Protein AF-A0A0V1G205-F1 (afdb_monomer_lite)

Sequence (485 aa):
MLKINSGFAKNVSPDQISVEVLRGKGELYNIELNEDVLTDVLEFPSWVRIQKAVCSRIIVKIPWTRLKTHPVLLFIDEVRVELVLSAEIHHAKFTNGPTVSTYSMDSSYGFAHRVVEGITIRCNAVEVFFTSQKFGGSLMLSQISVESRTPFWKEAKDLRETRITDSHCKQILLFKQISWKTLRLEASTLGDSIATGYNINAPLRLITSQGRCRFITKKSTIDGSVFRGRLALILDNLLWVASLSQVQSAISFFHFVMDLIRQSSATMETEINKDSPTTRRASSTNQQQHQQYEQQMPSETNAAFQQFNVIETSFHCYIAHIDLHICDESKEEEEKGGDSSEDLLIENGAMQVTLKKLVCDFYPYHPAGGSRKHWIYYQETMFSERTNDLLKKYKEIIKTELSPSSNCDNIFSNLMSLVCVFRLQDIFIFCVTDPSSSKHKTEKFLSTDRAVMKLPSDTPTLHVELTDFYTKERTHYPGTKTFIE

Organism: Trichinella pseudospiralis (NCBI:txid6337)

pLDDT: mean 76.9, std 19.05, range [29.33, 97.88]

Secondary structure (DSSP, 8-state):
-HHHHHHHBSS--GGGS-HHHHTTEEEEEEEEB-HHHHHHHHT--TTEEEEEE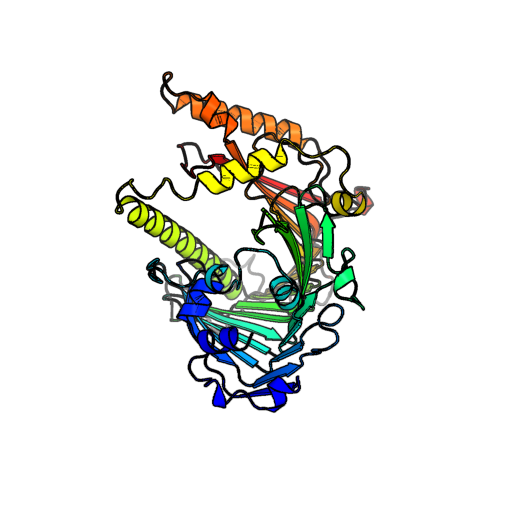EEEEEEEE--GGGTTTSPPEEEEEEEEEEEEE-SS------SS---GGGS-SSSS--HHHHHHHT-EEEEEEEEEEEE-SSEEEEEEEEEEEEEEB-TTSPBPSSGGGGEEEETTTTEEEEEEEEEEEEEEEEEEESS---SSSS-TTPPEEEEEEEEEEEEEEEEETTT--EEEEEEEEEEEEEEEEEEHHHHHHHHHHHHHHHHHHHHHHHHHHHHHTTS-GGGTTSSHHHHHHHHHHHTT--S---HHHHHH---S-EEEEEEEEEEEEEE--------S------SS--TT-EEEEEEEEEEEEEEEEEETT---TTSTT----THHHHHHHHHHHHHHHHHHHS-TTS-HHHHHHTEEEEEEEEEEEEEEEEEE--TTSS----EEEEE--TTTTT--TT--SEEEEEEEEEETT----TT---EE-

InterPro domains:
  IPR026728 Bridge-like lipid transfer protein family member 3A/B [PF24917] (2-384)
  IPR026728 Bridge-like lipid transfer protein family member 3A/B [PTHR22774] (2-484)

Structure (mmCIF, N/CA/C/O backbone):
data_AF-A0A0V1G205-F1
#
_entry.id   AF-A0A0V1G205-F1
#
loop_
_atom_site.group_PDB
_atom_site.id
_atom_site.type_symbol
_atom_site.label_atom_id
_atom_site.label_alt_id
_atom_site.label_comp_id
_atom_site.label_asym_id
_atom_site.label_entity_id
_atom_site.label_seq_id
_atom_site.pdbx_PDB_ins_code
_atom_site.Cartn_x
_atom_site.Cartn_y
_atom_site.Cartn_z
_atom_site.occupancy
_atom_site.B_iso_or_equiv
_atom_site.auth_seq_id
_atom_site.auth_comp_id
_atom_site.auth_asym_id
_atom_site.auth_atom_id
_atom_site.pdbx_PDB_model_num
ATOM 1 N N . MET A 1 1 ? -18.386 9.154 17.567 1.00 35.09 1 MET A N 1
ATOM 2 C CA . MET A 1 1 ? -18.751 8.818 16.172 1.00 35.09 1 MET A CA 1
ATOM 3 C C . MET A 1 1 ? -19.491 9.960 15.484 1.00 35.09 1 MET A C 1
ATOM 5 O O . MET A 1 1 ? -18.975 10.446 14.497 1.00 35.09 1 MET A O 1
ATOM 9 N N . LEU A 1 2 ? -20.604 10.478 16.024 1.00 29.33 2 LEU A N 1
ATOM 10 C CA . LEU A 1 2 ? -21.312 11.633 15.429 1.00 29.33 2 LEU A CA 1
ATOM 11 C C . LEU A 1 2 ? -20.452 12.917 15.357 1.00 29.33 2 LEU A C 1
ATOM 13 O O . LEU A 1 2 ? -20.442 13.577 14.329 1.00 29.33 2 LEU A O 1
ATOM 17 N N . LYS A 1 3 ? -19.626 13.194 16.380 1.00 36.16 3 LYS A N 1
ATOM 18 C CA . LYS A 1 3 ? -18.604 14.267 16.348 1.00 36.16 3 LYS A CA 1
ATOM 19 C C . LYS A 1 3 ? -17.429 14.015 15.388 1.00 36.16 3 LYS A C 1
ATOM 21 O O . LYS A 1 3 ? -16.702 14.948 15.086 1.00 36.16 3 LYS A O 1
ATOM 26 N N . ILE A 1 4 ? -17.217 12.769 14.948 1.00 45.69 4 ILE A N 1
ATOM 27 C CA . ILE A 1 4 ? -16.139 12.442 14.000 1.00 45.69 4 ILE A CA 1
ATOM 28 C C . ILE A 1 4 ? -16.578 12.841 12.586 1.00 45.69 4 ILE A C 1
ATOM 30 O O . ILE A 1 4 ? -15.753 13.305 11.826 1.00 45.69 4 ILE A O 1
ATOM 34 N N . ASN A 1 5 ? -17.867 12.780 12.237 1.00 49.84 5 ASN A N 1
ATOM 35 C CA . ASN A 1 5 ? -18.307 13.117 10.876 1.00 49.84 5 ASN A CA 1
ATOM 36 C C . ASN A 1 5 ? -18.335 14.625 10.572 1.00 49.84 5 ASN A C 1
ATOM 38 O O . ASN A 1 5 ? -18.079 15.003 9.436 1.00 49.84 5 ASN A O 1
ATOM 42 N N . SER A 1 6 ? -18.596 15.491 11.558 1.00 49.03 6 SER A N 1
ATOM 43 C CA . SER A 1 6 ? -18.731 16.939 11.316 1.00 49.03 6 SER A CA 1
ATOM 44 C C . SER A 1 6 ? -17.405 17.663 11.052 1.00 49.03 6 SER A C 1
ATOM 46 O O . SER A 1 6 ? -17.421 18.812 10.637 1.00 49.03 6 SER A O 1
ATOM 48 N N . GLY A 1 7 ? -16.258 17.030 11.333 1.00 61.34 7 GLY A N 1
ATOM 49 C CA . GLY A 1 7 ? -14.940 17.607 11.037 1.00 61.34 7 GLY A CA 1
ATOM 50 C C . GLY A 1 7 ? -14.428 17.280 9.631 1.00 61.34 7 GLY A C 1
ATOM 51 O O . GLY A 1 7 ? -13.746 18.096 9.022 1.00 61.34 7 GLY A O 1
ATOM 52 N N . PHE A 1 8 ? -14.771 16.097 9.109 1.00 71.31 8 PHE A N 1
ATOM 53 C CA . PHE A 1 8 ? -14.216 15.567 7.856 1.00 71.31 8 PHE A CA 1
ATOM 54 C C . PHE A 1 8 ? -15.025 15.947 6.615 1.00 71.31 8 PHE A C 1
ATOM 56 O O . PHE A 1 8 ? -14.543 15.746 5.504 1.00 71.31 8 PHE A O 1
ATOM 63 N N . ALA A 1 9 ? -16.232 16.484 6.787 1.00 78.12 9 ALA A N 1
ATOM 64 C CA . ALA A 1 9 ? -17.088 16.929 5.700 1.00 78.12 9 ALA A CA 1
ATOM 65 C C 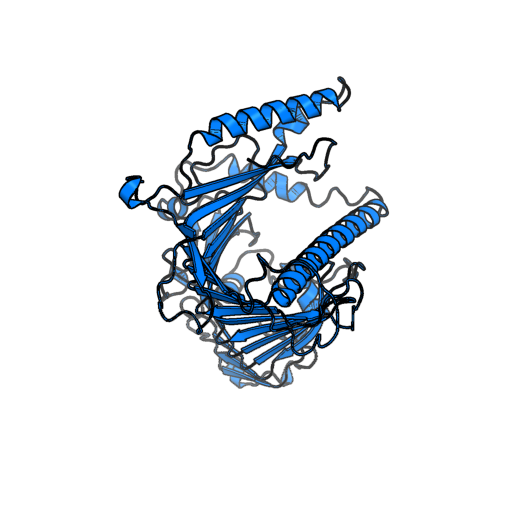. ALA A 1 9 ? -17.461 18.402 5.885 1.00 78.12 9 ALA A C 1
ATOM 67 O O . ALA A 1 9 ? -17.920 18.796 6.955 1.00 78.12 9 ALA A O 1
ATOM 68 N N . LYS A 1 10 ? -17.283 19.209 4.836 1.00 81.69 10 LYS A N 1
ATOM 69 C CA . LYS A 1 10 ? -17.591 20.648 4.838 1.00 81.69 10 LYS A CA 1
ATOM 70 C C . LYS A 1 10 ? -19.089 20.923 4.824 1.00 81.69 10 LYS A C 1
ATOM 72 O O . LYS A 1 10 ? -19.547 21.908 5.392 1.00 81.69 10 LYS A O 1
ATOM 77 N N . ASN A 1 11 ? -19.838 20.060 4.144 1.00 78.75 11 ASN A N 1
ATOM 78 C CA . ASN A 1 11 ? -21.237 20.281 3.796 1.00 78.75 11 ASN A CA 1
ATOM 79 C C . ASN A 1 11 ? -22.200 19.296 4.477 1.00 78.75 11 ASN A C 1
ATOM 81 O O . ASN A 1 11 ? -23.337 19.167 4.031 1.00 78.75 11 ASN A O 1
ATOM 85 N N . VAL A 1 12 ? -21.761 18.619 5.545 1.00 73.81 12 VAL A N 1
ATOM 86 C CA . VAL A 1 12 ? -22.611 17.727 6.346 1.00 73.81 12 VAL A CA 1
ATOM 87 C C . VAL A 1 12 ? -22.947 18.407 7.665 1.00 73.81 12 VAL A C 1
ATOM 89 O O . VAL A 1 12 ? -22.100 18.522 8.553 1.00 73.81 12 VAL A O 1
ATOM 92 N N . SER A 1 13 ? -24.198 18.837 7.818 1.00 69.25 13 SER A N 1
ATOM 93 C CA . SER A 1 13 ? -24.688 19.322 9.108 1.00 69.25 13 SER A CA 1
ATOM 94 C C . SER A 1 13 ? -25.089 18.151 10.020 1.00 69.25 13 SER A C 1
ATOM 96 O O . SER A 1 13 ? -25.493 17.091 9.530 1.00 69.25 13 SER A O 1
ATOM 98 N N . PRO A 1 14 ? -25.027 18.308 11.358 1.00 66.94 14 PRO A N 1
ATOM 99 C CA . PRO A 1 14 ? -25.535 17.299 12.290 1.00 66.94 14 PRO A CA 1
ATOM 100 C C . PRO A 1 14 ? -27.004 16.920 12.042 1.00 66.94 14 PRO A C 1
ATOM 102 O O . PRO A 1 14 ? -27.380 15.781 12.298 1.00 66.94 14 PRO A O 1
ATOM 105 N N . ASP A 1 15 ? -27.803 17.841 11.496 1.00 64.31 15 ASP A N 1
ATOM 106 C CA . ASP A 1 15 ? -29.230 17.647 11.210 1.00 64.31 15 ASP A CA 1
ATOM 107 C C . ASP A 1 15 ? -29.486 16.817 9.939 1.00 64.31 15 ASP A C 1
ATOM 109 O O . ASP A 1 15 ? -30.526 16.172 9.814 1.00 64.31 15 ASP A O 1
ATOM 113 N N . GLN A 1 16 ? -28.530 16.791 9.000 1.00 62.62 16 GLN A N 1
ATOM 114 C CA . GLN A 1 16 ? -28.575 15.934 7.806 1.00 62.62 16 GLN A CA 1
ATOM 115 C C . GLN A 1 16 ? -28.239 14.471 8.115 1.00 62.62 16 GLN A C 1
ATOM 117 O O . GLN A 1 16 ? -28.465 13.588 7.284 1.00 62.62 16 GLN A O 1
ATOM 122 N N . ILE A 1 17 ? -27.714 14.189 9.311 1.00 66.56 17 ILE A N 1
ATOM 123 C CA . ILE A 1 17 ? -27.521 12.824 9.789 1.00 66.56 17 ILE A CA 1
ATOM 124 C C . ILE A 1 17 ? -28.909 12.257 10.087 1.00 66.56 17 ILE A C 1
ATOM 126 O O . ILE A 1 17 ? -29.484 12.497 11.147 1.00 66.56 17 ILE A O 1
ATOM 130 N N . SER A 1 18 ? -29.457 11.518 9.122 1.00 64.69 18 SER A N 1
ATOM 131 C CA . SER A 1 18 ? -30.819 10.999 9.206 1.00 64.69 18 SER A CA 1
ATOM 132 C C . SER A 1 18 ? -31.055 10.233 10.515 1.00 64.69 18 SER A C 1
ATOM 134 O O . SER A 1 18 ? -30.176 9.537 11.031 1.00 64.69 18 SER A O 1
ATOM 136 N N . VAL A 1 19 ? -32.285 10.295 11.042 1.00 64.25 19 VAL A N 1
ATOM 137 C CA . VAL A 1 19 ? -32.735 9.472 12.187 1.00 64.25 19 VAL A CA 1
ATOM 138 C C . VAL A 1 19 ? -32.456 7.981 11.945 1.00 64.25 19 VAL A C 1
ATOM 140 O O . VAL A 1 19 ? -32.278 7.196 12.878 1.00 64.25 19 VAL A O 1
ATOM 143 N N . GLU A 1 20 ? -32.367 7.575 10.682 1.00 66.31 20 GLU A N 1
ATOM 144 C CA . GLU A 1 20 ? -31.999 6.226 10.289 1.00 66.31 20 GLU A CA 1
ATOM 145 C C . GLU A 1 20 ? -30.576 5.856 10.750 1.00 66.31 20 GLU A C 1
ATOM 147 O O . GLU A 1 20 ? -30.368 4.727 11.202 1.00 66.31 20 GLU A O 1
ATOM 152 N N . VAL A 1 21 ? -29.605 6.784 10.740 1.00 70.94 21 VAL A N 1
ATOM 153 C CA . VAL A 1 21 ? -28.232 6.538 11.231 1.00 70.94 21 VAL A CA 1
ATOM 154 C C . VAL A 1 21 ? -28.267 6.142 12.708 1.00 70.94 21 VAL A C 1
ATOM 156 O O . VAL A 1 21 ? -27.581 5.201 13.115 1.00 70.94 21 VAL A O 1
ATOM 159 N N . LEU A 1 22 ? -29.123 6.794 13.506 1.00 72.75 22 LEU A N 1
ATOM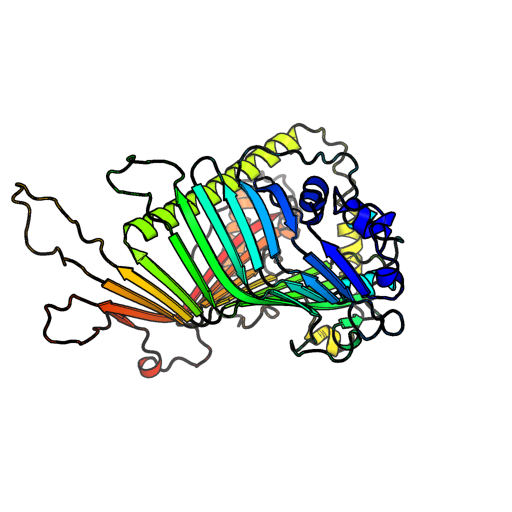 160 C CA . LEU A 1 22 ? -29.356 6.432 14.911 1.00 72.75 22 LEU A CA 1
ATOM 161 C C . LEU A 1 22 ? -29.986 5.038 15.038 1.00 72.75 22 LEU A C 1
ATOM 163 O O . LEU A 1 22 ? -29.637 4.283 15.942 1.00 72.75 22 LEU A O 1
ATOM 167 N N . ARG A 1 23 ? -30.833 4.639 14.082 1.00 80.12 23 ARG A N 1
ATOM 168 C CA . ARG A 1 23 ? -31.351 3.262 13.948 1.00 80.12 23 ARG A CA 1
ATOM 169 C C . ARG A 1 23 ? -30.326 2.277 13.364 1.00 80.12 23 ARG A C 1
ATOM 171 O O . ARG A 1 23 ? -30.617 1.088 13.249 1.00 80.12 23 ARG A O 1
ATOM 178 N N . GLY A 1 24 ? -29.123 2.745 13.031 1.00 82.31 24 GLY A N 1
ATOM 179 C CA . GLY A 1 24 ? -28.010 1.943 12.529 1.00 82.31 24 GLY A CA 1
ATOM 180 C C . GLY A 1 24 ? -27.938 1.812 11.007 1.00 82.31 24 GLY A C 1
ATOM 181 O O . GLY A 1 24 ? -27.198 0.955 10.525 1.00 82.31 24 GLY A O 1
ATOM 182 N N . LYS A 1 25 ? -28.673 2.621 10.238 1.00 87.38 25 LYS A N 1
ATOM 183 C CA . LYS A 1 25 ? -28.591 2.677 8.769 1.00 87.38 25 LYS A CA 1
ATOM 184 C C . LYS A 1 25 ? -28.623 4.122 8.295 1.00 87.38 25 LYS A C 1
ATOM 186 O O . LYS A 1 25 ? -29.627 4.770 8.472 1.00 87.38 25 LYS A O 1
ATOM 191 N N . GLY A 1 26 ? -27.566 4.628 7.689 1.00 86.50 26 GLY A N 1
ATOM 192 C CA . GLY A 1 26 ? -27.524 6.003 7.199 1.00 86.50 26 GLY A CA 1
ATOM 193 C C . GLY A 1 26 ? -27.143 6.079 5.743 1.00 86.50 26 GLY A C 1
ATOM 194 O O . GLY A 1 26 ? -26.372 5.242 5.283 1.00 86.50 26 GLY A O 1
ATOM 195 N N . GLU A 1 27 ? -27.621 7.107 5.055 1.00 88.94 27 GLU A N 1
ATOM 196 C CA . GLU A 1 27 ? -27.174 7.442 3.709 1.00 88.94 27 GLU A CA 1
ATOM 197 C C . GLU A 1 27 ? -26.894 8.937 3.611 1.00 88.94 27 GLU A C 1
ATOM 199 O O . GLU A 1 27 ? -27.645 9.755 4.139 1.00 88.94 27 GLU A O 1
ATOM 204 N N . LEU A 1 28 ? -25.791 9.275 2.954 1.00 87.88 28 LEU A N 1
ATOM 205 C CA . LEU A 1 28 ? -25.343 10.636 2.694 1.00 87.88 28 LEU A CA 1
ATOM 206 C C . LEU A 1 28 ? -24.936 10.733 1.222 1.00 87.88 28 LEU A C 1
ATOM 208 O O . LEU A 1 28 ? -24.428 9.762 0.659 1.00 87.88 28 LEU A O 1
ATOM 212 N N . TYR A 1 29 ? -25.144 11.899 0.616 1.00 89.94 29 TYR A N 1
ATOM 213 C CA . TYR A 1 29 ? -24.926 12.140 -0.810 1.00 89.94 29 TYR A CA 1
ATOM 214 C C . TYR A 1 29 ? -24.098 13.406 -1.017 1.00 89.94 29 TYR A C 1
ATOM 216 O O . TYR A 1 29 ? -24.234 14.354 -0.246 1.00 89.94 29 TYR A O 1
ATOM 224 N N . ASN A 1 30 ? -23.288 13.419 -2.078 1.00 89.62 30 ASN A N 1
ATOM 225 C CA . ASN A 1 30 ? -22.495 14.557 -2.549 1.00 89.62 30 ASN A CA 1
ATOM 226 C C . ASN A 1 30 ? -21.713 15.242 -1.422 1.00 89.62 30 ASN A C 1
ATOM 228 O O . ASN A 1 30 ? -21.825 16.446 -1.195 1.00 89.62 30 ASN A O 1
ATOM 232 N N . ILE A 1 31 ? -20.948 14.447 -0.681 1.00 89.75 31 ILE A N 1
ATOM 233 C CA . ILE A 1 31 ? -20.177 14.914 0.464 1.00 89.75 31 ILE A CA 1
ATOM 234 C C . ILE A 1 31 ? -18.897 15.567 -0.043 1.00 89.75 31 ILE A C 1
ATOM 236 O O . ILE A 1 31 ? -18.095 14.931 -0.728 1.00 89.75 31 ILE A O 1
ATOM 240 N N . GLU A 1 32 ? -18.683 16.817 0.342 1.00 91.25 32 GLU A N 1
ATOM 241 C CA . GLU A 1 32 ? -17.415 17.513 0.156 1.00 91.25 32 GLU A CA 1
ATOM 242 C C . GLU A 1 32 ? -16.555 17.304 1.395 1.00 91.25 32 GLU A C 1
ATOM 244 O O . GLU A 1 32 ? -16.958 17.644 2.512 1.00 91.25 32 GLU A O 1
ATOM 249 N N . LEU A 1 33 ? -15.378 16.715 1.208 1.00 89.31 33 LEU A N 1
ATOM 250 C CA . LEU A 1 33 ? -14.469 16.417 2.301 1.00 89.31 33 LEU A CA 1
ATOM 251 C C . LEU A 1 33 ? -13.612 17.642 2.636 1.00 89.31 33 LEU A C 1
ATOM 253 O O . LEU A 1 33 ? -13.314 18.474 1.784 1.00 89.31 33 LEU A O 1
ATOM 257 N N . ASN A 1 34 ? -13.226 17.757 3.901 1.00 87.19 34 ASN A N 1
ATOM 258 C CA . ASN A 1 34 ? -12.356 18.826 4.369 1.00 87.19 34 ASN A CA 1
ATOM 259 C C . ASN A 1 34 ? -10.892 18.484 4.049 1.00 87.19 34 ASN A C 1
ATOM 261 O O . ASN A 1 34 ? -10.330 17.565 4.643 1.00 87.19 34 ASN A O 1
ATOM 265 N N . GLU A 1 35 ? -10.285 19.199 3.103 1.00 86.56 35 GLU A N 1
ATOM 266 C CA . GLU A 1 35 ? -8.945 18.901 2.594 1.00 86.56 35 GLU A CA 1
ATOM 267 C C . GLU A 1 35 ? -7.858 19.184 3.629 1.00 86.56 35 GLU A C 1
ATOM 269 O O . GLU A 1 35 ? -6.880 18.442 3.667 1.00 86.56 35 GLU A O 1
ATOM 274 N N . ASP A 1 36 ? -8.041 20.185 4.495 1.00 79.50 36 ASP A N 1
ATOM 275 C CA . ASP A 1 36 ? -7.090 20.495 5.570 1.00 79.50 36 ASP A CA 1
ATOM 276 C C . ASP A 1 36 ? -7.043 19.332 6.570 1.00 79.50 36 ASP A C 1
ATOM 278 O O . ASP A 1 36 ? -5.987 18.764 6.838 1.00 79.50 36 ASP A O 1
ATOM 282 N N . VAL A 1 37 ? -8.220 18.886 7.027 1.00 81.19 37 VAL A N 1
ATOM 283 C CA . VAL A 1 37 ? -8.339 17.745 7.949 1.00 81.19 37 VAL A CA 1
ATOM 284 C C . VAL A 1 37 ? -7.821 16.460 7.307 1.00 81.19 37 VAL A C 1
ATOM 286 O O . VAL A 1 37 ? -7.151 15.668 7.965 1.00 81.19 37 VAL A O 1
ATOM 289 N N . LEU A 1 38 ? -8.115 16.224 6.026 1.00 80.50 38 LEU A N 1
ATOM 290 C CA . LEU A 1 38 ? -7.603 15.051 5.318 1.00 80.50 38 LEU A CA 1
ATOM 291 C C . LEU A 1 38 ? -6.083 15.093 5.150 1.00 80.50 38 LEU A C 1
ATOM 293 O O . LEU A 1 38 ? -5.447 14.055 5.298 1.00 80.50 38 LEU A O 1
ATOM 297 N N . THR A 1 39 ? -5.508 16.258 4.852 1.00 77.75 39 THR A N 1
ATOM 298 C CA . THR A 1 39 ? -4.055 16.424 4.705 1.00 77.75 39 THR A CA 1
ATOM 299 C C . THR A 1 39 ? -3.349 16.134 6.029 1.00 77.75 39 THR A C 1
ATOM 301 O O . THR A 1 39 ? -2.382 15.372 6.042 1.00 77.75 39 THR A O 1
ATOM 304 N N . ASP A 1 40 ? -3.895 16.635 7.139 1.00 71.81 40 ASP A N 1
ATOM 305 C CA . ASP A 1 40 ? -3.371 16.388 8.485 1.00 71.81 40 ASP A CA 1
ATOM 306 C C . ASP A 1 40 ? -3.493 14.912 8.898 1.00 71.81 40 ASP A C 1
ATOM 308 O O . ASP A 1 40 ? -2.564 14.335 9.458 1.00 71.81 40 ASP A O 1
ATOM 312 N N . VAL A 1 41 ? -4.638 14.276 8.624 1.00 75.12 41 VAL A N 1
ATOM 313 C CA . VAL A 1 41 ? -4.913 12.891 9.051 1.00 75.12 41 VAL A CA 1
ATOM 314 C C . VAL A 1 41 ? -4.178 11.857 8.201 1.00 75.12 41 VAL A C 1
ATOM 316 O O . VAL A 1 41 ? -3.798 10.806 8.716 1.00 75.12 41 VAL A O 1
ATOM 319 N N . LEU A 1 42 ? -4.018 12.115 6.902 1.00 77.75 42 LEU A N 1
ATOM 320 C CA . LEU A 1 42 ? -3.317 11.210 5.990 1.00 77.75 42 LEU A CA 1
ATOM 321 C C . LEU A 1 42 ? -1.796 11.364 6.072 1.00 77.75 42 LEU A C 1
ATOM 323 O O . LEU A 1 42 ? -1.098 10.509 5.531 1.00 77.75 42 LEU A O 1
ATOM 327 N N . GLU A 1 43 ? -1.306 12.413 6.747 1.00 75.31 43 GLU A N 1
ATOM 328 C CA . GLU A 1 43 ? 0.120 12.730 6.885 1.00 75.31 43 GLU A CA 1
ATOM 329 C C . GLU A 1 43 ? 0.829 12.679 5.521 1.00 75.31 43 GLU A C 1
ATOM 331 O O . GLU A 1 43 ? 1.879 12.049 5.355 1.00 75.31 43 GLU A O 1
ATOM 336 N N . PHE A 1 44 ? 0.211 13.294 4.503 1.00 77.31 44 PHE A N 1
ATOM 337 C CA . PHE A 1 44 ? 0.778 13.300 3.159 1.00 77.31 44 PHE A CA 1
ATOM 338 C C . PHE A 1 44 ? 2.178 13.934 3.166 1.00 77.31 44 PHE A C 1
ATOM 340 O O . PHE A 1 44 ? 2.432 14.870 3.930 1.00 77.31 44 PHE A O 1
ATOM 347 N N . PRO A 1 45 ? 3.101 13.454 2.311 1.00 80.06 45 PRO A N 1
ATOM 348 C CA . PRO A 1 45 ? 4.387 14.113 2.146 1.00 80.06 45 PRO A CA 1
ATOM 349 C C . PRO A 1 45 ? 4.202 15.594 1.803 1.00 80.06 45 PRO A C 1
ATOM 351 O O . PRO A 1 45 ? 3.267 15.944 1.088 1.00 80.06 45 PRO A O 1
ATOM 354 N N . SER A 1 46 ? 5.128 16.450 2.240 1.00 80.62 46 SER A N 1
ATOM 355 C CA . SER A 1 46 ? 5.060 17.909 2.031 1.00 80.62 46 SER A CA 1
ATOM 356 C C . SER A 1 46 ? 4.934 18.329 0.564 1.00 80.62 46 SER A C 1
ATOM 358 O O . SER A 1 46 ? 4.458 19.426 0.283 1.00 80.62 46 SER A O 1
ATOM 360 N N . TRP A 1 47 ? 5.326 17.451 -0.361 1.00 84.88 47 TRP A N 1
ATOM 361 C CA . TRP A 1 47 ? 5.232 17.655 -1.801 1.00 84.88 47 TRP A CA 1
ATOM 362 C C . TRP A 1 47 ? 3.891 17.245 -2.434 1.00 84.88 47 TRP A C 1
ATOM 364 O O . TRP A 1 47 ? 3.730 17.367 -3.649 1.00 84.88 47 TRP A O 1
ATOM 374 N N . VAL A 1 48 ? 2.928 16.756 -1.644 1.00 87.62 48 VAL A N 1
ATOM 375 C CA . VAL A 1 48 ? 1.576 16.379 -2.084 1.00 87.62 48 VAL A CA 1
ATOM 376 C C . VAL A 1 48 ? 0.549 17.203 -1.324 1.00 87.62 48 VAL A C 1
ATOM 378 O O . VAL A 1 48 ? 0.528 17.204 -0.096 1.00 87.62 48 VAL A O 1
ATOM 381 N N . ARG A 1 49 ? -0.372 17.841 -2.046 1.00 87.50 49 ARG A N 1
ATOM 382 C CA . ARG A 1 49 ? -1.487 18.570 -1.438 1.00 87.50 49 ARG A CA 1
ATOM 383 C C . ARG A 1 49 ? -2.816 18.154 -2.043 1.00 87.50 49 ARG A C 1
ATOM 385 O O . ARG A 1 49 ? -2.955 18.095 -3.263 1.00 87.50 49 ARG A O 1
ATOM 392 N N . ILE A 1 50 ? -3.814 17.947 -1.188 1.00 90.44 50 ILE A N 1
ATOM 393 C CA . ILE A 1 50 ? -5.199 17.764 -1.619 1.00 90.44 50 ILE A CA 1
ATOM 394 C C . ILE A 1 50 ? -5.767 19.132 -2.011 1.00 90.44 50 ILE A C 1
ATOM 396 O O . ILE A 1 50 ? -5.767 20.075 -1.221 1.00 90.44 50 ILE A O 1
ATOM 400 N N . GLN A 1 51 ? -6.225 19.262 -3.251 1.00 90.31 51 GLN A N 1
ATOM 401 C CA . GLN A 1 51 ? -6.920 20.451 -3.740 1.00 90.31 51 GLN A CA 1
ATOM 402 C C . GLN A 1 51 ? -8.425 20.346 -3.550 1.00 90.31 51 GLN A C 1
ATOM 404 O O . GLN A 1 51 ? -9.067 21.338 -3.215 1.00 90.31 51 GLN A O 1
ATOM 409 N N . LYS A 1 52 ? -8.970 19.153 -3.769 1.00 93.25 52 LYS A N 1
ATOM 410 C CA . LYS A 1 52 ? -10.394 18.882 -3.642 1.00 93.25 52 LYS A CA 1
ATOM 411 C C . LYS A 1 52 ? -10.598 17.403 -3.374 1.00 93.25 52 LYS A C 1
ATOM 413 O O . LYS A 1 52 ? -9.909 16.569 -3.958 1.00 93.25 52 LYS A O 1
ATOM 418 N N . ALA A 1 53 ? -11.557 17.068 -2.524 1.00 94.06 53 ALA A N 1
ATOM 419 C CA . ALA A 1 53 ? -11.960 15.686 -2.317 1.00 94.06 53 ALA A CA 1
ATOM 420 C C . ALA A 1 53 ? -13.478 15.601 -2.150 1.00 94.06 53 ALA A C 1
ATOM 422 O O . ALA A 1 53 ? -14.065 16.286 -1.313 1.00 94.06 53 ALA A O 1
ATOM 423 N N . VAL A 1 54 ? -14.122 14.766 -2.961 1.00 94.44 54 VAL A N 1
ATOM 424 C CA . VAL A 1 54 ? -15.578 14.595 -2.966 1.00 94.44 54 VAL A CA 1
ATOM 425 C C . VAL A 1 54 ? -15.952 13.124 -2.955 1.00 94.44 54 VAL A C 1
ATOM 427 O O . VAL A 1 54 ? -15.232 12.269 -3.471 1.00 94.44 54 VAL A O 1
ATOM 430 N N . CYS A 1 55 ? -17.103 12.835 -2.366 1.00 93.00 55 CYS A N 1
ATOM 431 C CA . CYS A 1 55 ? -17.669 11.503 -2.294 1.00 93.00 55 CYS A CA 1
ATOM 432 C C . CYS A 1 55 ? -19.132 11.533 -2.747 1.00 93.00 55 CYS A C 1
ATOM 434 O O . CYS A 1 55 ? -19.932 12.310 -2.223 1.00 93.00 55 CYS A O 1
ATOM 436 N N . SER A 1 56 ? -19.491 10.696 -3.721 1.00 93.38 56 SER A N 1
ATOM 437 C CA . SER A 1 56 ? -20.817 10.734 -4.355 1.00 93.38 56 SER A CA 1
ATOM 438 C C . SER A 1 56 ? -21.929 10.236 -3.432 1.00 93.38 56 SER A C 1
ATOM 440 O O . SER A 1 56 ? -22.943 10.908 -3.252 1.00 93.38 56 SER A O 1
ATOM 442 N N . ARG A 1 57 ? -21.740 9.075 -2.805 1.00 92.50 57 ARG A N 1
ATOM 443 C CA . ARG A 1 57 ? -22.689 8.490 -1.856 1.00 92.50 57 ARG A CA 1
ATOM 444 C C . ARG A 1 57 ? -21.960 7.651 -0.823 1.00 92.50 57 ARG A C 1
ATOM 446 O O . ARG A 1 57 ? -21.111 6.835 -1.178 1.00 92.50 57 ARG A O 1
ATOM 453 N N . ILE A 1 58 ? -22.348 7.808 0.441 1.00 92.19 58 ILE A N 1
ATOM 454 C CA . ILE A 1 58 ? -21.906 6.963 1.553 1.00 92.19 58 ILE A CA 1
ATOM 455 C C . ILE A 1 58 ? -23.120 6.324 2.215 1.00 92.19 58 ILE A C 1
ATOM 457 O O . ILE A 1 58 ? -24.012 7.017 2.698 1.00 92.19 58 ILE A O 1
ATOM 461 N N . ILE A 1 59 ? -23.116 4.998 2.306 1.00 92.50 59 ILE A N 1
ATOM 462 C CA . ILE A 1 59 ? -24.082 4.211 3.069 1.00 92.50 59 ILE A CA 1
ATOM 463 C C . ILE A 1 59 ? -23.376 3.648 4.299 1.00 92.50 59 ILE A C 1
ATOM 465 O O . ILE A 1 59 ? -22.378 2.935 4.198 1.00 92.50 59 ILE A O 1
ATOM 469 N N . VAL A 1 60 ? -23.930 3.917 5.472 1.00 92.50 60 VAL A N 1
ATOM 470 C CA . VAL A 1 60 ? -23.403 3.481 6.764 1.00 92.50 60 VAL A CA 1
ATOM 471 C C . VAL A 1 60 ? -24.339 2.440 7.363 1.00 92.50 60 VAL A C 1
ATOM 473 O O . VAL A 1 60 ? -25.535 2.682 7.494 1.00 92.50 60 VAL A O 1
ATOM 476 N N . LYS A 1 61 ? -23.815 1.284 7.781 1.00 94.56 61 LYS A N 1
ATOM 477 C CA . LYS A 1 61 ? -24.570 0.277 8.544 1.00 94.56 61 LYS A CA 1
ATOM 478 C C . LYS A 1 61 ? -23.857 -0.026 9.857 1.00 94.56 61 LYS A C 1
ATOM 480 O O . LYS A 1 61 ? -22.734 -0.528 9.859 1.00 94.56 61 LYS A O 1
ATOM 485 N N . ILE A 1 62 ? -24.522 0.256 10.973 1.00 94.44 62 ILE A N 1
ATOM 486 C CA . ILE A 1 62 ? -23.972 0.144 12.327 1.00 94.44 62 ILE A CA 1
ATOM 487 C C . ILE A 1 62 ? -24.719 -0.960 13.087 1.00 94.44 62 ILE A C 1
ATOM 489 O O . ILE A 1 62 ? -25.887 -0.785 13.441 1.00 94.44 62 ILE A O 1
ATOM 493 N N . PRO A 1 63 ? -24.073 -2.100 13.392 1.00 93.88 63 PRO A N 1
ATOM 494 C CA . PRO A 1 63 ? -24.683 -3.153 14.193 1.00 93.88 63 PRO A CA 1
ATOM 495 C C . PRO A 1 63 ? -24.552 -2.835 15.691 1.00 93.88 63 PRO A C 1
ATOM 497 O O . PRO A 1 63 ? -23.788 -3.492 16.394 1.00 93.88 63 PRO A O 1
ATOM 500 N N . TRP A 1 64 ? -25.294 -1.839 16.190 1.00 90.06 64 TRP A N 1
ATOM 501 C CA . TRP A 1 64 ? -25.181 -1.308 17.563 1.00 90.06 64 TRP A CA 1
ATOM 502 C C . TRP A 1 64 ? -25.086 -2.380 18.661 1.00 90.06 64 TRP A C 1
ATOM 504 O O . TRP A 1 64 ? -24.235 -2.296 19.543 1.00 90.06 64 TRP A O 1
ATOM 514 N N . THR A 1 65 ? -25.905 -3.431 18.578 1.00 92.19 65 THR A N 1
ATOM 515 C CA . THR A 1 65 ? -25.953 -4.517 19.573 1.00 92.19 65 THR A CA 1
ATOM 516 C C . THR A 1 65 ? -24.796 -5.515 19.469 1.00 92.19 65 THR A C 1
ATOM 518 O O . THR A 1 65 ? -24.585 -6.312 20.380 1.00 92.19 65 THR A O 1
ATOM 521 N N . ARG A 1 66 ? -24.032 -5.496 18.369 1.00 94.44 66 ARG A N 1
ATOM 522 C CA . ARG A 1 66 ? -22.988 -6.484 18.047 1.00 94.44 66 ARG A CA 1
ATOM 523 C C . ARG A 1 66 ? -21.641 -5.861 17.671 1.00 94.44 66 ARG A C 1
ATOM 525 O O . ARG A 1 66 ? -20.801 -6.547 17.106 1.00 94.44 66 ARG A O 1
ATOM 532 N N . LEU A 1 67 ? -21.372 -4.613 18.052 1.00 93.38 67 LEU A N 1
ATOM 533 C CA . LEU A 1 67 ? -20.122 -3.895 17.732 1.00 93.38 67 LEU A CA 1
ATOM 534 C C . LEU A 1 67 ? -18.825 -4.578 18.210 1.00 93.38 67 LEU A C 1
ATOM 536 O O . LEU A 1 67 ? -17.745 -4.281 17.712 1.00 93.38 67 LEU A O 1
ATOM 540 N N . LYS A 1 68 ? -18.902 -5.490 19.189 1.00 91.75 68 LYS A N 1
ATOM 541 C CA . LYS A 1 68 ? -17.739 -6.279 19.635 1.00 91.75 68 LYS A CA 1
ATOM 542 C C . LYS A 1 68 ? -17.338 -7.369 18.640 1.00 91.75 68 LYS A C 1
ATOM 544 O O . LYS A 1 68 ? -16.175 -7.767 18.652 1.00 91.75 68 LYS A O 1
ATOM 549 N N . THR A 1 69 ? -18.298 -7.862 17.859 1.00 94.81 69 THR A N 1
ATOM 550 C CA . THR A 1 69 ? -18.157 -9.055 17.015 1.00 94.81 69 THR A CA 1
ATOM 551 C C . THR A 1 69 ? -18.375 -8.759 15.533 1.00 94.81 69 THR A C 1
ATOM 553 O O . THR A 1 69 ? -17.785 -9.439 14.705 1.00 94.81 69 THR A O 1
ATOM 556 N N . HIS A 1 70 ? -19.156 -7.733 15.185 1.00 96.31 70 HIS A N 1
ATOM 557 C CA . HIS A 1 70 ? -19.473 -7.345 13.809 1.00 96.31 70 HIS A CA 1
ATOM 558 C C . HIS A 1 70 ? -18.964 -5.929 13.496 1.00 96.31 70 HIS A C 1
ATOM 560 O O . HIS A 1 70 ? -19.109 -5.035 14.339 1.00 96.31 70 HIS A O 1
ATOM 566 N N . PRO A 1 71 ? -18.415 -5.702 12.289 1.00 96.06 71 PRO A N 1
ATOM 567 C CA . PRO A 1 71 ? -17.914 -4.399 11.870 1.00 96.06 71 PRO A CA 1
ATOM 568 C C . PRO A 1 71 ? -19.039 -3.408 11.586 1.00 96.06 71 PRO A C 1
ATOM 570 O O . PRO A 1 71 ? -20.132 -3.773 11.149 1.00 96.06 71 PRO A O 1
ATOM 573 N N . VAL A 1 72 ? -18.730 -2.125 11.765 1.00 95.19 72 VAL A N 1
ATOM 574 C CA . VAL A 1 72 ? -19.468 -1.057 11.086 1.00 95.19 72 VAL A CA 1
ATOM 575 C C . VAL A 1 72 ? -19.097 -1.112 9.609 1.00 95.19 72 VAL A C 1
ATOM 577 O O . VAL A 1 72 ? -17.913 -1.162 9.274 1.00 95.19 72 VAL A O 1
ATOM 580 N N . LEU A 1 73 ? -20.105 -1.132 8.741 1.00 96.50 73 LEU A N 1
ATOM 581 C CA . LEU A 1 73 ? -19.925 -1.227 7.296 1.00 96.50 73 LEU A CA 1
ATOM 582 C C . LEU A 1 73 ? -20.143 0.144 6.660 1.00 96.50 73 LEU A C 1
ATOM 584 O O . LEU A 1 73 ? -21.202 0.746 6.848 1.00 96.50 73 LEU A O 1
ATOM 588 N N . LEU A 1 74 ? -19.163 0.598 5.888 1.00 95.69 74 LEU A N 1
ATOM 589 C CA . LEU A 1 74 ? -19.250 1.776 5.034 1.00 95.69 74 LEU A CA 1
ATOM 590 C C . LEU A 1 74 ? -19.224 1.320 3.577 1.00 95.69 74 LEU A C 1
ATOM 592 O O . LEU A 1 74 ? -18.284 0.643 3.166 1.00 95.69 74 LEU A O 1
ATOM 596 N N . PHE A 1 75 ? -20.246 1.682 2.810 1.00 96.94 75 PHE A N 1
ATOM 597 C CA . PHE A 1 75 ? -20.267 1.511 1.361 1.00 96.94 75 PHE A CA 1
ATOM 598 C C . PHE A 1 75 ? -20.174 2.882 0.719 1.00 96.94 75 PHE A C 1
ATOM 600 O O . PHE A 1 75 ? -20.930 3.778 1.082 1.00 96.94 75 PHE A O 1
ATOM 607 N N . ILE A 1 76 ? -19.235 3.036 -0.198 1.00 96.50 76 ILE A N 1
ATOM 608 C CA . ILE A 1 76 ? -18.950 4.277 -0.894 1.00 96.50 76 ILE A CA 1
ATOM 609 C C . ILE A 1 76 ? -19.062 3.999 -2.389 1.00 96.50 76 ILE A C 1
ATOM 611 O O . ILE A 1 76 ? -18.485 3.028 -2.879 1.00 96.50 76 ILE A O 1
ATOM 615 N N . ASP A 1 77 ? -19.816 4.817 -3.112 1.00 96.00 77 ASP A N 1
ATOM 616 C CA . ASP A 1 77 ? -19.961 4.616 -4.553 1.00 96.00 77 ASP A CA 1
ATOM 617 C C . ASP A 1 77 ? -18.717 5.126 -5.292 1.00 96.00 77 ASP A C 1
ATOM 619 O O . ASP A 1 77 ? -17.999 4.344 -5.909 1.00 96.00 77 ASP A O 1
ATOM 623 N N . GLU A 1 78 ? -18.393 6.407 -5.166 1.00 96.62 78 GLU A N 1
ATOM 624 C CA . GLU A 1 78 ? -17.238 7.005 -5.835 1.00 96.62 78 GLU A CA 1
ATOM 625 C C . GLU A 1 78 ? -16.561 8.021 -4.918 1.00 96.62 78 GLU A C 1
ATOM 627 O O . GLU A 1 78 ? -17.235 8.855 -4.307 1.00 96.62 78 GLU A O 1
ATOM 632 N N . VAL A 1 79 ? -15.231 7.961 -4.840 1.00 95.88 79 VAL A N 1
ATOM 633 C CA . VAL A 1 79 ? -14.402 9.005 -4.227 1.00 95.88 79 VAL A CA 1
ATOM 634 C C . VAL A 1 79 ? -13.533 9.617 -5.306 1.00 95.88 79 VAL A C 1
ATOM 636 O O . VAL A 1 79 ? -12.741 8.909 -5.925 1.00 95.88 79 VAL A O 1
ATOM 639 N N . ARG A 1 80 ? -13.636 10.931 -5.485 1.00 96.44 80 ARG A N 1
ATOM 640 C CA . ARG A 1 80 ? -12.772 11.681 -6.391 1.00 96.44 80 ARG A CA 1
ATOM 641 C C . ARG A 1 80 ? -11.880 12.623 -5.602 1.00 96.44 80 ARG A C 1
ATOM 643 O O . ARG A 1 80 ? -12.371 13.398 -4.782 1.00 96.44 80 ARG A O 1
ATOM 650 N N . VAL A 1 81 ? -10.581 12.553 -5.858 1.00 95.25 81 VAL A N 1
ATOM 651 C CA . VAL A 1 81 ? -9.559 13.369 -5.202 1.00 95.25 81 VAL A CA 1
ATOM 652 C C . VAL A 1 81 ? -8.738 14.081 -6.268 1.00 95.25 81 VAL A C 1
ATOM 654 O O . VAL A 1 81 ? -8.248 13.452 -7.198 1.00 95.25 81 VAL A O 1
ATOM 657 N N . GLU A 1 82 ? -8.571 15.387 -6.125 1.00 94.12 82 GLU A N 1
ATOM 658 C CA . GLU A 1 82 ? -7.675 16.203 -6.940 1.00 94.12 82 GLU A CA 1
ATOM 659 C C . GLU A 1 82 ? -6.450 16.560 -6.095 1.00 94.12 82 GLU A C 1
ATOM 661 O O . GLU A 1 82 ? -6.574 17.127 -5.006 1.00 94.12 82 GLU A O 1
ATOM 666 N N . LEU A 1 83 ? -5.269 16.202 -6.587 1.00 91.75 83 LEU A N 1
ATOM 667 C CA . LEU A 1 83 ? -3.975 16.414 -5.956 1.00 91.75 83 LEU A CA 1
ATOM 668 C C . LEU A 1 83 ? -3.126 17.392 -6.772 1.00 91.75 83 LEU A C 1
ATOM 670 O O . LEU A 1 83 ? -3.134 17.390 -8.006 1.00 91.75 83 LEU A O 1
ATOM 674 N N . VAL A 1 84 ? -2.319 18.171 -6.061 1.00 90.62 84 VAL A N 1
ATOM 675 C CA . VAL A 1 84 ? -1.264 19.008 -6.636 1.00 90.62 84 VAL A CA 1
ATOM 676 C C . VAL A 1 84 ? 0.080 18.553 -6.080 1.00 90.62 84 VAL A C 1
ATOM 678 O O . VAL A 1 84 ? 0.228 18.387 -4.868 1.00 90.62 84 VAL A O 1
ATOM 681 N N . LEU A 1 85 ? 1.045 18.340 -6.975 1.00 89.56 85 LEU A N 1
ATOM 682 C CA . LEU A 1 85 ? 2.415 17.941 -6.663 1.00 89.56 85 LEU A CA 1
ATOM 683 C C . LEU A 1 85 ? 3.348 19.150 -6.839 1.00 89.56 85 LEU A C 1
ATOM 685 O O . LEU A 1 85 ? 3.470 19.671 -7.951 1.00 89.56 85 LEU A O 1
ATOM 689 N N . SER A 1 86 ? 4.005 19.595 -5.765 1.00 85.25 86 SER A N 1
ATOM 690 C CA . SER A 1 86 ? 4.878 20.784 -5.763 1.00 85.25 86 SER A CA 1
ATOM 691 C C . SER A 1 86 ? 6.045 20.630 -4.787 1.00 85.25 86 SER A C 1
ATOM 693 O O . SER A 1 86 ? 5.930 19.923 -3.797 1.00 85.25 86 SER A O 1
ATOM 695 N N . ALA A 1 87 ? 7.183 21.267 -5.075 1.00 77.81 87 ALA A N 1
ATOM 696 C CA . ALA A 1 87 ? 8.323 21.311 -4.155 1.00 77.81 87 ALA A CA 1
ATOM 697 C C . ALA A 1 87 ? 8.136 22.368 -3.053 1.00 77.81 87 ALA A C 1
ATOM 699 O O . ALA A 1 87 ? 8.834 22.337 -2.041 1.00 77.81 87 ALA A O 1
ATOM 700 N N . GLU A 1 88 ? 7.213 23.312 -3.256 1.00 72.44 88 GLU A N 1
ATOM 701 C CA . GLU A 1 88 ? 6.898 24.344 -2.275 1.00 72.44 88 GLU A CA 1
ATOM 702 C C . GLU A 1 88 ? 6.306 23.707 -1.016 1.00 72.44 88 GLU A C 1
ATOM 704 O O . GLU A 1 88 ? 5.362 22.919 -1.087 1.00 72.44 88 GLU A O 1
ATOM 709 N N . ILE A 1 89 ? 6.847 24.068 0.151 1.00 61.34 89 ILE A N 1
ATOM 710 C CA . ILE A 1 89 ? 6.289 23.619 1.424 1.00 61.34 89 ILE A CA 1
ATOM 711 C C . ILE A 1 89 ? 4.925 24.270 1.592 1.00 61.34 89 ILE A C 1
ATOM 713 O O . ILE A 1 89 ? 4.798 25.455 1.908 1.00 61.34 89 ILE A O 1
ATOM 717 N N . HIS A 1 90 ? 3.883 23.467 1.440 1.00 59.34 90 HIS A N 1
ATOM 718 C CA . HIS A 1 90 ? 2.572 23.849 1.911 1.00 59.34 90 HIS A CA 1
ATOM 719 C C . HIS A 1 90 ? 2.556 23.655 3.424 1.00 59.34 90 HIS A C 1
ATOM 721 O O . HIS A 1 90 ? 2.435 22.539 3.925 1.00 59.34 90 HIS A O 1
ATOM 727 N N . HIS A 1 91 ? 2.703 24.751 4.170 1.00 48.56 91 HIS A N 1
ATOM 728 C CA . HIS A 1 91 ? 2.348 24.756 5.580 1.00 48.56 91 HIS A CA 1
ATOM 729 C C . HIS A 1 91 ? 0.844 24.458 5.692 1.00 48.56 91 HIS A C 1
ATOM 731 O O . HIS A 1 91 ? 0.027 25.377 5.752 1.00 48.56 91 HIS A O 1
ATOM 737 N N . ALA A 1 92 ? 0.467 23.183 5.816 1.00 43.19 92 ALA A N 1
ATOM 738 C CA . ALA A 1 92 ? -0.508 22.869 6.845 1.00 43.19 92 ALA A CA 1
ATOM 739 C C . ALA A 1 92 ? 0.163 23.366 8.120 1.00 43.19 92 ALA A C 1
ATOM 741 O O . ALA A 1 92 ? 1.222 22.878 8.521 1.00 43.19 92 ALA A O 1
ATOM 742 N N . LYS A 1 93 ? -0.309 24.502 8.627 1.00 42.53 93 LYS A N 1
ATOM 743 C CA . LYS A 1 93 ? 0.273 25.112 9.807 1.00 42.53 93 LYS A CA 1
ATOM 744 C C . LYS A 1 93 ? 0.367 24.007 10.861 1.00 42.53 93 LYS A C 1
ATOM 746 O O . LYS A 1 93 ? -0.661 23.518 11.316 1.00 42.53 93 LYS A O 1
ATOM 751 N N . PHE A 1 94 ? 1.572 23.683 11.323 1.00 40.62 94 PHE A N 1
ATOM 752 C CA . PHE A 1 94 ? 1.785 22.985 12.595 1.00 40.62 94 PHE A CA 1
ATOM 753 C C . PHE A 1 94 ? 1.349 23.890 13.776 1.00 40.62 94 PHE A C 1
ATOM 755 O O . PHE A 1 94 ? 1.999 23.968 14.812 1.00 40.62 94 PHE A O 1
ATOM 762 N N . THR A 1 95 ? 0.250 24.635 13.624 1.00 35.09 95 THR A N 1
ATOM 763 C CA . THR A 1 95 ? -0.386 25.445 14.651 1.00 35.09 95 THR A CA 1
ATOM 764 C C . THR A 1 95 ? -1.575 24.657 15.162 1.00 35.09 95 THR A C 1
ATOM 766 O O . THR A 1 95 ? -2.661 24.768 14.606 1.00 35.09 95 THR A O 1
ATOM 769 N N . ASN A 1 96 ? -1.368 23.871 16.218 1.00 35.69 96 ASN A N 1
ATOM 770 C CA . ASN A 1 96 ? -2.427 23.409 17.123 1.00 35.69 96 ASN A CA 1
ATOM 771 C C . ASN A 1 96 ? -3.694 22.846 16.440 1.00 35.69 96 ASN A C 1
ATOM 773 O O . ASN A 1 96 ? -4.797 22.988 16.970 1.00 35.69 96 ASN A O 1
ATOM 777 N N . GLY A 1 97 ? -3.546 22.237 15.261 1.00 36.09 97 GLY A N 1
ATOM 778 C CA . GLY A 1 97 ? -4.604 21.489 14.600 1.00 36.09 97 GLY A CA 1
ATOM 779 C C . GLY A 1 97 ? -4.809 20.168 15.335 1.00 36.09 97 GLY A C 1
ATOM 780 O O . GLY A 1 97 ? -3.856 19.649 15.931 1.00 36.09 97 GLY A O 1
ATOM 781 N N . PRO A 1 98 ? -6.035 19.623 15.356 1.00 35.44 98 PRO A N 1
ATOM 782 C CA . PRO A 1 98 ? -6.288 18.342 15.978 1.00 35.44 98 PRO A CA 1
ATOM 783 C C . PRO A 1 98 ? -5.491 17.261 15.238 1.00 35.44 98 PRO A C 1
ATOM 785 O O . PRO A 1 98 ? -5.917 16.746 14.211 1.00 35.44 98 PRO A O 1
ATOM 788 N N . THR A 1 99 ? -4.332 16.894 15.783 1.00 37.47 99 THR A N 1
ATOM 789 C CA . THR A 1 99 ? -3.617 15.662 15.430 1.00 37.47 99 THR A CA 1
ATOM 790 C C . THR A 1 99 ? -4.584 14.480 15.554 1.00 37.47 99 THR A C 1
ATOM 792 O O . THR A 1 99 ? -5.591 14.572 16.255 1.00 37.47 99 THR A O 1
ATOM 795 N N . VAL A 1 100 ? -4.320 13.339 14.912 1.00 42.81 100 VAL A N 1
ATOM 796 C CA . VAL A 1 100 ? -5.186 12.140 15.016 1.00 42.81 100 VAL A CA 1
ATOM 797 C C . VAL A 1 100 ? -5.502 11.769 16.487 1.00 42.81 100 VAL A C 1
ATOM 799 O O . VAL A 1 100 ? -6.587 11.267 16.787 1.00 42.81 100 VAL A O 1
ATOM 802 N N . SER A 1 101 ? -4.614 12.122 17.426 1.00 41.81 101 SER A N 1
ATOM 803 C CA . SER A 1 101 ? -4.777 12.019 18.889 1.00 41.81 101 SER A CA 1
ATOM 804 C C . SER A 1 101 ? -5.749 13.024 19.536 1.00 41.81 101 SER A C 1
ATOM 806 O O . SER A 1 101 ? -6.081 12.901 20.708 1.00 41.81 101 SER A O 1
ATOM 808 N N . THR A 1 102 ? -6.250 14.020 18.816 1.00 40.00 102 THR A N 1
ATOM 809 C CA . THR A 1 102 ? -7.273 14.957 19.312 1.00 40.00 102 THR A CA 1
ATOM 810 C C . THR A 1 102 ? -8.685 14.423 19.051 1.00 40.00 102 THR A C 1
ATOM 812 O O . THR A 1 102 ? -9.633 14.782 19.748 1.00 40.00 102 THR A O 1
ATOM 815 N N . TYR A 1 103 ? -8.836 13.497 18.095 1.00 47.28 103 TYR A N 1
ATOM 816 C CA . TYR A 1 103 ? -10.083 12.758 17.881 1.00 47.28 103 TYR A CA 1
ATOM 817 C C . TYR A 1 103 ? -10.189 11.488 18.743 1.00 47.28 103 TYR A C 1
ATOM 819 O O . TYR A 1 103 ? -11.275 10.895 18.806 1.00 47.28 103 TYR A O 1
ATOM 827 N N . SER A 1 104 ? -9.114 11.073 19.433 1.00 45.41 104 SER A N 1
ATOM 828 C CA . SER A 1 104 ? -9.203 10.040 20.470 1.00 45.41 104 SER A CA 1
ATOM 829 C C . SER A 1 104 ? -9.943 10.608 21.677 1.00 45.41 104 SER A C 1
ATOM 831 O O . SER A 1 104 ? -9.396 11.327 22.508 1.00 45.41 104 SER A O 1
ATOM 833 N N . M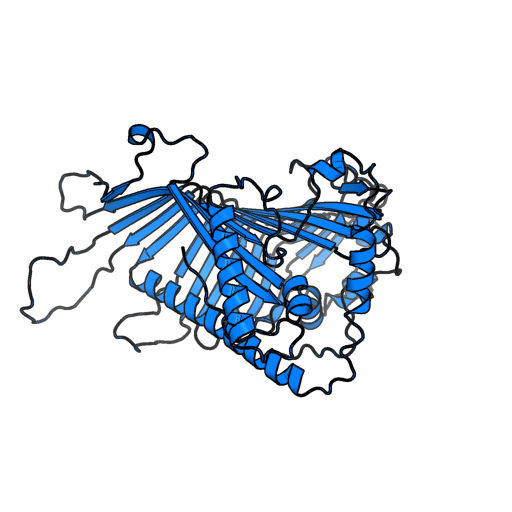ET A 1 105 ? -11.236 10.298 21.735 1.00 50.12 105 MET A N 1
ATOM 834 C CA . MET A 1 105 ? -12.039 10.411 22.947 1.00 50.12 105 MET A CA 1
ATOM 835 C C . MET A 1 105 ? -11.383 9.504 23.999 1.00 50.12 105 MET A C 1
ATOM 837 O O . MET A 1 105 ? -11.336 8.290 23.799 1.00 50.12 105 MET A O 1
ATOM 841 N N . ASP A 1 106 ? -10.878 10.113 25.071 1.00 49.09 106 ASP A N 1
ATOM 842 C CA . ASP A 1 106 ? -10.086 9.530 26.161 1.00 49.09 106 ASP A CA 1
ATOM 843 C C . ASP A 1 106 ? -8.645 9.129 25.806 1.00 49.09 106 ASP A C 1
ATOM 845 O O . ASP A 1 106 ? -8.375 8.418 24.842 1.00 49.09 106 ASP A O 1
ATOM 849 N N . SER A 1 107 ? -7.710 9.511 26.683 1.00 55.81 107 SER A N 1
ATOM 850 C CA . SER A 1 107 ? -6.282 9.150 26.656 1.00 55.81 107 SER A CA 1
ATOM 851 C C . SER A 1 107 ? -6.003 7.650 26.839 1.00 55.81 107 SER A C 1
ATOM 853 O O . SER A 1 107 ? -4.848 7.249 26.976 1.00 55.81 107 SER A O 1
ATOM 855 N N . SER A 1 108 ? -7.045 6.811 26.864 1.00 68.44 108 SER A N 1
ATOM 856 C CA . SER A 1 108 ? -6.935 5.370 27.067 1.00 68.44 108 SER A CA 1
ATOM 857 C C . SER A 1 108 ? -7.492 4.588 25.880 1.00 68.44 108 SER A C 1
ATOM 859 O O . SER A 1 108 ? -8.566 4.877 25.341 1.00 68.44 108 SER A O 1
ATOM 861 N N . TYR A 1 109 ? -6.768 3.543 25.479 1.00 79.38 109 TYR A N 1
ATOM 862 C CA . TYR A 1 109 ? -7.161 2.655 24.389 1.00 79.38 109 TYR A CA 1
ATOM 863 C C . TYR A 1 109 ? -8.404 1.823 24.762 1.00 79.38 109 TYR A C 1
ATOM 865 O O . TYR A 1 109 ? -8.357 0.711 25.296 1.00 79.38 109 TYR A O 1
ATOM 873 N N . GLY A 1 110 ? -9.571 2.406 24.498 1.00 83.56 110 GLY A N 1
ATOM 874 C CA . GLY A 1 110 ? -10.865 1.874 24.909 1.00 83.56 110 GLY A CA 1
ATOM 875 C C . GLY A 1 110 ? -11.649 1.096 23.848 1.00 83.56 110 GLY A C 1
ATOM 876 O O . GLY A 1 110 ? -11.166 0.668 22.799 1.00 83.56 110 GLY A O 1
ATOM 877 N N . PHE A 1 111 ? -12.937 0.915 24.138 1.00 87.12 111 PHE A N 1
ATOM 878 C CA . PHE A 1 111 ? -13.892 0.258 23.244 1.00 87.12 111 PHE A CA 1
ATOM 879 C C . PHE A 1 111 ? -14.086 1.013 21.921 1.00 87.12 111 PHE A C 1
ATOM 881 O O . PHE A 1 111 ? -14.138 0.375 20.873 1.00 87.12 111 PHE A O 1
ATOM 888 N N . ALA A 1 112 ? -14.139 2.349 21.955 1.00 85.44 112 ALA A N 1
ATOM 889 C CA . ALA A 1 112 ? -14.325 3.173 20.760 1.00 85.44 112 ALA A CA 1
ATOM 890 C C . ALA A 1 112 ? -13.207 2.961 19.726 1.00 85.44 112 ALA A C 1
ATOM 892 O O . ALA A 1 112 ? -13.502 2.757 18.550 1.00 85.44 112 ALA A O 1
ATOM 893 N N . HIS A 1 113 ? -11.948 2.906 20.175 1.00 83.88 113 HIS A N 1
ATOM 894 C CA . HIS A 1 113 ? -10.792 2.604 19.328 1.00 83.88 113 HIS A CA 1
ATOM 895 C C . HIS A 1 113 ? -10.962 1.264 18.607 1.00 83.88 113 HIS A C 1
ATOM 897 O O . HIS A 1 113 ? -10.862 1.202 17.386 1.00 83.88 113 HIS A O 1
ATOM 903 N N . ARG A 1 114 ? -11.350 0.213 19.341 1.00 88.25 114 ARG A N 1
ATOM 904 C CA . ARG A 1 114 ? -11.599 -1.116 18.759 1.00 88.25 114 ARG A CA 1
ATOM 905 C C . ARG A 1 114 ? -12.739 -1.124 17.740 1.00 88.25 114 ARG A C 1
ATOM 907 O O . ARG A 1 114 ? -12.683 -1.892 16.785 1.00 88.25 114 ARG A O 1
ATOM 914 N N . VAL A 1 115 ? -13.767 -0.295 17.931 1.00 90.69 115 VAL A N 1
ATOM 915 C CA . VAL A 1 115 ? -14.858 -0.151 16.955 1.00 90.69 115 VAL A CA 1
ATOM 916 C C . VAL A 1 115 ? -14.357 0.529 15.682 1.00 90.69 115 VAL A C 1
ATOM 918 O O . VAL A 1 115 ? -14.627 0.019 14.600 1.00 90.69 115 VAL A O 1
ATOM 921 N N . VAL A 1 116 ? -13.598 1.625 15.796 1.00 88.00 116 VAL A N 1
ATOM 922 C CA . VAL A 1 116 ? -13.016 2.345 14.645 1.00 88.00 116 VAL A CA 1
ATOM 923 C C . VAL A 1 116 ? -12.036 1.456 13.877 1.00 88.00 116 VAL A C 1
ATOM 925 O O . VAL A 1 116 ? -12.089 1.349 12.653 1.00 88.00 116 VAL A O 1
ATOM 928 N N . GLU A 1 117 ? -11.182 0.735 14.594 1.00 88.56 117 GLU A N 1
ATOM 929 C CA . GLU A 1 117 ? -10.258 -0.231 14.008 1.00 88.56 117 GLU A CA 1
ATOM 930 C C . GLU A 1 117 ? -10.992 -1.416 13.371 1.00 88.56 117 GLU A C 1
ATOM 932 O O . GLU A 1 117 ? -10.494 -1.989 12.409 1.00 88.56 117 GLU A O 1
ATOM 937 N N . GLY A 1 118 ? -12.195 -1.750 13.839 1.00 92.81 118 GLY A N 1
ATOM 938 C CA . GLY A 1 118 ? -13.059 -2.771 13.251 1.00 92.81 118 GLY A CA 1
ATOM 939 C C . GLY A 1 118 ? -13.869 -2.316 12.033 1.00 92.81 118 GLY A C 1
ATOM 940 O O . GLY A 1 118 ? -14.549 -3.152 11.445 1.00 92.81 118 GLY A O 1
ATOM 941 N N . ILE A 1 119 ? -13.838 -1.034 11.645 1.00 95.12 119 ILE A N 1
ATOM 942 C CA . ILE A 1 119 ? -14.610 -0.536 10.495 1.00 95.12 119 ILE A CA 1
ATOM 943 C C . ILE A 1 119 ? -14.171 -1.250 9.215 1.00 95.12 119 ILE A C 1
ATOM 945 O O . ILE A 1 119 ? -12.977 -1.380 8.931 1.00 95.12 119 ILE A O 1
ATOM 949 N N . THR A 1 120 ? -15.168 -1.668 8.437 1.00 97.12 120 THR A N 1
ATOM 950 C CA . THR A 1 120 ? -15.010 -2.194 7.084 1.00 97.12 120 THR A CA 1
ATOM 951 C C . THR A 1 120 ? -15.506 -1.169 6.077 1.00 97.12 120 THR A C 1
ATOM 953 O O . THR A 1 120 ? -16.617 -0.656 6.211 1.00 97.12 120 THR A O 1
ATOM 956 N N . ILE A 1 121 ? -14.696 -0.897 5.058 1.00 96.88 121 ILE A N 1
ATOM 957 C CA . ILE A 1 121 ? -15.013 0.044 3.981 1.00 96.88 121 ILE A CA 1
ATOM 958 C C . ILE A 1 121 ? -15.067 -0.729 2.672 1.00 96.88 121 ILE A C 1
ATOM 960 O O . ILE A 1 121 ? -14.198 -1.554 2.403 1.00 96.88 121 ILE A O 1
ATOM 964 N N . ARG A 1 122 ? -16.075 -0.463 1.849 1.00 97.75 122 ARG A N 1
ATOM 965 C CA . ARG A 1 122 ? -16.168 -0.936 0.469 1.00 97.75 122 ARG A CA 1
ATOM 966 C C . ARG A 1 122 ? -16.427 0.263 -0.422 1.00 97.75 122 ARG A C 1
ATOM 968 O O . ARG A 1 122 ? -17.379 0.989 -0.172 1.00 97.75 122 ARG A O 1
ATOM 975 N N . CYS A 1 123 ? -15.578 0.474 -1.414 1.00 97.69 123 CYS A N 1
ATOM 976 C CA . CYS A 1 123 ? -15.665 1.588 -2.342 1.00 97.69 123 CYS A CA 1
ATOM 977 C C . CYS A 1 123 ? -15.723 1.060 -3.778 1.00 97.69 123 CYS A C 1
ATOM 979 O O . CYS A 1 123 ? -14.859 0.267 -4.162 1.00 97.69 123 CYS A O 1
ATOM 981 N N . ASN A 1 124 ? -16.718 1.460 -4.574 1.00 97.31 124 ASN A N 1
ATOM 982 C CA . ASN A 1 124 ? -16.820 0.961 -5.948 1.00 97.31 124 ASN A CA 1
ATOM 983 C C . ASN A 1 124 ? -15.734 1.562 -6.846 1.00 97.31 124 ASN A C 1
ATOM 985 O O . ASN A 1 124 ? -15.133 0.810 -7.618 1.00 97.31 124 ASN A O 1
ATOM 989 N N . ALA A 1 125 ? -15.453 2.860 -6.715 1.00 97.00 125 ALA A N 1
ATOM 990 C CA . ALA A 1 125 ? -14.422 3.551 -7.483 1.00 97.00 125 ALA A CA 1
ATOM 991 C C . ALA A 1 125 ? -13.699 4.621 -6.651 1.00 97.00 125 ALA A C 1
ATOM 993 O O . ALA A 1 125 ? -14.323 5.393 -5.925 1.00 97.00 125 ALA A O 1
ATOM 994 N N . VAL A 1 126 ? -12.374 4.679 -6.776 1.00 96.69 126 VAL A N 1
ATOM 995 C CA . VAL A 1 126 ? -11.567 5.808 -6.301 1.00 96.69 126 VAL A CA 1
ATOM 996 C C . VAL A 1 126 ? -10.779 6.357 -7.475 1.00 96.69 126 VAL A C 1
ATOM 998 O O . VAL A 1 126 ? -10.005 5.628 -8.098 1.00 96.69 126 VAL A O 1
ATOM 1001 N N . GLU A 1 127 ? -10.980 7.639 -7.746 1.00 96.25 127 GLU A N 1
ATOM 1002 C CA . GLU A 1 127 ? -10.343 8.383 -8.822 1.00 96.25 127 GLU A CA 1
ATOM 1003 C C . GLU A 1 127 ? -9.471 9.471 -8.211 1.00 96.25 127 GLU A C 1
ATOM 1005 O O . GLU A 1 127 ? -9.962 10.375 -7.535 1.00 96.25 127 GLU A O 1
ATOM 1010 N N . VAL A 1 128 ? -8.167 9.384 -8.425 1.00 95.25 128 VAL A N 1
ATOM 1011 C CA . VAL A 1 128 ? -7.220 10.390 -7.958 1.00 95.25 128 VAL A CA 1
ATOM 1012 C C . VAL A 1 128 ? -6.600 11.051 -9.172 1.00 95.25 128 VAL A C 1
ATOM 1014 O O . VAL A 1 128 ? -5.858 10.408 -9.905 1.00 95.25 128 VAL A O 1
ATOM 1017 N N . PHE A 1 129 ? -6.874 12.329 -9.375 1.00 94.12 129 PHE A N 1
ATOM 1018 C CA . PHE A 1 129 ? -6.218 13.152 -10.383 1.00 94.12 129 PHE A CA 1
ATOM 1019 C C . PHE A 1 129 ? -5.053 13.871 -9.730 1.00 94.12 129 PHE A C 1
ATOM 1021 O O . PHE A 1 129 ? -5.207 14.410 -8.639 1.00 94.12 129 PHE A O 1
ATOM 1028 N N . PHE A 1 130 ? -3.892 13.891 -10.372 1.00 91.44 130 PHE A N 1
ATOM 1029 C CA . PHE A 1 130 ? -2.750 14.655 -9.883 1.00 91.44 130 PHE A CA 1
ATOM 1030 C C . PHE A 1 130 ? -2.198 15.549 -10.983 1.00 91.44 130 PHE A C 1
ATOM 1032 O O . PHE A 1 130 ? -2.153 15.170 -12.153 1.00 91.44 130 PHE A O 1
ATOM 1039 N N . THR A 1 131 ? -1.766 16.745 -10.597 1.00 89.56 131 THR A N 1
ATOM 1040 C CA . THR A 1 131 ? -1.158 17.721 -11.505 1.00 89.56 131 THR A CA 1
ATOM 1041 C C . THR A 1 131 ? 0.109 18.303 -10.890 1.00 89.56 131 THR A C 1
ATOM 1043 O O . THR A 1 131 ? 0.222 18.437 -9.672 1.00 89.56 131 THR A O 1
ATOM 1046 N N . SER A 1 132 ? 1.086 18.623 -11.729 1.00 86.81 132 SER A N 1
ATOM 1047 C CA . SER A 1 132 ? 2.341 19.272 -11.352 1.00 86.81 132 SER A CA 1
ATOM 1048 C C . SER A 1 132 ? 2.751 20.277 -12.428 1.00 86.81 132 SER A C 1
ATOM 1050 O O . SER A 1 132 ? 2.071 20.427 -13.440 1.00 86.81 132 SER A O 1
ATOM 1052 N N . GLN A 1 133 ? 3.887 20.954 -12.248 1.00 80.94 133 GLN A N 1
ATOM 1053 C CA . GLN A 1 133 ? 4.419 21.864 -13.269 1.00 80.94 133 GLN A CA 1
ATOM 1054 C C . GLN A 1 133 ? 4.766 21.153 -14.593 1.00 80.94 133 GLN A C 1
ATOM 1056 O O . GLN A 1 133 ? 4.728 21.779 -15.648 1.00 80.94 133 GLN A O 1
ATOM 1061 N N . LYS A 1 134 ? 5.138 19.865 -14.545 1.00 80.31 134 LYS A N 1
ATOM 1062 C CA . LYS A 1 134 ? 5.647 19.116 -15.711 1.00 80.31 134 LYS A CA 1
ATOM 1063 C C . LYS A 1 134 ? 4.765 17.940 -16.123 1.00 80.31 134 LYS A C 1
ATOM 1065 O O . LYS A 1 134 ? 4.712 17.611 -17.304 1.00 80.31 134 LYS A O 1
ATOM 1070 N N . PHE A 1 135 ? 4.087 17.309 -15.169 1.00 82.75 135 PHE A N 1
ATOM 1071 C CA . PHE A 1 135 ? 3.361 16.058 -15.372 1.00 82.75 135 PHE A CA 1
ATOM 1072 C C . PHE A 1 135 ? 1.970 16.111 -14.754 1.00 82.75 135 PHE A C 1
ATOM 1074 O O . PHE A 1 135 ? 1.762 16.695 -13.692 1.00 82.75 135 PHE A O 1
ATOM 1081 N N . GLY A 1 136 ? 1.028 15.446 -15.405 1.00 86.81 136 GLY A N 1
ATOM 1082 C CA . GLY A 1 136 ? -0.326 15.245 -14.920 1.00 86.81 136 GLY A CA 1
ATOM 1083 C C . GLY A 1 136 ? -0.744 13.805 -15.141 1.00 86.81 136 GLY A C 1
ATOM 1084 O O . GLY A 1 136 ? -0.147 13.087 -15.944 1.00 86.81 136 GLY A O 1
ATOM 1085 N N . GLY A 1 137 ? -1.753 13.359 -14.411 1.00 89.00 137 GLY A N 1
ATOM 1086 C CA . GLY A 1 137 ? -2.186 11.981 -14.527 1.00 89.00 137 GLY A CA 1
ATOM 1087 C C . GLY A 1 137 ? -3.360 11.623 -13.642 1.00 89.00 137 GLY A C 1
ATOM 1088 O O . GLY A 1 137 ? -3.952 12.467 -12.963 1.00 89.00 137 GLY A O 1
ATOM 1089 N N . SER A 1 138 ? -3.694 10.338 -13.669 1.00 92.31 138 SER A N 1
ATOM 1090 C CA . SER A 1 138 ? -4.756 9.774 -12.852 1.00 92.31 138 SER A CA 1
ATOM 1091 C C . SER A 1 138 ? -4.385 8.399 -12.306 1.00 92.31 138 SER A C 1
ATOM 1093 O O . SER A 1 138 ? -3.726 7.594 -12.963 1.00 92.31 138 SER A O 1
ATOM 1095 N N . LEU A 1 139 ? -4.820 8.123 -11.082 1.00 93.44 139 LEU A N 1
ATOM 1096 C CA . LEU A 1 139 ? -4.793 6.816 -10.448 1.00 93.44 139 LEU A CA 1
ATOM 1097 C C . LEU A 1 139 ? -6.237 6.389 -10.191 1.00 93.44 139 LEU A C 1
ATOM 1099 O O . LEU A 1 139 ? -6.966 7.028 -9.437 1.00 93.44 139 LEU A O 1
ATOM 1103 N N . MET A 1 140 ? -6.629 5.282 -10.807 1.00 94.69 140 MET A N 1
ATOM 1104 C CA . MET A 1 140 ? -7.987 4.757 -10.782 1.00 94.69 140 MET A CA 1
ATOM 1105 C C . MET A 1 140 ? -7.977 3.384 -10.127 1.00 94.69 140 MET A C 1
ATOM 1107 O O . MET A 1 140 ? -7.327 2.463 -10.625 1.00 94.69 140 MET A O 1
ATOM 1111 N N . LEU A 1 141 ? -8.718 3.222 -9.036 1.00 95.50 141 LEU A N 1
ATOM 1112 C CA . LEU A 1 141 ? -8.911 1.937 -8.370 1.00 95.50 141 LEU A CA 1
ATOM 1113 C C . LEU A 1 141 ? -10.390 1.550 -8.392 1.00 95.50 141 LEU A C 1
ATOM 1115 O O . LEU A 1 141 ? -11.249 2.370 -8.078 1.00 95.50 141 LEU A O 1
ATOM 1119 N N . SER A 1 142 ? -10.690 0.288 -8.706 1.00 95.81 142 SER A N 1
ATOM 1120 C CA . SER A 1 142 ? -12.062 -0.236 -8.669 1.00 95.81 142 SER A CA 1
ATOM 1121 C C . SER A 1 142 ? -12.243 -1.340 -7.632 1.00 95.81 142 SER A C 1
ATOM 1123 O O . SER A 1 142 ? -11.334 -2.140 -7.379 1.00 95.81 142 SER A O 1
ATOM 1125 N N . GLN A 1 143 ? -13.457 -1.405 -7.080 1.00 96.00 143 GLN A N 1
ATOM 1126 C CA . GLN A 1 143 ? -13.906 -2.434 -6.139 1.00 96.00 143 GLN A CA 1
ATOM 1127 C C . GLN A 1 143 ? -12.938 -2.583 -4.962 1.00 96.00 143 GLN A C 1
ATOM 1129 O O . GLN A 1 143 ? -12.413 -3.664 -4.690 1.00 96.00 143 GLN A O 1
ATOM 1134 N N . ILE A 1 144 ? -12.665 -1.464 -4.297 1.00 97.19 144 ILE A N 1
ATOM 1135 C CA . ILE A 1 144 ? -11.768 -1.417 -3.153 1.00 97.19 144 ILE A CA 1
ATOM 1136 C C . ILE A 1 144 ? -12.512 -1.926 -1.927 1.00 97.19 144 ILE A C 1
ATOM 1138 O O . ILE A 1 144 ? -13.636 -1.515 -1.646 1.00 97.19 144 ILE A O 1
ATOM 1142 N N . SER A 1 145 ? -11.869 -2.776 -1.143 1.00 97.31 145 SER A N 1
ATOM 1143 C CA . SER A 1 145 ? -12.336 -3.152 0.182 1.00 97.31 145 SER A CA 1
ATOM 1144 C C . SER A 1 145 ? -11.224 -2.986 1.204 1.00 97.31 145 SER A C 1
ATOM 1146 O O . SER A 1 145 ? -10.068 -3.295 0.935 1.00 97.31 145 SER A O 1
ATOM 1148 N N . VAL A 1 146 ? -11.582 -2.493 2.384 1.00 97.69 146 VAL A N 1
ATOM 1149 C CA . VAL A 1 146 ? -10.721 -2.389 3.560 1.00 97.69 146 VAL A CA 1
ATOM 1150 C C . VAL A 1 146 ? -11.396 -3.178 4.666 1.00 97.69 146 VAL A C 1
ATOM 1152 O O . VAL A 1 146 ? -12.457 -2.788 5.148 1.00 97.69 146 VAL A O 1
ATOM 1155 N N . GLU A 1 147 ? -10.804 -4.300 5.054 1.00 97.06 147 GLU A N 1
ATOM 1156 C CA . GLU A 1 147 ? -11.423 -5.268 5.960 1.00 97.06 147 GLU A CA 1
ATOM 1157 C C . GLU A 1 147 ? -10.427 -5.741 7.020 1.00 97.06 147 GLU A C 1
ATOM 1159 O O . GLU A 1 147 ? -9.238 -5.936 6.748 1.00 97.06 147 GLU A O 1
ATOM 1164 N N . SER A 1 148 ? -10.921 -5.974 8.236 1.00 97.62 148 SER A N 1
ATOM 1165 C CA . SER A 1 148 ? -10.158 -6.670 9.273 1.00 97.62 148 SER A CA 1
ATOM 1166 C C . SER A 1 148 ? -10.116 -8.167 8.962 1.00 97.62 148 SER A C 1
ATOM 1168 O O . SER A 1 148 ? -11.133 -8.768 8.612 1.00 97.62 148 SER A O 1
ATOM 1170 N N . ARG A 1 149 ? -8.939 -8.785 9.070 1.00 97.75 149 ARG A N 1
ATOM 1171 C CA . ARG A 1 149 ? -8.714 -10.198 8.720 1.00 97.75 149 ARG A CA 1
ATOM 1172 C C . ARG A 1 149 ? -8.138 -10.963 9.902 1.00 97.75 149 ARG A C 1
ATOM 1174 O O . ARG A 1 149 ? -7.630 -10.366 10.842 1.00 97.75 149 ARG A O 1
ATOM 1181 N N . THR A 1 150 ? -8.224 -12.288 9.876 1.00 96.94 150 THR A N 1
ATOM 1182 C CA . THR A 1 150 ? -7.527 -13.115 10.875 1.00 96.94 150 THR A CA 1
ATOM 1183 C C . THR A 1 150 ? -6.003 -13.051 10.664 1.00 96.94 150 THR A C 1
ATOM 1185 O O . THR A 1 150 ? -5.563 -12.648 9.583 1.00 96.94 150 THR A O 1
ATOM 1188 N N . PRO A 1 151 ? -5.172 -13.501 11.626 1.00 95.38 151 PRO A N 1
ATOM 1189 C CA . PRO A 1 151 ? -3.711 -13.554 11.464 1.00 95.38 151 PRO A CA 1
ATOM 1190 C C . PRO A 1 151 ? -3.232 -14.344 10.235 1.00 95.38 151 PRO A C 1
ATOM 1192 O O . PRO A 1 151 ? -2.164 -14.087 9.689 1.00 95.38 151 PRO A O 1
ATOM 1195 N N . PHE A 1 152 ? -4.057 -15.279 9.757 1.00 95.12 152 PHE A N 1
ATOM 1196 C CA . PHE A 1 152 ? -3.821 -16.065 8.542 1.00 95.12 152 PHE A CA 1
ATOM 1197 C C . PHE A 1 152 ? -4.479 -15.467 7.290 1.00 95.12 152 PHE A C 1
ATOM 1199 O O . PHE A 1 152 ? -4.611 -16.149 6.274 1.00 95.12 152 PHE A O 1
ATOM 1206 N N . TRP A 1 153 ? -4.915 -14.208 7.353 1.00 96.00 153 TRP A N 1
ATOM 1207 C CA . TRP A 1 153 ? -5.525 -13.459 6.252 1.00 96.00 153 TRP A CA 1
ATOM 1208 C C . TRP A 1 153 ? -6.836 -14.049 5.721 1.00 96.00 153 TRP A C 1
ATOM 1210 O O . TRP A 1 153 ? -7.193 -13.836 4.561 1.00 96.00 153 TRP A O 1
ATOM 1220 N N . LYS A 1 154 ? -7.568 -14.784 6.564 1.00 96.44 154 LYS A N 1
ATOM 1221 C CA . LYS A 1 154 ? -8.904 -15.295 6.234 1.00 96.44 154 LYS A CA 1
ATOM 1222 C C . LYS A 1 154 ? -9.971 -14.274 6.615 1.00 96.44 154 LYS A C 1
ATOM 1224 O O . LYS A 1 154 ? -9.744 -13.396 7.450 1.00 96.44 154 LYS A O 1
ATOM 1229 N N . GLU A 1 155 ? -11.129 -14.372 5.970 1.00 95.00 155 GLU A N 1
ATOM 1230 C CA . GLU A 1 155 ? -12.323 -13.644 6.404 1.00 95.00 155 GLU A CA 1
ATOM 1231 C C . GLU A 1 155 ? -12.694 -14.071 7.825 1.00 95.00 155 GLU A C 1
ATOM 1233 O O . GLU A 1 155 ? -12.710 -15.264 8.132 1.00 95.00 155 GLU A O 1
ATOM 1238 N N . ALA A 1 156 ? -12.928 -13.090 8.692 1.00 93.62 156 ALA A N 1
ATOM 1239 C CA . ALA A 1 156 ? -13.263 -13.328 10.085 1.00 93.62 156 ALA A CA 1
ATOM 1240 C C . ALA A 1 156 ? -14.781 -13.300 10.267 1.00 93.62 156 ALA A C 1
ATOM 1242 O O . ALA A 1 156 ? -15.454 -12.412 9.745 1.00 93.62 156 ALA A O 1
ATOM 1243 N N . LYS A 1 157 ? -15.315 -14.249 11.042 1.00 92.69 157 LYS A N 1
ATOM 1244 C CA . LYS A 1 157 ? -16.735 -14.237 11.436 1.00 92.69 157 LYS A CA 1
ATOM 1245 C C . LYS A 1 157 ? -16.974 -13.355 12.661 1.00 92.69 157 LYS A C 1
ATOM 1247 O O . LYS A 1 157 ? -18.095 -12.907 12.887 1.00 92.69 157 LYS A O 1
ATOM 1252 N N . ASP A 1 158 ? -15.921 -13.116 13.439 1.00 94.88 158 ASP A N 1
ATOM 1253 C CA . ASP A 1 158 ? -15.939 -12.296 14.642 1.00 94.88 158 ASP A CA 1
ATOM 1254 C C . ASP A 1 158 ? -14.707 -11.377 14.675 1.00 94.88 158 ASP A C 1
ATOM 1256 O O . ASP A 1 158 ? -13.572 -11.834 14.556 1.00 94.88 158 ASP A O 1
ATOM 1260 N N . LEU A 1 159 ? -14.909 -10.074 14.891 1.00 95.31 159 LEU A N 1
ATOM 1261 C CA . LEU A 1 159 ? -13.826 -9.084 15.023 1.00 95.31 159 LEU A CA 1
ATOM 1262 C C . LEU A 1 159 ? -12.820 -9.387 16.145 1.00 95.31 159 LEU A C 1
ATOM 1264 O O . LEU A 1 159 ? -11.729 -8.816 16.183 1.00 95.31 159 LEU A O 1
ATOM 1268 N N . ARG A 1 160 ? -13.164 -10.240 17.109 1.00 93.56 160 ARG A N 1
ATOM 1269 C CA . ARG A 1 160 ? -12.219 -10.698 18.135 1.00 93.56 160 ARG A CA 1
ATOM 1270 C C . ARG A 1 160 ? -11.121 -11.586 17.551 1.00 93.56 160 ARG A C 1
ATOM 1272 O O . ARG A 1 160 ? -10.026 -11.586 18.097 1.00 93.56 160 ARG A O 1
ATOM 1279 N N . GLU A 1 161 ? -11.386 -12.270 16.440 1.00 94.75 161 GLU A N 1
ATOM 1280 C CA . GLU A 1 161 ? -10.431 -13.136 15.734 1.00 94.75 161 GLU A CA 1
ATOM 1281 C C . GLU A 1 161 ? -9.432 -12.343 14.876 1.00 94.75 161 GLU A C 1
ATOM 1283 O O . GLU A 1 161 ? -8.463 -12.908 14.375 1.00 94.75 161 GLU A O 1
ATOM 1288 N N . THR A 1 162 ? -9.649 -11.035 14.689 1.00 95.69 162 THR A N 1
ATOM 1289 C CA . THR A 1 162 ? -8.798 -10.165 13.854 1.00 95.69 162 THR A CA 1
ATOM 1290 C C . THR A 1 162 ? -7.724 -9.426 14.650 1.00 95.69 162 THR A C 1
ATOM 1292 O O . THR A 1 162 ? -7.137 -8.455 14.164 1.00 95.69 162 THR A O 1
ATOM 1295 N N . ARG A 1 163 ? -7.512 -9.823 15.907 1.00 94.19 163 ARG A N 1
ATOM 1296 C CA . ARG A 1 163 ? -6.557 -9.199 16.821 1.00 94.19 163 ARG A CA 1
ATOM 1297 C C . ARG A 1 163 ? -5.938 -10.223 17.759 1.00 94.19 163 ARG A C 1
ATOM 1299 O O . ARG A 1 163 ? -6.604 -11.166 18.170 1.00 94.19 163 ARG A O 1
ATOM 1306 N N . ILE A 1 164 ? -4.685 -9.999 18.137 1.00 93.94 164 ILE A N 1
ATOM 1307 C CA . ILE A 1 164 ? -3.998 -10.789 19.165 1.00 93.94 164 ILE A CA 1
ATOM 1308 C C . ILE A 1 164 ? -3.522 -9.819 20.238 1.00 93.94 164 ILE A C 1
ATOM 1310 O O . ILE A 1 164 ? -2.734 -8.922 19.951 1.00 93.94 164 ILE A O 1
ATOM 1314 N N . THR A 1 165 ? -4.017 -9.973 21.462 1.00 91.75 165 THR A N 1
ATOM 1315 C CA . THR A 1 165 ? -3.613 -9.144 22.603 1.00 91.75 165 THR A CA 1
ATOM 1316 C C . THR A 1 165 ? -2.658 -9.923 23.496 1.00 91.75 165 THR A C 1
ATOM 1318 O O . THR A 1 165 ? -2.944 -11.065 23.857 1.00 91.75 165 THR A O 1
ATOM 1321 N N . ASP A 1 166 ? -1.561 -9.284 23.883 1.00 90.12 166 ASP A N 1
ATOM 1322 C CA . ASP A 1 166 ? -0.684 -9.733 24.954 1.00 90.12 166 ASP A CA 1
ATOM 1323 C C . ASP A 1 166 ? -0.902 -8.853 26.194 1.00 90.12 166 ASP A C 1
ATOM 1325 O O . ASP A 1 166 ? -0.583 -7.659 26.216 1.00 90.12 166 ASP A O 1
ATOM 1329 N N . SER A 1 167 ? -1.476 -9.458 27.233 1.00 86.56 167 SER A N 1
ATOM 1330 C CA . SER A 1 167 ? -1.784 -8.788 28.497 1.00 86.56 167 SER A CA 1
ATOM 1331 C C . SER A 1 167 ? -0.547 -8.469 29.339 1.00 86.56 167 SER A C 1
ATOM 1333 O O . SER A 1 167 ? -0.635 -7.560 30.171 1.00 86.56 167 SER A O 1
ATOM 1335 N N . HIS A 1 168 ? 0.565 -9.189 29.152 1.00 85.06 168 HIS A N 1
ATOM 1336 C CA . HIS A 1 168 ? 1.813 -8.988 29.893 1.00 85.06 168 HIS A CA 1
ATOM 1337 C C . HIS A 1 168 ? 2.560 -7.787 29.327 1.00 85.06 168 HIS A C 1
ATOM 1339 O O . HIS A 1 168 ? 2.850 -6.839 30.053 1.00 85.06 168 HIS A O 1
ATOM 1345 N N . CYS A 1 169 ? 2.763 -7.770 28.010 1.00 83.62 169 CYS A N 1
ATOM 1346 C CA . CYS A 1 169 ? 3.454 -6.674 27.332 1.00 83.62 169 CYS A CA 1
ATOM 1347 C C . CYS A 1 169 ? 2.570 -5.446 27.082 1.00 83.62 169 CYS A C 1
ATOM 1349 O O . CYS A 1 169 ? 3.069 -4.446 26.574 1.00 83.62 169 CYS A O 1
ATOM 1351 N N . LYS A 1 170 ? 1.268 -5.515 27.404 1.00 90.06 170 LYS A N 1
ATOM 1352 C CA . LYS A 1 170 ? 0.276 -4.463 27.108 1.00 90.06 170 LYS A CA 1
ATOM 1353 C C . LYS A 1 170 ? 0.283 -4.074 25.630 1.00 90.06 170 LYS A C 1
ATOM 1355 O O . LYS A 1 170 ? 0.227 -2.899 25.267 1.00 90.06 170 LYS A O 1
ATOM 1360 N N . GLN A 1 171 ? 0.367 -5.085 24.772 1.00 91.94 171 GLN A N 1
ATOM 1361 C CA . GLN A 1 171 ? 0.500 -4.926 23.330 1.00 91.94 171 GLN A CA 1
ATOM 1362 C C . GLN A 1 171 ? -0.637 -5.627 22.597 1.00 91.94 171 GLN A C 1
ATOM 1364 O O . GLN A 1 171 ? -1.196 -6.624 23.054 1.00 91.94 171 GLN A O 1
ATOM 1369 N N . ILE A 1 172 ? -0.985 -5.104 21.429 1.00 93.19 172 ILE A N 1
ATOM 1370 C CA . ILE A 1 172 ? -1.991 -5.685 20.548 1.00 93.19 172 ILE A CA 1
ATOM 1371 C C . ILE A 1 172 ? -1.501 -5.671 19.103 1.00 93.19 172 ILE A C 1
ATOM 1373 O O . ILE A 1 172 ? -0.958 -4.675 18.629 1.00 93.19 172 ILE A O 1
ATOM 1377 N N . LEU A 1 173 ? -1.704 -6.789 18.410 1.00 95.81 173 LEU A N 1
ATOM 1378 C CA . LEU A 1 173 ? -1.522 -6.922 16.970 1.00 95.81 173 LEU A CA 1
ATOM 1379 C C . LEU A 1 173 ? -2.880 -6.836 16.286 1.00 95.81 173 LEU A C 1
ATOM 1381 O O . LEU A 1 173 ? -3.826 -7.523 16.681 1.00 95.81 173 LEU A O 1
ATOM 1385 N N . LEU A 1 174 ? -2.958 -6.008 15.251 1.00 96.12 174 LEU A N 1
ATOM 1386 C CA . LEU A 1 174 ? -4.142 -5.796 14.427 1.00 96.12 174 LEU A CA 1
ATOM 1387 C C . LEU A 1 174 ? -3.825 -6.161 12.980 1.00 96.12 174 LEU A C 1
ATOM 1389 O O . LEU A 1 174 ? -2.756 -5.807 12.486 1.00 96.12 174 LEU A O 1
ATOM 1393 N N . PHE A 1 175 ? -4.763 -6.822 12.303 1.00 97.69 175 PHE A N 1
ATOM 1394 C CA . PHE A 1 175 ? -4.581 -7.314 10.938 1.00 97.69 175 PHE A CA 1
ATOM 1395 C C . PHE A 1 175 ? -5.644 -6.711 10.021 1.00 97.69 175 PHE A C 1
ATOM 1397 O O . PHE A 1 175 ? -6.842 -6.959 10.190 1.00 97.69 175 PHE A O 1
ATOM 1404 N N . LYS A 1 176 ? -5.210 -5.930 9.030 1.00 97.12 176 LYS A N 1
ATOM 1405 C CA . LYS A 1 176 ? -6.087 -5.329 8.018 1.00 97.12 176 LYS A CA 1
ATOM 1406 C C . LYS A 1 176 ? -5.624 -5.663 6.616 1.00 97.12 176 LYS A C 1
ATOM 1408 O O . LYS A 1 176 ? -4.429 -5.738 6.347 1.00 97.12 176 LYS A O 1
ATOM 1413 N N . GLN A 1 177 ? -6.575 -5.831 5.711 1.00 97.88 177 GLN A N 1
ATOM 1414 C CA . GLN A 1 177 ? -6.304 -6.007 4.296 1.00 97.88 177 GLN A CA 1
ATOM 1415 C C . GLN A 1 177 ? -7.080 -4.967 3.499 1.00 97.88 177 GLN A C 1
ATOM 1417 O O . GLN A 1 177 ? -8.291 -4.831 3.664 1.00 97.88 177 GLN A O 1
ATOM 1422 N N . ILE A 1 178 ? -6.363 -4.270 2.628 1.00 97.50 178 ILE A N 1
ATOM 1423 C CA . ILE A 1 178 ? -6.921 -3.502 1.524 1.00 97.50 178 ILE A CA 1
ATOM 1424 C C . ILE A 1 178 ? -6.851 -4.399 0.287 1.00 97.50 178 ILE A C 1
ATOM 1426 O O . ILE A 1 178 ? -5.821 -5.024 0.050 1.00 97.50 178 ILE A O 1
ATOM 1430 N N . SER A 1 179 ? -7.913 -4.498 -0.498 1.00 96.94 179 SER A N 1
ATOM 1431 C CA . SER A 1 179 ? -7.906 -5.210 -1.783 1.00 96.94 179 SER A CA 1
ATOM 1432 C C . SER A 1 179 ? -8.651 -4.419 -2.839 1.00 96.94 179 SER A C 1
ATOM 1434 O O . SER A 1 179 ? -9.574 -3.691 -2.500 1.00 96.94 179 SER A O 1
ATOM 1436 N N . TRP A 1 180 ? -8.250 -4.560 -4.098 1.00 95.69 180 TRP A N 1
ATOM 1437 C CA . TRP A 1 180 ? -8.881 -3.921 -5.251 1.00 95.69 180 TRP A CA 1
ATOM 1438 C C . TRP A 1 180 ? -8.919 -4.887 -6.432 1.00 95.69 180 TRP A C 1
ATOM 1440 O O . TRP A 1 180 ? -8.084 -5.787 -6.550 1.00 95.69 180 TRP A O 1
ATOM 1450 N N . LYS A 1 181 ? -9.883 -4.699 -7.334 1.00 94.38 181 LYS A N 1
ATOM 1451 C CA . LYS A 1 181 ? -10.014 -5.543 -8.529 1.00 94.38 181 LYS A CA 1
ATOM 1452 C C . LYS A 1 181 ? -9.127 -5.059 -9.665 1.00 94.38 181 LYS A C 1
ATOM 1454 O O . LYS A 1 181 ? -8.456 -5.867 -10.303 1.00 94.38 181 LYS A O 1
ATOM 1459 N N . THR A 1 182 ? -9.120 -3.755 -9.917 1.00 92.50 182 THR A N 1
ATOM 1460 C CA . THR A 1 182 ? -8.284 -3.137 -10.951 1.00 92.50 182 THR A CA 1
ATOM 1461 C C . THR A 1 182 ? -7.628 -1.890 -10.393 1.00 92.50 182 THR A C 1
ATOM 1463 O O . THR A 1 182 ? -8.269 -1.137 -9.661 1.00 92.50 182 THR A O 1
ATOM 1466 N N . LEU A 1 183 ? -6.374 -1.668 -10.766 1.00 92.69 183 LEU A N 1
ATOM 1467 C CA . LEU A 1 183 ? -5.680 -0.403 -10.577 1.00 92.69 183 LEU A CA 1
ATOM 1468 C C . LEU A 1 183 ? -5.091 0.008 -11.921 1.00 92.69 183 LEU A C 1
ATOM 1470 O O . LEU A 1 183 ? -4.409 -0.790 -12.565 1.00 92.69 183 LEU A O 1
ATOM 1474 N N . ARG A 1 184 ? -5.376 1.240 -12.334 1.00 91.62 184 ARG A N 1
ATOM 1475 C CA . ARG A 1 184 ? -4.831 1.870 -13.535 1.00 91.62 184 ARG A CA 1
ATOM 1476 C C . ARG A 1 184 ? -4.148 3.163 -13.127 1.00 91.62 184 ARG A C 1
ATOM 1478 O O . ARG A 1 184 ? -4.771 4.001 -12.485 1.00 91.62 184 ARG A O 1
ATOM 1485 N N . LEU A 1 185 ? -2.884 3.299 -13.491 1.00 89.75 185 LEU A N 1
ATOM 1486 C CA . LEU A 1 185 ? -2.127 4.533 -13.351 1.00 89.75 185 LEU A CA 1
ATOM 1487 C C . LEU A 1 185 ? -1.840 5.068 -14.747 1.00 89.75 185 LEU A C 1
ATOM 1489 O O . LEU A 1 185 ? -1.295 4.349 -15.585 1.00 89.75 185 LEU A O 1
ATOM 1493 N N . GLU A 1 186 ? -2.201 6.323 -14.969 1.00 87.75 186 GLU A N 1
ATOM 1494 C CA . GLU A 1 186 ? -1.865 7.065 -16.172 1.00 87.75 186 GLU A CA 1
ATOM 1495 C C . GLU A 1 186 ? -1.080 8.315 -15.816 1.00 87.75 186 GLU A C 1
ATOM 1497 O O . GLU A 1 186 ? -1.438 9.012 -14.867 1.00 87.75 186 GLU A O 1
ATOM 1502 N N . ALA A 1 187 ? -0.035 8.612 -16.580 1.00 85.50 187 ALA A N 1
ATOM 1503 C CA . ALA A 1 187 ? 0.685 9.872 -16.456 1.00 85.50 187 ALA A CA 1
ATOM 1504 C C . ALA A 1 187 ? 1.193 10.337 -17.820 1.00 85.50 187 ALA A C 1
ATOM 1506 O O . ALA A 1 187 ? 1.622 9.527 -18.640 1.00 85.50 187 ALA A O 1
ATOM 1507 N N . SER A 1 188 ? 1.163 11.644 -18.044 1.00 82.44 188 SER A N 1
ATOM 1508 C CA . SER A 1 188 ? 1.650 12.294 -19.259 1.00 82.44 188 SER A CA 1
ATOM 1509 C C . SER A 1 188 ? 2.257 13.655 -18.929 1.00 82.44 188 SER A C 1
ATOM 1511 O O . SER A 1 188 ? 1.985 14.247 -17.880 1.00 82.44 188 SER A O 1
ATOM 1513 N N . THR A 1 189 ? 3.094 14.166 -19.825 1.00 78.75 189 THR A N 1
ATOM 1514 C CA . THR A 1 189 ? 3.582 15.546 -19.762 1.00 78.75 189 THR A CA 1
ATOM 1515 C C . THR A 1 189 ? 2.428 16.528 -19.992 1.00 78.75 189 THR A C 1
ATOM 1517 O O . THR A 1 189 ? 1.509 16.251 -20.760 1.00 78.75 189 THR A O 1
ATOM 1520 N N . LEU A 1 190 ? 2.440 17.666 -19.288 1.00 66.12 190 LEU A N 1
ATOM 1521 C CA . LEU A 1 190 ? 1.384 18.697 -19.358 1.00 66.12 190 LEU A CA 1
ATOM 1522 C C . LEU A 1 190 ? 1.657 19.801 -20.401 1.00 66.12 190 LEU A C 1
ATOM 1524 O O . LEU A 1 190 ? 0.943 20.800 -20.438 1.00 66.12 190 LEU A O 1
ATOM 1528 N N . GLY A 1 191 ? 2.665 19.635 -21.260 1.00 59.34 191 GLY A N 1
ATOM 1529 C CA . GLY A 1 191 ? 2.969 20.564 -22.350 1.00 59.34 191 GLY A CA 1
ATOM 1530 C C . GLY A 1 191 ? 3.844 19.925 -23.426 1.00 59.34 191 GLY A C 1
ATOM 1531 O O . GLY A 1 191 ? 4.472 18.898 -23.176 1.00 59.34 191 GLY A O 1
ATOM 1532 N N . ASP A 1 192 ? 3.900 20.560 -24.600 1.00 48.91 192 ASP A N 1
ATOM 1533 C CA . ASP A 1 192 ? 4.712 20.140 -25.748 1.00 48.91 192 ASP A CA 1
ATOM 1534 C C . ASP A 1 192 ? 6.206 20.329 -25.458 1.00 48.91 192 ASP A C 1
ATOM 1536 O O . ASP A 1 192 ? 6.846 21.291 -25.886 1.00 48.91 192 ASP A O 1
ATOM 1540 N N . SER A 1 193 ? 6.801 19.427 -24.682 1.00 47.72 193 SER A N 1
ATOM 1541 C CA . SER A 1 193 ? 8.245 19.428 -24.481 1.00 47.72 193 SER A CA 1
ATOM 1542 C C . SER A 1 193 ? 8.934 18.800 -25.694 1.00 47.72 193 SER A C 1
ATOM 1544 O O . SER A 1 193 ? 9.324 17.638 -25.656 1.00 47.72 193 SER A O 1
ATOM 1546 N N . ILE A 1 194 ? 9.157 19.599 -26.743 1.00 43.72 194 ILE A N 1
ATOM 1547 C CA . ILE A 1 194 ? 10.040 19.296 -27.894 1.00 43.72 194 ILE A CA 1
ATOM 1548 C C . ILE A 1 194 ? 11.528 19.431 -27.480 1.00 43.72 194 ILE A C 1
ATOM 1550 O O . ILE A 1 194 ? 12.404 19.779 -28.264 1.00 43.72 194 ILE A O 1
ATOM 1554 N N . ALA A 1 195 ? 11.863 19.215 -26.206 1.00 43.22 195 ALA A N 1
ATOM 1555 C CA . ALA A 1 195 ? 13.177 19.574 -25.672 1.00 43.22 195 ALA A CA 1
ATOM 1556 C C . ALA A 1 195 ? 14.286 18.546 -25.977 1.00 43.22 195 ALA A C 1
ATOM 1558 O O . ALA A 1 195 ? 15.428 18.770 -25.588 1.00 43.22 195 ALA A O 1
ATOM 1559 N N . THR A 1 196 ? 13.990 17.434 -26.664 1.00 44.41 196 THR A N 1
ATOM 1560 C CA . THR A 1 196 ? 15.004 16.413 -27.012 1.00 44.41 196 THR A CA 1
ATOM 1561 C C . THR A 1 196 ? 14.837 15.765 -28.394 1.00 44.41 196 THR A C 1
ATOM 1563 O O . THR A 1 196 ? 15.524 14.793 -28.684 1.00 44.41 196 THR A O 1
ATOM 1566 N N . GLY A 1 197 ? 13.975 16.291 -29.275 1.00 42.66 197 GLY A N 1
ATOM 1567 C CA . GLY A 1 197 ? 13.743 15.696 -30.604 1.00 42.66 197 GLY A CA 1
ATOM 1568 C C . GLY A 1 197 ? 12.847 14.447 -30.614 1.00 42.66 197 GLY A C 1
ATOM 1569 O O . GLY A 1 197 ? 12.671 13.847 -31.666 1.00 42.66 197 GLY A O 1
ATOM 1570 N N . TYR A 1 198 ? 12.243 14.085 -29.476 1.00 45.94 198 TYR A N 1
ATOM 1571 C CA . TYR A 1 198 ? 11.292 12.975 -29.341 1.00 45.94 198 TYR A CA 1
ATOM 1572 C C . TYR A 1 198 ? 9.947 13.469 -28.787 1.00 45.94 198 TYR A C 1
ATOM 1574 O O . TYR A 1 198 ? 9.896 14.440 -28.027 1.00 45.94 198 TYR A O 1
ATOM 1582 N N . ASN A 1 199 ? 8.848 12.809 -29.161 1.00 50.53 199 ASN A N 1
ATOM 1583 C CA . ASN A 1 199 ? 7.491 13.156 -28.735 1.00 50.53 199 ASN A CA 1
ATOM 1584 C C . ASN A 1 199 ? 7.201 12.589 -27.326 1.00 50.53 199 ASN A C 1
ATOM 1586 O O . ASN A 1 199 ? 6.702 11.479 -27.176 1.00 50.53 199 ASN A O 1
ATOM 1590 N N . ILE A 1 200 ? 7.535 13.343 -26.271 1.00 53.06 200 ILE A N 1
ATOM 1591 C CA . ILE A 1 200 ? 7.415 12.908 -24.855 1.00 53.06 200 ILE A CA 1
ATOM 1592 C C . ILE A 1 200 ? 5.942 12.904 -24.363 1.00 53.06 200 ILE A C 1
ATOM 1594 O O . ILE A 1 200 ? 5.643 12.480 -23.246 1.00 53.06 200 ILE A O 1
ATOM 1598 N N . ASN A 1 201 ? 4.979 13.297 -25.206 1.00 57.69 201 ASN A N 1
ATOM 1599 C CA . ASN A 1 201 ? 3.560 13.400 -24.842 1.00 57.69 201 ASN A CA 1
ATOM 1600 C C . ASN A 1 201 ? 2.814 12.053 -24.757 1.00 57.69 201 ASN A C 1
ATOM 1602 O O . ASN A 1 201 ? 1.620 12.035 -24.449 1.00 57.69 201 ASN A O 1
ATOM 1606 N N . ALA A 1 202 ? 3.475 10.919 -25.009 1.00 64.31 202 ALA A N 1
ATOM 1607 C CA . ALA A 1 202 ? 2.828 9.615 -24.943 1.00 64.31 202 ALA A CA 1
ATOM 1608 C C . ALA A 1 202 ? 2.433 9.256 -23.489 1.00 64.31 202 ALA A C 1
ATOM 1610 O O . ALA A 1 202 ? 3.300 9.180 -22.611 1.00 64.31 202 ALA A O 1
ATOM 1611 N N . PRO A 1 203 ? 1.138 9.013 -23.196 1.00 68.06 203 PRO A N 1
ATOM 1612 C CA . PRO A 1 203 ? 0.696 8.702 -21.844 1.00 68.06 203 PRO A CA 1
ATOM 1613 C C . PRO A 1 203 ? 1.198 7.316 -21.427 1.00 68.06 203 PRO A C 1
ATOM 1615 O O . PRO A 1 203 ? 0.912 6.312 -22.084 1.00 68.06 203 PRO A O 1
ATOM 1618 N N . LEU A 1 204 ? 1.910 7.254 -20.304 1.00 76.31 204 LEU A N 1
ATOM 1619 C CA . LEU A 1 204 ? 2.260 6.011 -19.619 1.00 76.31 204 LEU A CA 1
ATOM 1620 C C . LEU A 1 204 ? 0.963 5.391 -19.085 1.00 76.31 204 LEU A C 1
ATOM 1622 O O . LEU A 1 204 ? 0.153 6.094 -18.486 1.00 76.31 204 LEU A O 1
ATOM 1626 N N . ARG A 1 205 ? 0.760 4.084 -19.291 1.00 81.19 205 ARG A N 1
ATOM 1627 C CA . ARG A 1 205 ? -0.374 3.333 -18.732 1.00 81.19 205 ARG A CA 1
ATOM 1628 C C . ARG A 1 205 ? 0.106 2.072 -18.040 1.00 81.19 205 ARG A C 1
ATOM 1630 O O . ARG A 1 205 ? 0.553 1.137 -18.693 1.00 81.19 205 ARG A O 1
ATOM 1637 N N . LEU A 1 206 ? -0.042 2.027 -16.725 1.00 83.12 206 LEU A N 1
ATOM 1638 C CA . LEU A 1 206 ? 0.238 0.846 -15.922 1.00 83.12 206 LEU A CA 1
ATOM 1639 C C . LEU A 1 206 ? -1.079 0.247 -15.438 1.00 83.12 206 LEU A C 1
ATOM 1641 O O . LEU A 1 206 ? -1.885 0.945 -14.820 1.00 83.12 206 LEU A O 1
ATOM 1645 N N . ILE A 1 207 ? -1.289 -1.046 -15.687 1.00 85.12 207 ILE A N 1
ATOM 1646 C CA . ILE A 1 207 ? -2.487 -1.758 -15.240 1.00 85.12 207 ILE A CA 1
ATOM 1647 C C . ILE A 1 207 ? -2.070 -2.938 -14.371 1.00 85.12 207 ILE A C 1
ATOM 1649 O O . ILE A 1 207 ? -1.262 -3.782 -14.757 1.00 85.12 207 ILE A O 1
ATOM 1653 N N . THR A 1 208 ? -2.670 -3.013 -13.188 1.00 85.56 208 THR A N 1
ATOM 1654 C CA . THR A 1 208 ? -2.563 -4.181 -12.314 1.00 85.56 208 THR A CA 1
ATOM 1655 C C . THR A 1 208 ? -3.952 -4.735 -12.038 1.00 85.56 208 THR A C 1
ATOM 1657 O O . THR A 1 208 ? -4.940 -3.996 -11.936 1.00 85.56 208 THR A O 1
ATOM 1660 N N . SER A 1 209 ? -4.037 -6.058 -11.939 1.00 84.94 209 SER A N 1
ATOM 1661 C CA . SER A 1 209 ? -5.281 -6.758 -11.626 1.00 84.94 209 SER A CA 1
ATOM 1662 C C . SER A 1 209 ? -5.159 -7.481 -10.292 1.00 84.94 209 SER A C 1
ATOM 1664 O O . SER A 1 209 ? -4.104 -8.023 -9.971 1.00 84.94 209 SER A O 1
ATOM 1666 N N . GLN A 1 210 ? -6.251 -7.467 -9.525 1.00 88.56 210 GLN A N 1
ATOM 1667 C CA . GLN A 1 210 ? -6.410 -8.201 -8.266 1.00 88.56 210 GLN A CA 1
ATOM 1668 C C . GLN A 1 210 ? -5.266 -7.953 -7.276 1.00 88.56 210 GLN A C 1
ATOM 1670 O O . GLN A 1 210 ? -4.580 -8.868 -6.827 1.00 88.56 210 GLN A O 1
ATOM 1675 N N . GLY A 1 211 ? -5.050 -6.687 -6.931 1.00 94.00 211 GLY A N 1
ATOM 1676 C CA . GLY A 1 211 ? -4.038 -6.323 -5.953 1.00 94.00 211 GLY A CA 1
ATOM 1677 C C . GLY A 1 211 ? -4.586 -6.322 -4.532 1.00 94.00 211 GLY A C 1
ATOM 1678 O O . GLY A 1 211 ? -5.783 -6.142 -4.276 1.00 94.00 211 GLY A O 1
ATOM 1679 N N . ARG A 1 212 ? -3.687 -6.522 -3.575 1.00 96.56 212 ARG A N 1
ATOM 1680 C CA . ARG A 1 212 ? -4.008 -6.395 -2.157 1.00 96.56 212 ARG A CA 1
ATOM 1681 C C . ARG A 1 212 ? -2.821 -5.883 -1.367 1.00 96.56 212 ARG A C 1
ATOM 1683 O O . ARG A 1 212 ? -1.679 -6.229 -1.638 1.00 96.56 212 ARG A O 1
ATOM 1690 N N . CYS A 1 213 ? -3.106 -5.102 -0.343 1.00 97.25 213 CYS A N 1
ATOM 1691 C CA . CYS A 1 213 ? -2.140 -4.621 0.621 1.00 97.25 213 CYS A CA 1
ATOM 1692 C C . CYS A 1 213 ? -2.528 -5.117 2.014 1.00 97.25 213 CYS A C 1
ATOM 1694 O O . CYS A 1 213 ? -3.678 -5.008 2.438 1.00 97.25 213 CYS A O 1
ATOM 1696 N N . ARG A 1 214 ? -1.577 -5.714 2.720 1.00 97.69 214 ARG A N 1
ATOM 1697 C CA . ARG A 1 214 ? -1.764 -6.337 4.028 1.00 97.69 214 ARG A CA 1
ATOM 1698 C C . ARG A 1 214 ? -1.007 -5.555 5.084 1.00 97.69 214 ARG A C 1
ATOM 1700 O O . ARG A 1 214 ? 0.176 -5.287 4.919 1.00 97.69 214 ARG A O 1
ATOM 1707 N N . PHE A 1 215 ? -1.686 -5.245 6.178 1.00 95.94 215 PHE A N 1
ATOM 1708 C CA . PHE A 1 215 ? -1.171 -4.440 7.273 1.00 95.94 215 PHE A CA 1
ATOM 1709 C C . PHE A 1 215 ? -1.221 -5.249 8.559 1.00 95.94 215 PHE A C 1
ATOM 1711 O O . PHE A 1 215 ? -2.280 -5.758 8.937 1.00 95.94 215 PHE A O 1
ATOM 1718 N N . ILE A 1 216 ? -0.083 -5.336 9.239 1.00 97.00 216 ILE A N 1
ATOM 1719 C CA . ILE A 1 216 ? -0.010 -5.750 10.637 1.00 97.00 216 ILE A CA 1
ATOM 1720 C C . ILE A 1 216 ? 0.443 -4.539 11.436 1.00 97.00 216 ILE A C 1
ATOM 1722 O O . ILE A 1 216 ? 1.517 -3.999 11.177 1.00 97.00 216 ILE A O 1
ATOM 1726 N N . THR A 1 217 ? -0.353 -4.108 12.406 1.00 95.31 217 THR A N 1
ATOM 1727 C CA . THR A 1 217 ? 0.003 -2.984 13.278 1.00 95.31 217 THR A CA 1
ATOM 1728 C C . THR A 1 217 ? 0.162 -3.477 14.703 1.00 95.31 217 THR A C 1
ATOM 1730 O O . THR A 1 217 ? -0.747 -4.105 15.244 1.00 95.31 217 THR A O 1
ATOM 1733 N N . LYS A 1 218 ? 1.305 -3.167 15.312 1.00 94.56 218 LYS A N 1
ATOM 1734 C CA . LYS A 1 218 ? 1.591 -3.421 16.721 1.00 94.56 218 LYS A CA 1
ATOM 1735 C C . LYS A 1 218 ? 1.360 -2.139 17.510 1.00 94.56 218 LYS A C 1
ATOM 1737 O O . LYS A 1 218 ? 2.038 -1.143 17.260 1.00 94.56 218 LYS A O 1
ATOM 1742 N N . LYS A 1 219 ? 0.414 -2.161 18.448 1.00 92.12 219 LYS A N 1
ATOM 1743 C CA . LYS A 1 219 ? 0.027 -0.999 19.258 1.00 92.12 219 LYS A CA 1
ATOM 1744 C C . LYS A 1 219 ? 0.090 -1.275 20.753 1.00 92.12 219 LYS A C 1
ATOM 1746 O O . LYS A 1 219 ? 0.044 -2.429 21.180 1.00 92.12 219 LYS A O 1
ATOM 1751 N N . SER A 1 220 ? 0.149 -0.204 21.530 1.00 89.12 220 SER A N 1
ATOM 1752 C CA . SER A 1 220 ? -0.047 -0.203 22.977 1.00 89.12 220 SER A CA 1
ATOM 1753 C C . SER A 1 220 ? -1.525 -0.327 23.319 1.00 89.12 220 SER A C 1
ATOM 1755 O O . SER A 1 220 ? -2.374 0.357 22.751 1.00 89.12 220 SER A O 1
ATOM 1757 N N . THR A 1 221 ? -1.848 -1.191 24.279 1.00 88.56 221 THR A N 1
ATOM 1758 C CA . THR A 1 221 ? -3.206 -1.293 24.830 1.00 88.56 221 THR A CA 1
ATOM 1759 C C . THR A 1 221 ? -3.480 -0.270 25.928 1.00 88.56 221 THR A C 1
ATOM 1761 O O . THR A 1 221 ? -4.567 -0.291 26.498 1.00 88.56 221 THR A O 1
ATOM 1764 N N . ILE A 1 222 ? -2.499 0.566 26.279 1.00 86.94 222 ILE A N 1
ATOM 1765 C CA . ILE A 1 222 ? -2.629 1.593 27.318 1.00 86.94 222 ILE A CA 1
ATOM 1766 C C . ILE A 1 222 ? -3.189 2.867 26.684 1.00 86.94 222 ILE A C 1
ATOM 1768 O O . ILE A 1 222 ? -4.284 3.301 27.029 1.00 86.94 222 ILE A O 1
ATOM 1772 N N . ASP A 1 223 ? -2.473 3.402 25.701 1.00 82.31 223 ASP A N 1
ATOM 1773 C CA . ASP A 1 223 ? -2.707 4.708 25.075 1.00 82.31 223 ASP A CA 1
ATOM 1774 C C . ASP A 1 223 ? -3.018 4.612 23.569 1.00 82.31 223 ASP A C 1
ATOM 1776 O O . ASP A 1 223 ? -3.394 5.601 22.950 1.00 82.31 223 ASP A O 1
ATOM 1780 N N . GLY A 1 224 ? -2.897 3.427 22.958 1.00 82.94 224 GLY A N 1
ATOM 1781 C CA . GLY A 1 224 ? -3.181 3.224 21.534 1.00 82.94 224 GLY A CA 1
ATOM 1782 C C . GLY A 1 224 ? -2.045 3.648 20.602 1.00 82.94 224 GLY A C 1
ATOM 1783 O O . GLY A 1 224 ? -2.226 3.604 19.381 1.00 82.94 224 GLY A O 1
ATOM 1784 N N . SER A 1 225 ? -0.886 4.025 21.153 1.00 83.56 225 SER A N 1
ATOM 1785 C CA . SER A 1 225 ? 0.303 4.394 20.383 1.00 83.56 225 SER A CA 1
ATOM 1786 C C . SER A 1 225 ? 0.774 3.239 19.492 1.00 83.56 225 SER A C 1
ATOM 1788 O O . SER A 1 225 ? 0.654 2.058 19.835 1.00 83.56 225 SER A O 1
ATOM 1790 N N . VAL A 1 226 ? 1.274 3.572 18.300 1.00 87.19 226 VAL A N 1
ATOM 1791 C CA . VAL A 1 226 ? 1.788 2.588 17.341 1.00 87.19 226 VAL A CA 1
ATOM 1792 C C . VAL A 1 226 ? 3.266 2.349 17.618 1.00 87.19 226 VAL A C 1
ATOM 1794 O O . VAL A 1 226 ? 4.076 3.262 17.504 1.00 87.19 226 VAL A O 1
ATOM 1797 N N . PHE A 1 227 ? 3.628 1.104 17.923 1.00 85.88 227 PHE A N 1
ATOM 1798 C CA . PHE A 1 227 ? 5.023 0.704 18.078 1.00 85.88 227 PHE A CA 1
ATOM 1799 C C . PHE A 1 227 ? 5.673 0.442 16.721 1.00 85.88 227 PHE A C 1
ATOM 1801 O O . PHE A 1 227 ? 6.720 1.004 16.407 1.00 85.88 227 PHE A O 1
ATOM 1808 N N . ARG A 1 228 ? 5.082 -0.464 15.934 1.00 91.31 228 ARG A N 1
ATOM 1809 C CA . ARG A 1 228 ? 5.648 -0.985 14.680 1.00 91.31 228 ARG A CA 1
ATOM 1810 C C . ARG A 1 228 ? 4.545 -1.357 13.700 1.00 91.31 228 ARG A C 1
ATOM 1812 O O . ARG A 1 228 ? 3.417 -1.662 14.098 1.00 91.31 228 ARG A O 1
ATOM 1819 N N . GLY A 1 229 ? 4.898 -1.389 12.421 1.00 93.38 229 GLY A N 1
ATOM 1820 C CA . GLY A 1 229 ? 4.000 -1.800 11.349 1.00 93.38 229 GLY A CA 1
ATOM 1821 C C . GLY A 1 229 ? 4.690 -2.704 10.339 1.00 93.38 229 GLY A C 1
ATOM 1822 O O . GLY A 1 229 ? 5.863 -2.524 10.036 1.00 93.38 229 GLY A O 1
ATOM 1823 N N . ARG A 1 230 ? 3.952 -3.664 9.794 1.00 96.12 230 ARG A N 1
ATOM 1824 C CA . ARG A 1 230 ? 4.365 -4.423 8.617 1.00 96.12 230 ARG A CA 1
ATOM 1825 C C . ARG A 1 230 ? 3.359 -4.192 7.507 1.00 96.12 230 ARG A C 1
ATOM 1827 O O . ARG A 1 230 ? 2.173 -4.461 7.705 1.00 96.12 230 ARG A O 1
ATOM 1834 N N . LEU A 1 231 ? 3.837 -3.733 6.360 1.00 96.62 231 LEU A N 1
ATOM 1835 C CA . LEU A 1 231 ? 3.037 -3.518 5.161 1.00 96.62 231 LEU A CA 1
ATOM 1836 C C . LEU A 1 231 ? 3.501 -4.487 4.076 1.00 96.62 231 LEU A C 1
ATOM 1838 O O . LEU A 1 231 ? 4.690 -4.570 3.804 1.00 96.62 231 LEU A O 1
ATOM 1842 N N . ALA A 1 232 ? 2.579 -5.217 3.457 1.00 97.25 232 ALA A N 1
ATOM 1843 C CA . ALA A 1 232 ? 2.872 -6.115 2.346 1.00 97.25 232 ALA A CA 1
ATOM 1844 C C . ALA A 1 232 ? 1.927 -5.853 1.168 1.00 97.25 232 ALA A C 1
ATOM 1846 O O . ALA A 1 232 ? 0.752 -6.220 1.221 1.00 97.25 232 ALA A O 1
ATOM 1847 N N . LEU A 1 233 ? 2.450 -5.241 0.108 1.00 96.75 233 LEU A N 1
ATOM 1848 C CA . LEU A 1 233 ? 1.808 -5.110 -1.194 1.00 96.75 233 LEU A CA 1
ATOM 1849 C C . LEU A 1 233 ? 1.966 -6.422 -1.966 1.00 96.75 233 LEU A C 1
ATOM 1851 O O . LEU A 1 233 ? 3.066 -6.952 -2.077 1.00 96.75 233 LEU A O 1
ATOM 1855 N N . ILE A 1 234 ? 0.867 -6.959 -2.480 1.00 96.50 234 ILE A N 1
ATOM 1856 C CA . ILE A 1 234 ? 0.827 -8.207 -3.237 1.00 96.50 234 ILE A CA 1
ATOM 1857 C C . ILE A 1 234 ? 0.055 -7.942 -4.526 1.00 96.50 234 ILE A C 1
ATOM 1859 O O . ILE A 1 234 ? -1.113 -7.549 -4.481 1.00 96.50 234 ILE A O 1
ATOM 1863 N N . LEU A 1 235 ? 0.715 -8.170 -5.654 1.00 94.69 235 LEU A N 1
ATOM 1864 C CA . LEU A 1 235 ? 0.182 -8.010 -6.999 1.00 94.69 235 LEU A CA 1
ATOM 1865 C C . LEU A 1 235 ? 0.323 -9.339 -7.743 1.00 94.69 235 LEU A C 1
ATOM 1867 O O . LEU A 1 235 ? 1.417 -9.901 -7.808 1.00 94.69 235 LEU A O 1
ATOM 1871 N N . ASP A 1 236 ? -0.772 -9.839 -8.310 1.00 90.62 236 ASP A N 1
ATOM 1872 C CA . ASP A 1 236 ? -0.740 -11.092 -9.067 1.00 90.62 236 ASP A CA 1
ATOM 1873 C C . ASP A 1 236 ? -0.101 -10.869 -10.440 1.00 90.62 236 ASP A C 1
ATOM 1875 O O . ASP A 1 236 ? 0.919 -11.476 -10.761 1.00 90.62 236 ASP A O 1
ATOM 1879 N N . ASN A 1 237 ? -0.659 -9.944 -11.224 1.00 88.06 237 ASN A N 1
ATOM 1880 C CA . ASN A 1 237 ? -0.149 -9.609 -12.549 1.00 88.06 237 ASN A CA 1
ATOM 1881 C C . ASN A 1 237 ? -0.003 -8.096 -12.705 1.00 88.06 237 ASN A C 1
ATOM 1883 O O . ASN A 1 237 ? -0.955 -7.338 -12.472 1.00 88.06 237 ASN A O 1
ATOM 1887 N N . LEU A 1 238 ? 1.180 -7.687 -13.150 1.00 89.25 238 LEU A N 1
ATOM 1888 C CA . LEU A 1 238 ? 1.485 -6.348 -13.625 1.00 89.25 238 LEU A CA 1
ATOM 1889 C C . LEU A 1 238 ? 1.774 -6.446 -15.122 1.00 89.25 238 LEU A C 1
ATOM 1891 O O . LEU A 1 238 ? 2.741 -7.088 -15.525 1.00 89.25 238 LEU A O 1
ATOM 1895 N N . LEU A 1 239 ? 0.921 -5.826 -15.932 1.00 87.06 239 LEU A N 1
ATOM 1896 C CA . LEU A 1 239 ? 1.102 -5.756 -17.377 1.00 87.06 239 LEU A CA 1
ATOM 1897 C C . LEU A 1 239 ? 1.421 -4.314 -17.747 1.00 87.06 239 LEU A C 1
ATOM 1899 O O . LEU A 1 239 ? 0.661 -3.397 -17.417 1.00 87.06 239 LEU A O 1
ATOM 1903 N N . TRP A 1 240 ? 2.524 -4.128 -18.459 1.00 87.56 240 TRP A N 1
ATOM 1904 C CA . TRP A 1 240 ? 2.873 -2.847 -19.040 1.00 87.56 240 TRP A CA 1
ATOM 1905 C C . TRP A 1 240 ? 3.232 -3.041 -20.510 1.00 87.56 240 TRP A C 1
ATOM 1907 O O . TRP A 1 240 ? 4.186 -3.731 -20.853 1.00 87.56 240 TRP A O 1
ATOM 1917 N N . VAL A 1 241 ? 2.424 -2.447 -21.382 1.00 84.12 241 VAL A N 1
ATOM 1918 C CA . VAL A 1 241 ? 2.705 -2.358 -22.814 1.00 84.12 241 VAL A CA 1
ATOM 1919 C C . VAL A 1 241 ? 3.123 -0.921 -23.070 1.00 84.12 241 VAL A C 1
ATOM 1921 O O . VAL A 1 241 ? 2.358 -0.006 -22.755 1.00 84.12 241 VAL A O 1
ATOM 1924 N N . ALA A 1 242 ? 4.341 -0.732 -23.561 1.00 83.81 242 ALA A N 1
ATOM 1925 C CA . ALA A 1 242 ? 4.941 0.578 -23.736 1.00 83.81 242 ALA A CA 1
ATOM 1926 C C . ALA A 1 242 ? 5.701 0.663 -25.059 1.00 83.81 242 ALA A C 1
ATOM 1928 O O . ALA A 1 242 ? 6.465 -0.236 -25.403 1.00 83.81 242 ALA A O 1
ATOM 1929 N N . SER A 1 243 ? 5.530 1.764 -25.780 1.00 82.62 243 SER A N 1
ATOM 1930 C CA . SER A 1 243 ? 6.454 2.150 -26.839 1.00 82.62 243 SER A CA 1
ATOM 1931 C C . SER A 1 243 ? 7.755 2.726 -26.267 1.00 82.62 243 SER A C 1
ATOM 1933 O O . SER A 1 243 ? 7.836 3.039 -25.071 1.00 82.62 243 SER A O 1
ATOM 1935 N N . LEU A 1 244 ? 8.776 2.915 -27.109 1.00 78.88 244 LEU A N 1
ATOM 1936 C CA . LEU A 1 244 ? 10.021 3.567 -26.689 1.00 78.88 244 LEU A CA 1
ATOM 1937 C C . LEU A 1 244 ? 9.769 4.954 -26.069 1.00 78.88 244 LEU A C 1
ATOM 1939 O O . LEU A 1 244 ? 10.311 5.239 -24.996 1.00 78.88 244 LEU A O 1
ATOM 1943 N N . SER A 1 245 ? 8.908 5.785 -26.673 1.00 78.38 245 SER A N 1
ATOM 1944 C CA . SER A 1 245 ? 8.573 7.100 -26.108 1.00 78.38 245 SER A CA 1
ATOM 1945 C C . SER A 1 245 ? 7.881 6.976 -24.746 1.00 78.38 245 SER A C 1
ATOM 1947 O O . SER A 1 245 ? 8.226 7.698 -23.815 1.00 78.38 245 SER A O 1
ATOM 1949 N N . GLN A 1 246 ? 6.984 5.999 -24.558 1.00 82.19 246 GLN A N 1
ATOM 1950 C CA . GLN A 1 246 ? 6.314 5.768 -23.274 1.00 82.19 246 GLN A CA 1
ATOM 1951 C C . GLN A 1 246 ? 7.286 5.309 -22.179 1.00 82.19 246 GLN A C 1
ATOM 1953 O O . GLN A 1 246 ? 7.132 5.709 -21.022 1.00 82.19 246 GLN A O 1
ATOM 1958 N N . VAL A 1 247 ? 8.298 4.501 -22.516 1.00 83.19 247 VAL A N 1
ATOM 1959 C CA . VAL A 1 247 ? 9.364 4.119 -21.573 1.00 83.19 247 VAL A CA 1
ATOM 1960 C C . VAL A 1 247 ? 10.195 5.342 -21.184 1.00 83.19 247 VAL A C 1
ATOM 1962 O O . VAL A 1 247 ? 10.443 5.562 -19.997 1.00 83.19 247 VAL A O 1
ATOM 1965 N N . GLN A 1 248 ? 10.578 6.176 -22.153 1.00 81.38 248 GLN A N 1
ATOM 1966 C CA . GLN A 1 248 ? 11.305 7.422 -21.894 1.00 81.38 248 GLN A CA 1
ATOM 1967 C C . GLN A 1 248 ? 10.484 8.393 -21.029 1.00 81.38 248 GLN A C 1
ATOM 1969 O O . GLN A 1 248 ? 11.014 8.963 -20.068 1.00 81.38 248 GLN A O 1
ATOM 1974 N N . SER A 1 249 ? 9.183 8.537 -21.296 1.00 81.88 249 SER A N 1
ATOM 1975 C CA . SER A 1 249 ? 8.266 9.343 -20.483 1.00 81.88 249 SER A CA 1
ATOM 1976 C C . SER A 1 249 ? 8.121 8.788 -19.068 1.00 81.88 249 SER A C 1
ATOM 1978 O O . SER A 1 249 ? 8.122 9.562 -18.111 1.00 81.88 249 SER A O 1
ATOM 1980 N N . ALA A 1 250 ? 8.080 7.462 -18.895 1.00 84.38 250 ALA A N 1
ATOM 1981 C CA . ALA A 1 250 ? 8.045 6.832 -17.576 1.00 84.38 250 ALA A CA 1
ATOM 1982 C C . ALA A 1 250 ? 9.339 7.075 -16.777 1.00 84.38 250 ALA A C 1
ATOM 1984 O O . ALA A 1 250 ? 9.272 7.410 -15.593 1.00 84.38 250 ALA A O 1
ATOM 1985 N N . ILE A 1 251 ? 10.508 6.977 -17.419 1.00 86.00 251 ILE A N 1
ATOM 1986 C CA . ILE A 1 251 ? 11.806 7.306 -16.805 1.00 86.00 251 ILE A CA 1
ATOM 1987 C C . ILE A 1 251 ? 11.853 8.790 -16.410 1.00 86.00 251 ILE A C 1
ATOM 1989 O O . ILE A 1 251 ? 12.233 9.129 -15.288 1.00 86.00 251 ILE A O 1
ATOM 1993 N N . SER A 1 252 ? 11.407 9.679 -17.299 1.00 84.56 252 SER A N 1
ATOM 1994 C CA . SER A 1 252 ? 11.338 11.126 -17.047 1.00 84.56 252 SER A CA 1
ATOM 1995 C C . SER A 1 252 ? 10.407 11.461 -15.880 1.00 84.56 252 SER A C 1
ATOM 1997 O O . SER A 1 252 ? 10.753 12.273 -15.021 1.00 84.56 252 SER A O 1
ATOM 1999 N N . PHE A 1 253 ? 9.249 10.800 -15.813 1.00 85.38 253 PHE A N 1
ATOM 2000 C CA . PHE A 1 253 ? 8.305 10.925 -14.706 1.00 85.38 253 PHE A CA 1
ATOM 2001 C C . PHE A 1 253 ? 8.912 10.436 -13.385 1.00 85.38 253 PHE A C 1
ATOM 2003 O O . PHE A 1 253 ? 8.801 11.120 -12.368 1.00 85.38 253 PHE A O 1
ATOM 2010 N N . PHE A 1 254 ? 9.609 9.296 -13.395 1.00 88.00 254 PHE A N 1
ATOM 2011 C CA . PHE A 1 254 ? 10.311 8.781 -12.219 1.00 88.00 254 PHE A CA 1
ATOM 2012 C C . PHE A 1 254 ? 11.367 9.770 -11.710 1.00 88.00 254 PHE A C 1
ATOM 2014 O O . PHE A 1 254 ? 11.379 10.093 -10.522 1.00 88.00 254 PHE A O 1
ATOM 2021 N N . HIS A 1 255 ? 12.209 10.308 -12.597 1.00 88.06 255 HIS A N 1
ATOM 2022 C CA . HIS A 1 255 ? 13.193 11.325 -12.224 1.00 88.06 255 HIS A CA 1
ATOM 2023 C C . HIS A 1 255 ? 12.536 12.582 -11.658 1.00 88.06 255 HIS A C 1
ATOM 2025 O O . HIS A 1 255 ? 12.966 13.069 -10.615 1.00 88.06 255 HIS A O 1
ATOM 2031 N N . PHE A 1 256 ? 11.453 13.054 -12.281 1.00 86.62 256 PHE A N 1
ATOM 2032 C CA . PHE A 1 256 ? 10.688 14.189 -11.776 1.00 86.62 256 PHE A CA 1
ATOM 2033 C C . PHE A 1 256 ? 10.196 13.963 -10.337 1.00 86.62 256 PHE A C 1
ATOM 2035 O O . PHE A 1 256 ? 10.398 14.828 -9.487 1.00 86.62 256 PHE A O 1
ATOM 2042 N N . VAL A 1 257 ? 9.600 12.802 -10.040 1.00 87.31 257 VAL A N 1
ATOM 2043 C CA . VAL A 1 257 ? 9.128 12.471 -8.683 1.00 87.31 257 VAL A CA 1
ATOM 2044 C C . VAL A 1 257 ? 10.295 12.386 -7.695 1.00 87.31 257 VAL A C 1
ATOM 2046 O O . VAL A 1 257 ? 10.201 12.908 -6.586 1.00 87.31 257 VAL A O 1
ATOM 2049 N N . MET A 1 258 ? 11.416 11.777 -8.086 1.00 86.81 258 MET A N 1
ATOM 2050 C CA . MET A 1 258 ? 12.595 11.682 -7.220 1.00 86.81 258 MET A CA 1
ATOM 2051 C C . MET A 1 258 ? 13.204 13.053 -6.910 1.00 86.81 258 MET A C 1
ATOM 2053 O O . MET A 1 258 ? 13.582 13.312 -5.767 1.00 86.81 258 MET A O 1
ATOM 2057 N N . ASP A 1 259 ? 13.276 13.944 -7.895 1.00 87.00 259 ASP A N 1
ATOM 2058 C CA . ASP A 1 259 ? 13.786 15.301 -7.698 1.00 87.00 259 ASP A CA 1
ATOM 2059 C C . ASP A 1 259 ? 12.839 16.136 -6.834 1.00 87.00 259 ASP A C 1
ATOM 2061 O O . ASP A 1 259 ? 13.298 16.861 -5.953 1.00 87.00 259 ASP A O 1
ATOM 2065 N N . LEU A 1 260 ? 11.526 15.964 -7.003 1.00 86.69 260 LEU A N 1
ATOM 2066 C CA . LEU A 1 260 ? 10.504 16.570 -6.151 1.00 86.69 260 LEU A CA 1
ATOM 2067 C C . LEU A 1 260 ? 10.661 16.149 -4.677 1.00 86.69 260 LEU A C 1
ATOM 2069 O O . LEU A 1 260 ? 10.631 16.988 -3.772 1.00 86.69 260 LEU A O 1
ATOM 2073 N N . ILE A 1 261 ? 10.888 14.854 -4.425 1.00 85.75 261 ILE A N 1
ATOM 2074 C CA . ILE A 1 261 ? 11.130 14.311 -3.077 1.00 85.75 261 ILE A CA 1
ATOM 2075 C C . ILE A 1 261 ? 12.422 14.886 -2.478 1.00 85.75 261 ILE A C 1
ATOM 2077 O O . ILE A 1 261 ? 12.453 15.249 -1.300 1.00 85.75 261 ILE A O 1
ATOM 2081 N N . ARG A 1 262 ? 13.493 15.000 -3.273 1.00 85.50 262 ARG A N 1
ATOM 2082 C CA . ARG A 1 262 ? 14.773 15.570 -2.815 1.00 85.50 262 ARG A CA 1
ATOM 2083 C C . ARG A 1 262 ? 14.651 17.051 -2.472 1.00 85.50 262 ARG A C 1
ATOM 2085 O O . ARG A 1 262 ? 15.111 17.463 -1.411 1.00 85.50 262 ARG A O 1
ATOM 2092 N N . GLN A 1 263 ? 14.023 17.835 -3.347 1.00 84.12 263 GLN A N 1
ATOM 2093 C CA . GLN A 1 263 ? 13.838 19.274 -3.153 1.00 84.12 263 GLN A CA 1
ATOM 2094 C C . GLN A 1 263 ? 12.991 19.556 -1.914 1.00 84.12 263 GLN A C 1
ATOM 2096 O O . GLN A 1 263 ? 13.423 20.312 -1.051 1.00 84.12 263 GLN A O 1
ATOM 2101 N N . SER A 1 264 ? 11.845 18.883 -1.778 1.00 79.88 264 SER A N 1
ATOM 2102 C CA . SER A 1 264 ? 10.986 19.034 -0.596 1.00 79.88 264 SER A CA 1
ATOM 2103 C C . SER A 1 264 ? 11.699 18.646 0.703 1.00 79.88 264 SER A C 1
ATOM 2105 O O . SER A 1 264 ? 11.579 19.362 1.696 1.00 79.88 264 SER A O 1
ATOM 2107 N N . SER A 1 265 ? 12.502 17.575 0.699 1.00 77.19 265 SER A N 1
ATOM 2108 C CA . SER A 1 265 ? 13.311 17.188 1.867 1.00 77.19 265 SER A CA 1
ATOM 2109 C C . SER A 1 265 ? 14.332 18.271 2.241 1.00 77.19 265 SER A C 1
ATOM 2111 O O . SER A 1 265 ? 14.430 18.644 3.409 1.00 77.19 265 SER A O 1
ATOM 2113 N N . ALA A 1 266 ? 15.034 18.836 1.253 1.00 75.62 266 ALA A N 1
ATOM 2114 C CA . ALA A 1 266 ? 16.007 19.905 1.475 1.00 75.62 266 ALA A CA 1
ATOM 2115 C C . ALA A 1 266 ? 15.351 21.192 2.005 1.00 75.62 266 ALA A C 1
ATOM 2117 O O . ALA A 1 266 ? 15.861 21.809 2.940 1.00 75.62 266 ALA A O 1
ATOM 2118 N N . THR A 1 267 ? 14.193 21.583 1.457 1.00 69.44 267 THR A N 1
ATOM 2119 C CA . THR A 1 267 ? 13.458 22.759 1.942 1.00 69.44 267 THR A CA 1
ATOM 2120 C C . THR A 1 267 ? 13.006 22.563 3.393 1.00 69.44 267 THR A C 1
ATOM 2122 O O . THR A 1 267 ? 13.114 23.494 4.196 1.00 69.44 267 THR A O 1
ATOM 2125 N N . MET A 1 268 ? 12.562 21.352 3.766 1.00 64.94 268 MET A N 1
ATOM 2126 C CA . MET A 1 268 ? 12.172 21.045 5.148 1.00 64.94 268 MET A CA 1
ATOM 2127 C C . MET A 1 268 ? 13.346 21.197 6.121 1.00 64.94 268 MET A C 1
ATOM 2129 O O . MET A 1 268 ? 13.173 21.791 7.182 1.00 64.94 268 MET A O 1
ATOM 2133 N N . GLU A 1 269 ? 14.546 20.734 5.763 1.00 66.31 269 GLU A N 1
ATOM 2134 C CA . GLU A 1 269 ? 15.744 20.912 6.597 1.00 66.31 269 GLU A CA 1
ATOM 2135 C C . GLU A 1 269 ? 16.115 22.391 6.791 1.00 66.31 269 GLU A C 1
ATOM 2137 O O . GLU A 1 269 ? 16.472 22.800 7.899 1.00 66.31 269 GLU A O 1
ATOM 2142 N N . THR A 1 270 ? 15.999 23.222 5.748 1.00 63.03 270 THR A N 1
ATOM 2143 C CA . THR A 1 270 ? 16.264 24.666 5.861 1.00 63.03 270 THR A CA 1
ATOM 2144 C C . THR A 1 270 ? 15.250 25.409 6.728 1.00 63.03 270 THR A C 1
ATOM 2146 O O . THR A 1 270 ? 15.654 26.288 7.486 1.00 63.03 270 THR A O 1
ATOM 2149 N N . GLU A 1 271 ? 13.960 25.070 6.658 1.00 60.59 271 GLU A N 1
ATOM 2150 C CA . GLU A 1 271 ? 12.928 25.713 7.486 1.00 60.59 271 GLU A CA 1
ATOM 2151 C C . GLU A 1 271 ? 13.011 25.262 8.956 1.00 60.59 271 GLU A C 1
ATOM 2153 O O . GLU A 1 271 ? 12.939 26.092 9.860 1.00 60.59 271 GLU A O 1
ATOM 2158 N N . ILE A 1 272 ? 13.300 23.980 9.221 1.00 58.56 272 ILE A N 1
ATOM 2159 C CA . ILE A 1 272 ? 13.513 23.463 10.588 1.00 58.56 272 ILE A CA 1
ATOM 2160 C C . ILE A 1 272 ? 14.729 24.119 11.269 1.00 58.56 272 ILE A C 1
ATOM 2162 O O . ILE A 1 272 ? 14.748 24.271 12.491 1.00 58.56 272 ILE A O 1
ATOM 2166 N N . ASN A 1 273 ? 15.748 24.520 10.503 1.00 55.28 273 ASN A N 1
ATOM 2167 C CA . ASN A 1 273 ? 16.929 25.205 11.035 1.00 55.28 273 ASN A CA 1
ATOM 2168 C C . ASN A 1 273 ? 16.733 26.717 11.262 1.00 55.28 273 ASN A C 1
ATOM 2170 O O . ASN A 1 273 ? 17.569 27.326 11.931 1.00 55.28 273 ASN A O 1
ATOM 2174 N N . LYS A 1 274 ? 15.654 27.327 10.748 1.00 53.19 274 LYS A N 1
ATOM 2175 C CA . LYS A 1 274 ? 15.306 28.735 11.023 1.00 53.19 274 LYS A CA 1
ATOM 2176 C C . LYS A 1 274 ? 14.557 28.912 12.349 1.00 53.19 274 LYS A C 1
ATOM 2178 O O . LYS A 1 274 ? 14.693 29.966 12.972 1.00 53.19 274 LYS A O 1
ATOM 2183 N N . ASP A 1 275 ? 13.838 27.892 12.818 1.00 45.03 275 ASP A N 1
ATOM 2184 C CA . ASP A 1 275 ? 13.209 27.895 14.141 1.00 45.03 275 ASP A CA 1
ATOM 2185 C C . ASP A 1 275 ? 14.224 27.538 15.248 1.00 45.03 275 ASP A C 1
ATOM 2187 O O . ASP A 1 275 ? 14.962 26.553 15.188 1.00 45.03 275 ASP A O 1
ATOM 2191 N N . SER A 1 276 ? 14.285 28.377 16.286 1.00 40.12 276 SER A N 1
ATOM 2192 C CA . SER A 1 276 ? 15.271 28.303 17.377 1.00 40.12 276 SER A CA 1
ATOM 2193 C C . SER A 1 276 ? 15.250 26.962 18.154 1.00 40.12 276 SER A C 1
ATOM 2195 O O . SER A 1 276 ? 14.218 26.295 18.225 1.00 40.12 276 SER A O 1
ATOM 2197 N N . PRO A 1 277 ? 16.349 26.556 18.835 1.00 41.22 277 PRO A N 1
ATOM 2198 C CA . PRO A 1 277 ? 16.527 25.195 19.373 1.00 41.22 277 PRO A CA 1
ATOM 2199 C C . PRO A 1 277 ? 15.645 24.815 20.578 1.00 41.22 277 PRO A C 1
ATOM 2201 O O . PRO A 1 277 ? 15.781 23.715 21.118 1.00 41.22 277 PRO A O 1
ATOM 2204 N N . THR A 1 278 ? 14.774 25.700 21.059 1.00 36.50 278 THR A N 1
ATOM 2205 C CA . THR A 1 278 ? 14.085 25.561 22.351 1.00 36.50 278 THR A CA 1
ATOM 2206 C C . THR A 1 278 ? 12.943 24.540 22.368 1.00 36.50 278 THR A C 1
ATOM 2208 O O . THR A 1 278 ? 12.549 24.113 23.452 1.00 36.50 278 THR A O 1
ATOM 2211 N N . THR A 1 279 ? 12.470 24.051 21.218 1.00 37.50 279 THR A N 1
ATOM 2212 C CA . THR A 1 279 ? 11.336 23.099 21.154 1.00 37.50 279 THR A CA 1
ATOM 2213 C C . THR A 1 279 ? 11.761 21.632 20.964 1.00 37.50 279 THR A C 1
ATOM 2215 O O . THR A 1 279 ? 10.932 20.727 21.044 1.00 37.50 279 THR A O 1
ATOM 2218 N N . ARG A 1 280 ? 13.064 21.343 20.790 1.00 37.84 280 ARG A N 1
ATOM 2219 C CA . ARG A 1 280 ? 13.580 19.982 20.493 1.00 37.84 280 ARG A CA 1
ATOM 2220 C C . ARG A 1 280 ? 13.467 18.968 21.647 1.00 37.84 280 ARG A C 1
ATOM 2222 O O . ARG A 1 280 ? 13.776 17.797 21.457 1.00 37.84 280 ARG A O 1
ATOM 2229 N N . ARG A 1 281 ? 13.038 19.377 22.849 1.00 32.28 281 ARG A N 1
ATOM 2230 C CA . ARG A 1 281 ? 13.007 18.506 24.047 1.00 32.28 281 ARG A CA 1
ATOM 2231 C C . ARG A 1 281 ? 11.706 17.721 24.262 1.00 32.28 281 ARG A C 1
ATOM 2233 O O . ARG A 1 281 ? 11.663 16.911 25.178 1.00 32.28 281 ARG A O 1
ATOM 2240 N N . ALA A 1 282 ? 10.659 17.926 23.458 1.00 31.23 282 ALA A N 1
ATOM 2241 C CA . ALA A 1 282 ? 9.354 17.303 23.718 1.00 31.23 282 ALA A CA 1
ATOM 2242 C C . ALA A 1 282 ? 9.142 15.923 23.054 1.00 31.23 282 ALA A C 1
ATOM 2244 O O . ALA A 1 282 ? 8.285 15.166 23.502 1.00 31.23 282 ALA A O 1
ATOM 2245 N N . SER A 1 283 ? 9.911 15.559 22.020 1.00 34.69 283 SER A N 1
ATOM 2246 C CA . SER A 1 283 ? 9.707 14.308 21.261 1.00 34.69 283 SER A CA 1
ATOM 2247 C C . SER A 1 283 ? 10.637 13.151 21.658 1.00 34.69 283 SER A C 1
ATOM 2249 O O . SER A 1 283 ? 10.334 11.996 21.355 1.00 34.69 283 SER A O 1
ATOM 2251 N N . SER A 1 284 ? 11.730 13.412 22.381 1.00 34.44 284 SER A N 1
ATOM 2252 C CA . SER A 1 284 ? 12.685 12.379 22.818 1.00 34.44 284 SER A CA 1
ATOM 2253 C C . SER A 1 284 ? 12.237 11.604 24.066 1.00 34.44 284 SER A C 1
ATOM 2255 O O . SER A 1 284 ? 12.634 10.451 24.245 1.00 34.44 284 SER A O 1
ATOM 2257 N N . THR A 1 285 ? 11.355 12.172 24.894 1.00 33.62 285 THR A N 1
ATOM 2258 C CA . THR A 1 285 ? 10.900 11.535 26.144 1.00 33.62 285 THR A CA 1
ATOM 2259 C C . THR A 1 285 ? 10.023 10.298 25.894 1.00 33.62 285 THR A C 1
ATOM 2261 O O . THR A 1 285 ? 10.148 9.301 26.604 1.00 33.62 285 THR A O 1
ATOM 2264 N N . ASN A 1 286 ? 9.195 10.303 24.839 1.00 37.59 286 ASN A N 1
ATOM 2265 C CA . ASN A 1 286 ? 8.308 9.171 24.522 1.00 37.59 286 ASN A CA 1
ATOM 2266 C C . ASN A 1 286 ? 9.051 7.976 23.901 1.00 37.59 286 ASN A C 1
ATOM 2268 O O . ASN A 1 286 ? 8.685 6.828 24.155 1.00 37.59 286 ASN A O 1
ATOM 2272 N N . GLN A 1 287 ? 10.128 8.210 23.140 1.00 41.12 287 GLN A N 1
ATOM 2273 C CA . GLN A 1 287 ? 10.940 7.118 22.585 1.00 41.12 287 GLN A CA 1
ATOM 2274 C C . GLN A 1 287 ? 11.833 6.448 23.642 1.00 41.12 287 GLN A C 1
ATOM 2276 O O . GLN A 1 287 ? 12.019 5.231 23.588 1.00 41.12 287 GLN A O 1
ATOM 2281 N N . GLN A 1 288 ? 12.334 7.200 24.632 1.00 38.91 288 GLN A N 1
ATOM 2282 C CA . GLN A 1 288 ? 13.109 6.630 25.744 1.00 38.91 288 GLN A CA 1
ATOM 2283 C C . GLN A 1 288 ? 12.240 5.779 26.688 1.00 38.91 288 GLN A C 1
ATOM 2285 O O . GLN A 1 288 ? 12.667 4.695 27.086 1.00 38.91 288 GLN A O 1
ATOM 2290 N N . GLN A 1 289 ? 10.995 6.189 26.976 1.00 40.06 289 GLN A N 1
ATOM 2291 C CA . GLN A 1 289 ? 10.060 5.356 27.753 1.00 40.06 289 GLN A CA 1
ATOM 2292 C C . GLN A 1 289 ? 9.652 4.068 27.020 1.00 40.06 289 GLN A C 1
ATOM 2294 O O . GLN A 1 289 ? 9.497 3.023 27.651 1.00 40.06 289 GLN A O 1
ATOM 2299 N N . HIS A 1 290 ? 9.518 4.108 25.690 1.00 44.28 290 HIS A N 1
ATOM 2300 C CA . HIS A 1 290 ? 9.188 2.922 24.893 1.00 44.28 290 HIS A CA 1
ATOM 2301 C C . HIS A 1 290 ? 10.328 1.884 24.838 1.00 44.28 290 HIS A C 1
ATOM 2303 O O . HIS A 1 290 ? 10.050 0.687 24.832 1.00 44.28 290 HIS A O 1
ATOM 2309 N N . GLN A 1 291 ? 11.600 2.307 24.858 1.00 44.25 291 GLN A N 1
ATOM 2310 C CA . GLN A 1 291 ? 12.750 1.384 24.895 1.00 44.25 291 GLN A CA 1
ATOM 2311 C C . GLN A 1 291 ? 12.945 0.711 26.264 1.00 44.25 291 GLN A C 1
ATOM 2313 O O . GLN A 1 291 ? 13.357 -0.449 26.310 1.00 44.25 291 GLN A O 1
ATOM 2318 N N . GLN A 1 292 ? 12.596 1.375 27.374 1.00 41.88 292 GLN A N 1
ATOM 2319 C CA . GLN A 1 292 ? 12.622 0.740 28.702 1.00 41.88 292 GLN A CA 1
ATOM 2320 C C . GLN A 1 292 ? 11.628 -0.430 28.821 1.00 41.88 292 GLN A C 1
ATOM 2322 O O . GLN A 1 292 ? 11.915 -1.393 29.529 1.00 41.88 292 GLN A O 1
ATOM 2327 N N . TYR A 1 293 ? 10.509 -0.399 28.087 1.00 44.69 293 TYR A N 1
ATOM 2328 C CA . TYR A 1 293 ? 9.546 -1.509 28.045 1.00 44.69 293 TYR A CA 1
ATOM 2329 C C . TYR A 1 293 ? 10.024 -2.711 27.208 1.00 44.69 293 TYR A C 1
ATOM 2331 O O . TYR A 1 293 ? 9.620 -3.839 27.483 1.00 44.69 293 TYR A O 1
ATOM 2339 N N . GLU A 1 294 ? 10.889 -2.509 26.205 1.00 44.75 294 GLU A N 1
ATOM 2340 C CA . GLU A 1 294 ? 11.450 -3.607 25.395 1.00 44.75 294 GLU A CA 1
ATOM 2341 C C . GLU A 1 294 ? 12.582 -4.358 26.117 1.00 44.75 294 GLU A C 1
ATOM 2343 O O . GLU A 1 294 ? 12.734 -5.563 25.924 1.00 44.75 294 GLU A O 1
ATOM 2348 N N . GLN A 1 295 ? 13.336 -3.689 26.997 1.00 43.72 295 GLN A N 1
ATOM 2349 C CA . GLN A 1 295 ? 14.423 -4.315 27.770 1.00 43.72 295 GLN A CA 1
ATOM 2350 C C . GLN A 1 295 ? 13.931 -5.179 28.947 1.00 43.72 295 GLN A C 1
ATOM 2352 O O . GLN A 1 295 ? 14.720 -5.909 29.543 1.00 43.72 295 GLN A O 1
ATOM 2357 N N . GLN A 1 296 ? 12.631 -5.146 29.253 1.00 43.03 296 GLN A N 1
ATOM 2358 C CA . GLN A 1 296 ? 11.974 -5.994 30.253 1.00 43.03 296 GLN A CA 1
ATOM 2359 C C . GLN A 1 296 ? 10.909 -6.893 29.611 1.00 43.03 296 GLN A C 1
ATOM 2361 O O . GLN A 1 296 ? 9.815 -7.037 30.152 1.00 43.03 296 GLN A O 1
ATOM 2366 N N . MET A 1 297 ? 11.190 -7.492 28.447 1.00 46.44 297 MET A N 1
ATOM 2367 C CA . MET A 1 297 ? 10.325 -8.551 27.911 1.00 46.44 297 MET A CA 1
ATOM 2368 C C . MET A 1 297 ? 10.234 -9.695 28.938 1.00 46.44 297 MET A C 1
ATOM 2370 O O . MET A 1 297 ? 11.248 -10.342 29.209 1.00 46.44 297 MET A O 1
ATOM 2374 N N . PRO A 1 298 ? 9.053 -9.966 29.522 1.00 49.59 298 PRO A N 1
ATOM 2375 C CA . PRO A 1 298 ? 8.870 -11.126 30.380 1.00 49.59 298 PRO A CA 1
ATOM 2376 C C . PRO A 1 298 ? 9.078 -12.394 29.546 1.00 49.59 298 PRO A C 1
ATOM 2378 O O . PRO A 1 298 ? 8.669 -12.453 28.385 1.00 49.59 298 PRO A O 1
ATOM 2381 N N . SER A 1 299 ? 9.674 -13.427 30.140 1.00 53.72 299 SER A N 1
ATOM 2382 C CA . SER A 1 299 ? 9.905 -14.726 29.488 1.00 53.72 299 SER A CA 1
ATOM 2383 C C . SER A 1 299 ? 8.616 -15.428 29.031 1.00 53.72 299 SER A C 1
ATOM 2385 O O . SER A 1 299 ? 8.671 -16.344 28.216 1.00 53.72 299 SER A O 1
ATOM 2387 N N . GLU A 1 300 ? 7.455 -14.992 29.524 1.00 57.16 300 GLU A N 1
ATOM 2388 C CA . GLU A 1 300 ? 6.139 -15.573 29.256 1.00 57.16 300 GLU A CA 1
ATOM 2389 C C . GLU A 1 300 ? 5.281 -14.626 28.405 1.00 57.16 300 GLU A C 1
ATOM 2391 O O . GLU A 1 300 ? 4.329 -14.008 28.877 1.00 57.16 300 GLU A O 1
ATOM 2396 N N . THR A 1 301 ? 5.629 -14.483 27.128 1.00 61.84 301 THR A N 1
ATOM 2397 C CA . THR A 1 301 ? 4.722 -13.886 26.133 1.00 61.84 301 THR A CA 1
ATOM 2398 C C . THR A 1 301 ? 3.852 -14.970 25.506 1.00 61.84 301 THR A C 1
ATOM 2400 O O . THR A 1 301 ? 4.258 -16.126 25.377 1.00 61.84 301 THR A O 1
ATOM 2403 N N . ASN A 1 302 ? 2.627 -14.615 25.118 1.00 78.50 302 ASN A N 1
ATOM 2404 C CA . ASN A 1 302 ? 1.694 -15.565 24.511 1.00 78.50 302 ASN A CA 1
ATOM 2405 C C . ASN A 1 302 ? 2.314 -16.175 23.235 1.00 78.50 302 ASN A C 1
ATOM 2407 O O . ASN A 1 302 ? 2.689 -15.435 22.326 1.00 78.50 302 ASN A O 1
ATOM 2411 N N . ALA A 1 303 ? 2.381 -17.508 23.132 1.00 83.75 303 ALA A N 1
ATOM 2412 C CA . ALA A 1 303 ? 2.979 -18.206 21.986 1.00 83.75 303 ALA A CA 1
ATOM 2413 C C . ALA A 1 303 ? 2.376 -17.770 20.635 1.00 83.75 303 ALA A C 1
ATOM 2415 O O . ALA A 1 303 ? 3.096 -17.586 19.653 1.00 83.75 303 ALA A O 1
ATOM 2416 N N . ALA A 1 304 ? 1.061 -17.519 20.593 1.00 84.44 304 ALA A N 1
ATOM 2417 C CA . ALA A 1 304 ? 0.401 -17.000 19.398 1.00 84.44 304 ALA A CA 1
ATOM 2418 C C . ALA A 1 304 ? 0.847 -15.565 19.074 1.00 84.44 304 ALA A C 1
ATOM 2420 O O . ALA A 1 304 ? 0.994 -15.211 17.910 1.00 84.44 304 ALA A O 1
ATOM 2421 N N . PHE A 1 305 ? 1.093 -14.729 20.086 1.00 90.00 305 PHE A N 1
ATOM 2422 C CA . PHE A 1 305 ? 1.599 -13.374 19.875 1.00 90.00 305 PHE A CA 1
ATOM 2423 C C . PHE A 1 305 ? 3.037 -13.396 19.352 1.00 90.00 305 PHE A C 1
ATOM 2425 O O . PHE A 1 305 ? 3.334 -12.698 18.386 1.00 90.00 305 PHE A O 1
ATOM 2432 N N . GLN A 1 306 ? 3.905 -14.238 19.926 1.00 87.62 306 GLN A N 1
ATOM 2433 C CA . GLN A 1 306 ? 5.290 -14.404 19.470 1.00 87.62 306 GLN A CA 1
ATOM 2434 C C . GLN A 1 306 ? 5.363 -14.807 17.991 1.00 87.62 306 GLN A C 1
ATOM 2436 O O . GLN A 1 306 ? 6.151 -14.231 17.243 1.00 87.62 306 GLN A O 1
ATOM 2441 N N . GLN A 1 307 ? 4.498 -15.727 17.550 1.00 89.69 307 GLN A N 1
ATOM 2442 C CA . GLN A 1 307 ? 4.455 -16.197 16.161 1.00 89.69 307 GLN A CA 1
ATOM 2443 C C . GLN A 1 307 ? 4.208 -15.068 15.145 1.00 89.69 307 GLN A C 1
ATOM 2445 O O . GLN A 1 307 ? 4.774 -15.085 14.052 1.00 89.69 307 GLN A O 1
ATOM 2450 N N . PHE A 1 308 ? 3.360 -14.093 15.484 1.00 91.31 308 PHE A N 1
ATOM 2451 C CA . PHE A 1 308 ? 2.992 -12.983 14.594 1.00 91.31 308 PHE A CA 1
ATOM 2452 C C . PHE A 1 308 ? 3.646 -11.653 14.979 1.00 91.31 308 PHE A C 1
ATOM 2454 O O . PHE A 1 308 ? 3.294 -10.611 14.417 1.00 91.31 308 PHE A O 1
ATOM 2461 N N . ASN A 1 309 ? 4.576 -11.666 15.934 1.00 91.44 309 ASN A N 1
ATOM 2462 C CA . ASN A 1 309 ? 5.175 -10.454 16.467 1.00 91.44 309 ASN A CA 1
ATOM 2463 C C . ASN A 1 309 ? 5.888 -9.664 15.361 1.00 91.44 309 ASN A C 1
ATOM 2465 O O . ASN A 1 309 ? 6.655 -10.199 14.556 1.00 91.44 309 ASN A O 1
ATOM 2469 N N . VAL A 1 310 ? 5.645 -8.356 15.343 1.00 92.44 310 VAL A N 1
ATOM 2470 C CA . VAL A 1 310 ? 6.330 -7.421 14.450 1.00 92.44 310 VAL A CA 1
ATOM 2471 C C . VAL A 1 310 ? 7.495 -6.825 15.229 1.00 92.44 310 VAL A C 1
ATOM 2473 O O . VAL A 1 310 ? 7.300 -5.938 16.059 1.00 92.44 310 VAL A O 1
ATOM 2476 N N . ILE A 1 311 ? 8.690 -7.366 14.986 1.00 90.88 311 ILE A N 1
ATOM 2477 C CA . ILE A 1 311 ? 9.929 -6.968 15.671 1.00 90.88 311 ILE A CA 1
ATOM 2478 C C . ILE A 1 311 ? 10.381 -5.579 15.210 1.00 90.88 311 ILE A C 1
ATOM 2480 O O . ILE A 1 311 ? 10.685 -4.715 16.027 1.00 90.88 311 ILE A O 1
ATOM 2484 N N . GLU A 1 312 ? 10.349 -5.329 13.901 1.00 90.62 312 GLU A N 1
ATOM 2485 C CA . GLU A 1 312 ? 10.687 -4.033 13.321 1.00 90.62 312 GLU A CA 1
ATOM 2486 C C . GLU A 1 312 ? 9.713 -3.625 12.216 1.00 90.62 312 GLU A C 1
ATOM 2488 O O . GLU A 1 312 ? 8.998 -4.457 11.641 1.00 90.62 312 GLU A O 1
ATOM 2493 N N . THR A 1 313 ? 9.676 -2.320 11.944 1.00 93.12 313 THR A N 1
ATOM 2494 C CA . THR A 1 313 ? 8.839 -1.774 10.881 1.00 93.12 313 THR A CA 1
ATOM 2495 C C . THR A 1 313 ? 9.411 -2.187 9.534 1.00 93.12 313 THR A C 1
ATOM 2497 O O . THR A 1 313 ? 10.602 -2.017 9.291 1.00 93.12 313 THR A O 1
ATOM 2500 N N . SER A 1 314 ? 8.564 -2.740 8.673 1.00 95.62 314 SER A N 1
ATOM 2501 C CA . SER A 1 314 ? 8.988 -3.339 7.407 1.00 95.62 314 SER A CA 1
ATOM 2502 C C . SER A 1 314 ? 7.934 -3.176 6.318 1.00 95.62 314 SER A C 1
ATOM 2504 O O . SER A 1 314 ? 6.728 -3.183 6.586 1.00 95.62 314 SER A O 1
ATOM 2506 N N . PHE A 1 315 ? 8.404 -3.022 5.086 1.00 96.44 315 PHE A N 1
ATOM 2507 C CA . PHE A 1 315 ? 7.580 -2.867 3.895 1.00 96.44 315 PHE A CA 1
ATOM 2508 C C . PHE A 1 315 ? 7.982 -3.930 2.882 1.00 96.44 315 PHE A C 1
ATOM 2510 O O . PHE A 1 315 ? 9.164 -4.157 2.652 1.00 96.44 315 PHE A O 1
ATOM 2517 N N . HIS A 1 316 ? 7.001 -4.586 2.286 1.00 96.75 316 HIS A N 1
ATOM 2518 C CA . HIS A 1 316 ? 7.213 -5.713 1.394 1.00 96.75 316 HIS A CA 1
ATOM 2519 C C . HIS A 1 316 ? 6.381 -5.526 0.133 1.00 96.75 316 HIS A C 1
ATOM 2521 O O . HIS A 1 316 ? 5.214 -5.143 0.211 1.00 96.75 316 HIS A O 1
ATOM 2527 N N . CYS A 1 317 ? 6.959 -5.824 -1.020 1.00 96.50 317 CYS A N 1
ATOM 2528 C CA . CYS A 1 317 ? 6.277 -5.852 -2.302 1.00 96.50 317 CYS A CA 1
ATOM 2529 C C . CYS A 1 317 ? 6.491 -7.220 -2.944 1.00 96.50 317 CYS A C 1
ATOM 2531 O O . CYS A 1 317 ? 7.626 -7.650 -3.128 1.00 96.50 317 CYS A O 1
ATOM 2533 N N . TYR A 1 318 ? 5.398 -7.898 -3.275 1.00 95.44 318 TYR A N 1
ATOM 2534 C CA . TYR A 1 318 ? 5.386 -9.199 -3.927 1.00 95.44 318 TYR A CA 1
ATOM 2535 C C . TYR A 1 318 ? 4.644 -9.065 -5.247 1.00 95.44 318 TYR A C 1
ATOM 2537 O O . TYR A 1 318 ? 3.451 -8.764 -5.252 1.00 95.44 318 TYR A O 1
ATOM 2545 N N . ILE A 1 319 ? 5.331 -9.313 -6.357 1.00 94.94 319 ILE A N 1
ATOM 2546 C CA . ILE A 1 319 ? 4.726 -9.302 -7.686 1.00 94.94 319 ILE A CA 1
ATOM 2547 C C . ILE A 1 319 ? 4.929 -10.678 -8.308 1.00 94.94 319 ILE A C 1
ATOM 2549 O O . ILE A 1 319 ? 6.061 -11.098 -8.556 1.00 94.94 319 ILE A O 1
ATOM 2553 N N . ALA A 1 320 ? 3.838 -11.421 -8.503 1.00 93.56 320 ALA A N 1
ATOM 2554 C CA . ALA A 1 320 ? 3.930 -12.801 -8.971 1.00 93.56 320 ALA A CA 1
ATOM 2555 C C . ALA A 1 320 ? 4.339 -12.871 -10.449 1.00 93.56 320 ALA A C 1
ATOM 2557 O O . ALA A 1 320 ? 5.196 -13.690 -10.797 1.00 93.56 320 ALA A O 1
ATOM 2558 N N . HIS A 1 321 ? 3.784 -11.992 -11.284 1.00 93.31 321 HIS A N 1
ATOM 2559 C CA . HIS A 1 321 ? 4.096 -11.898 -12.705 1.00 93.31 321 HIS A CA 1
ATOM 2560 C C . HIS A 1 321 ? 4.186 -10.442 -13.165 1.00 93.31 321 HIS A C 1
ATOM 2562 O O . HIS A 1 321 ? 3.284 -9.645 -12.895 1.00 93.31 321 HIS A O 1
ATOM 2568 N N . ILE A 1 322 ? 5.261 -10.106 -13.872 1.00 92.81 322 ILE A N 1
ATOM 2569 C CA . ILE A 1 322 ? 5.422 -8.834 -14.575 1.00 92.81 322 ILE A CA 1
ATOM 2570 C C . ILE A 1 322 ? 5.643 -9.152 -16.046 1.00 92.81 322 ILE A C 1
ATOM 2572 O O . ILE A 1 322 ? 6.629 -9.811 -16.367 1.00 92.81 322 ILE A O 1
ATOM 2576 N N . ASP A 1 323 ? 4.763 -8.659 -16.912 1.00 90.31 323 ASP A N 1
ATOM 2577 C CA . ASP A 1 323 ? 4.930 -8.714 -18.363 1.00 90.31 323 ASP A CA 1
ATOM 2578 C C . ASP A 1 323 ? 5.115 -7.304 -18.909 1.00 90.31 323 ASP A C 1
ATOM 2580 O O . ASP A 1 323 ? 4.235 -6.447 -18.787 1.00 90.31 323 ASP A O 1
ATOM 2584 N N . LEU A 1 324 ? 6.276 -7.078 -19.512 1.00 88.94 324 LEU A N 1
ATOM 2585 C CA . LEU A 1 324 ? 6.635 -5.844 -20.188 1.00 88.94 324 LEU A CA 1
ATOM 2586 C C . LEU A 1 324 ? 6.702 -6.126 -21.685 1.00 88.94 324 LEU A C 1
ATOM 2588 O O . LEU A 1 324 ? 7.523 -6.929 -22.127 1.00 88.94 324 LEU A O 1
ATOM 2592 N N . HIS A 1 325 ? 5.852 -5.463 -22.457 1.00 86.50 325 HIS A N 1
ATOM 2593 C CA . HIS A 1 325 ? 5.909 -5.483 -23.914 1.00 86.50 325 HIS A CA 1
ATOM 2594 C C . HIS A 1 325 ? 6.446 -4.137 -24.375 1.00 86.50 325 HIS A C 1
ATOM 2596 O O . HIS A 1 325 ? 5.779 -3.119 -24.195 1.00 86.50 325 HIS A O 1
ATOM 2602 N N . ILE A 1 326 ? 7.656 -4.145 -24.923 1.00 85.44 326 ILE A N 1
ATOM 2603 C CA . ILE A 1 326 ? 8.309 -2.965 -25.475 1.00 85.44 326 ILE A CA 1
ATOM 2604 C C . ILE A 1 326 ? 8.172 -3.045 -26.987 1.00 85.44 326 ILE A C 1
ATOM 2606 O O . ILE A 1 326 ? 8.686 -3.983 -27.596 1.00 85.44 326 ILE A O 1
ATOM 2610 N N . CYS A 1 327 ? 7.465 -2.088 -27.571 1.00 82.88 327 CYS A N 1
ATOM 2611 C CA . CYS A 1 327 ? 7.266 -2.006 -29.014 1.00 82.88 327 CYS A CA 1
ATOM 2612 C C . CYS A 1 327 ? 8.038 -0.816 -29.583 1.00 82.88 327 CYS A C 1
ATOM 2614 O O . CYS A 1 327 ? 8.115 0.240 -28.948 1.00 82.88 327 CYS A O 1
ATOM 2616 N N . ASP A 1 328 ? 8.581 -0.981 -30.782 1.00 78.62 328 ASP A N 1
ATOM 2617 C CA . ASP A 1 328 ? 9.090 0.145 -31.551 1.00 78.62 328 ASP A CA 1
ATOM 2618 C C . ASP A 1 328 ? 7.937 1.036 -32.045 1.00 78.62 328 ASP A C 1
ATOM 2620 O O . ASP A 1 328 ? 6.798 0.579 -32.198 1.00 78.62 328 ASP A O 1
ATOM 2624 N N . GLU A 1 329 ? 8.215 2.321 -32.248 1.00 72.62 329 GLU A N 1
ATOM 2625 C CA . GLU A 1 329 ? 7.243 3.257 -32.815 1.00 72.62 329 GLU A CA 1
ATOM 2626 C C . GLU A 1 329 ? 7.374 3.267 -34.331 1.00 72.62 329 GLU A C 1
ATOM 2628 O O . GLU A 1 329 ? 8.441 3.557 -34.868 1.00 72.62 329 GLU A O 1
ATOM 2633 N N . SER A 1 330 ? 6.277 2.991 -35.037 1.00 60.88 330 SER A N 1
ATOM 2634 C CA . SER A 1 330 ? 6.234 3.185 -36.482 1.00 60.88 330 SER A CA 1
ATOM 2635 C C . SER A 1 330 ? 6.441 4.670 -36.781 1.00 60.88 330 SER A C 1
ATOM 2637 O O . SER A 1 330 ? 5.577 5.496 -36.472 1.00 60.88 330 SER A O 1
ATOM 2639 N N . LYS A 1 331 ? 7.580 5.020 -37.385 1.00 59.06 331 LYS A N 1
ATOM 2640 C CA . LYS A 1 331 ? 7.779 6.335 -37.995 1.00 59.06 331 LYS A CA 1
ATOM 2641 C C . LYS A 1 331 ? 6.876 6.435 -39.224 1.00 59.06 331 LYS A C 1
ATOM 2643 O O . LYS A 1 331 ? 7.285 6.099 -40.332 1.00 59.06 331 LYS A O 1
ATOM 2648 N N . GLU A 1 332 ? 5.636 6.866 -39.041 1.00 50.22 332 GLU A N 1
ATOM 2649 C CA . GLU A 1 332 ? 4.855 7.364 -40.169 1.00 50.22 332 GLU A CA 1
ATOM 2650 C C . GLU A 1 332 ? 5.490 8.702 -40.600 1.00 50.22 332 GLU A C 1
ATOM 2652 O O . GLU A 1 332 ? 5.423 9.689 -39.874 1.00 50.22 332 GLU A O 1
ATOM 2657 N N . GLU A 1 333 ? 6.147 8.684 -41.768 1.00 47.66 333 GLU A N 1
ATOM 2658 C CA . GLU A 1 333 ? 6.631 9.837 -42.553 1.00 47.66 333 GLU A CA 1
ATOM 2659 C C . GLU A 1 333 ? 7.969 10.506 -42.144 1.00 47.66 333 GLU A C 1
ATOM 2661 O O . GLU A 1 333 ? 8.019 11.656 -41.718 1.00 47.66 333 GLU A O 1
ATOM 2666 N N . GLU A 1 334 ? 9.098 9.855 -42.451 1.00 42.75 334 GLU A N 1
ATOM 2667 C CA . GLU A 1 334 ? 10.321 10.558 -42.901 1.00 42.75 334 GLU A CA 1
ATOM 2668 C C . GLU A 1 334 ? 10.626 10.174 -44.364 1.00 42.75 334 GLU A C 1
ATOM 2670 O O . GLU A 1 334 ? 11.702 9.691 -44.712 1.00 42.75 334 GLU A O 1
ATOM 2675 N N . GLU A 1 335 ? 9.669 10.406 -45.272 1.00 48.53 335 GLU A N 1
ATOM 2676 C CA . GLU A 1 335 ? 10.013 10.548 -46.689 1.00 48.53 335 GLU A CA 1
ATOM 2677 C C . GLU A 1 335 ? 10.778 11.866 -46.877 1.00 48.53 335 GLU A C 1
ATOM 2679 O O . GLU A 1 335 ? 10.177 12.929 -47.050 1.00 48.53 335 GLU A O 1
ATOM 2684 N N . LYS A 1 336 ? 12.115 11.794 -46.872 1.00 44.41 336 LYS A N 1
ATOM 2685 C CA . LYS A 1 336 ? 12.985 12.254 -47.977 1.00 44.41 336 LYS A CA 1
ATOM 2686 C C . LYS A 1 336 ? 14.443 12.397 -47.538 1.00 44.41 336 LYS A C 1
ATOM 2688 O O . LYS A 1 336 ? 14.819 13.367 -46.893 1.00 44.41 336 LYS A O 1
ATOM 2693 N N . GLY A 1 337 ? 15.269 11.512 -48.094 1.00 45.59 337 GLY A N 1
ATOM 2694 C CA . GLY A 1 337 ? 16.623 11.842 -48.536 1.00 45.59 337 GLY A CA 1
ATOM 2695 C C . GLY A 1 337 ? 17.695 11.843 -47.453 1.00 45.59 337 GLY A C 1
ATOM 2696 O O . GLY A 1 337 ? 18.070 12.893 -46.944 1.00 45.59 337 GLY A O 1
ATOM 2697 N N . GLY A 1 338 ? 18.283 10.677 -47.211 1.00 41.31 338 GLY A N 1
ATOM 2698 C CA . GLY A 1 338 ? 19.537 10.557 -46.480 1.00 41.31 338 GLY A CA 1
ATOM 2699 C C . GLY A 1 338 ? 20.077 9.143 -46.592 1.00 41.31 338 GLY A C 1
ATOM 2700 O O . GLY A 1 338 ? 19.560 8.238 -45.954 1.00 41.31 338 GLY A O 1
ATOM 2701 N N . ASP A 1 339 ? 21.091 8.963 -47.433 1.00 49.50 339 ASP A N 1
ATOM 2702 C CA . ASP A 1 339 ? 21.915 7.757 -47.485 1.00 49.50 339 ASP A CA 1
ATOM 2703 C C . ASP A 1 339 ? 22.661 7.625 -46.146 1.00 49.50 339 ASP A C 1
ATOM 2705 O O . ASP A 1 339 ? 23.643 8.329 -45.895 1.00 49.50 339 ASP A O 1
ATOM 2709 N N . SER A 1 340 ? 22.138 6.809 -45.229 1.00 46.53 340 SER A N 1
ATOM 2710 C CA . SER A 1 340 ? 22.811 6.509 -43.967 1.00 46.53 340 SER A CA 1
ATOM 2711 C C . SER A 1 340 ? 22.592 5.057 -43.552 1.00 46.53 340 SER A C 1
ATOM 2713 O O . SER A 1 340 ? 21.593 4.724 -42.919 1.00 46.53 340 SER A O 1
ATOM 2715 N N . SER A 1 341 ? 23.592 4.228 -43.864 1.00 43.97 341 SER A N 1
ATOM 2716 C CA . SER A 1 341 ? 23.931 2.963 -43.191 1.00 43.97 341 SER A CA 1
ATOM 2717 C C . SER A 1 341 ? 22.760 2.002 -42.945 1.00 43.97 341 SER A C 1
ATOM 2719 O O . SER A 1 341 ? 22.312 1.806 -41.814 1.00 43.97 341 SER A O 1
ATOM 2721 N N . GLU A 1 342 ? 22.320 1.363 -44.025 1.00 50.38 342 GLU A N 1
ATOM 2722 C CA . GLU A 1 342 ? 21.557 0.115 -44.011 1.00 50.38 342 GLU A CA 1
ATOM 2723 C C . GLU A 1 342 ? 22.446 -1.006 -43.441 1.00 50.38 342 GLU A C 1
ATOM 2725 O O . GLU A 1 342 ? 23.466 -1.309 -44.044 1.00 50.38 342 GLU A O 1
ATOM 2730 N N . ASP A 1 343 ? 22.118 -1.554 -42.261 1.00 43.56 343 ASP A N 1
ATOM 2731 C CA . ASP A 1 343 ? 22.422 -2.962 -41.899 1.00 43.56 343 ASP A CA 1
ATOM 2732 C C . ASP A 1 343 ? 21.937 -3.386 -40.491 1.00 43.56 343 ASP A C 1
ATOM 2734 O O . ASP A 1 343 ? 22.026 -4.565 -40.149 1.00 43.56 343 ASP A O 1
ATOM 2738 N N . LEU A 1 344 ? 21.396 -2.491 -39.646 1.00 50.31 344 LEU A N 1
ATOM 2739 C CA . LEU A 1 344 ? 20.967 -2.864 -38.277 1.00 50.31 344 LEU A CA 1
ATOM 2740 C C . LEU A 1 344 ? 19.620 -2.290 -37.796 1.00 50.31 344 LEU A C 1
ATOM 2742 O O . LEU A 1 344 ? 19.262 -2.489 -36.633 1.00 50.31 344 LEU A O 1
ATOM 2746 N N . LEU A 1 345 ? 18.852 -1.603 -38.644 1.00 52.06 345 LEU A N 1
ATOM 2747 C CA . LEU A 1 345 ? 17.533 -1.089 -38.257 1.00 52.06 345 LEU A CA 1
ATOM 2748 C C . LEU A 1 345 ? 16.479 -2.193 -38.418 1.00 52.06 345 LEU A C 1
ATOM 2750 O O . LEU A 1 345 ? 16.009 -2.471 -39.517 1.00 52.06 345 LEU A O 1
ATOM 2754 N N . ILE A 1 346 ? 16.134 -2.853 -37.311 1.00 56.50 346 ILE A N 1
ATOM 2755 C CA . ILE A 1 346 ? 14.961 -3.731 -37.249 1.00 56.50 346 ILE A CA 1
ATOM 2756 C C . ILE A 1 346 ? 13.728 -2.824 -37.214 1.00 56.50 346 ILE A C 1
ATOM 2758 O O . ILE A 1 346 ? 13.378 -2.314 -36.155 1.00 56.50 346 ILE A O 1
ATOM 2762 N N . GLU A 1 347 ? 13.083 -2.617 -38.360 1.00 57.66 347 GLU A N 1
ATOM 2763 C CA . GLU A 1 347 ? 11.805 -1.904 -38.421 1.00 57.66 347 GLU A CA 1
ATOM 2764 C C . GLU A 1 347 ? 10.721 -2.684 -37.652 1.00 57.66 347 GLU A C 1
ATOM 2766 O O . GLU A 1 347 ? 10.583 -3.900 -37.810 1.00 57.66 347 GLU A O 1
ATOM 2771 N N . ASN A 1 348 ? 9.951 -1.986 -36.807 1.00 65.19 348 ASN A N 1
ATOM 2772 C CA . ASN A 1 348 ? 8.828 -2.539 -36.033 1.00 65.19 348 ASN A CA 1
ATOM 2773 C C . ASN A 1 348 ? 9.205 -3.699 -35.088 1.00 65.19 348 ASN A C 1
ATOM 2775 O O . ASN A 1 348 ? 8.441 -4.651 -34.900 1.00 65.19 348 ASN A O 1
ATOM 2779 N N . GLY A 1 349 ? 10.387 -3.635 -34.473 1.00 73.31 349 GLY A N 1
ATOM 2780 C CA . GLY A 1 349 ? 10.802 -4.616 -33.473 1.00 73.31 349 GLY A CA 1
ATOM 2781 C C . GLY A 1 349 ? 9.913 -4.599 -32.222 1.00 73.31 349 GLY A C 1
ATOM 2782 O O . GLY A 1 349 ? 9.520 -3.543 -31.728 1.00 73.31 349 GLY A O 1
ATOM 2783 N N . ALA A 1 350 ? 9.631 -5.772 -31.653 1.00 79.81 350 ALA A N 1
ATOM 2784 C CA . ALA A 1 350 ? 9.029 -5.883 -30.330 1.00 79.81 350 ALA A CA 1
ATOM 2785 C C . ALA A 1 350 ? 9.859 -6.801 -29.425 1.00 79.81 350 ALA A C 1
ATOM 2787 O O . ALA A 1 350 ? 10.424 -7.812 -29.847 1.00 79.81 350 ALA A O 1
ATOM 2788 N N . MET A 1 351 ? 9.928 -6.456 -28.144 1.00 84.94 351 MET A N 1
ATOM 2789 C CA . MET A 1 351 ? 10.573 -7.258 -27.113 1.00 84.94 351 MET A CA 1
ATOM 2790 C C . MET A 1 351 ? 9.586 -7.524 -25.987 1.00 84.94 351 MET A C 1
ATOM 2792 O O . MET A 1 351 ? 8.927 -6.614 -25.487 1.00 84.94 351 MET A O 1
ATOM 2796 N N . GLN A 1 352 ? 9.516 -8.778 -25.554 1.00 87.94 352 GLN A N 1
ATOM 2797 C CA . GLN A 1 352 ? 8.748 -9.163 -24.380 1.00 87.94 352 GLN A CA 1
ATOM 2798 C C . GLN A 1 352 ? 9.703 -9.538 -23.249 1.00 87.94 352 GLN A C 1
ATOM 2800 O O . GLN A 1 352 ? 10.505 -10.464 -23.385 1.00 87.94 352 GLN A O 1
ATOM 2805 N N . VAL A 1 353 ? 9.593 -8.842 -22.119 1.00 90.25 353 VAL A N 1
ATOM 2806 C CA . VAL A 1 353 ? 10.318 -9.146 -20.883 1.00 90.25 353 VAL A CA 1
ATOM 2807 C C . VAL A 1 353 ? 9.322 -9.634 -19.841 1.00 90.25 353 VAL A C 1
ATOM 2809 O O . VAL A 1 353 ? 8.417 -8.905 -19.443 1.00 90.25 353 VAL A O 1
ATOM 2812 N N . THR A 1 354 ? 9.518 -10.857 -19.364 1.00 92.19 354 THR A N 1
ATOM 2813 C CA . THR A 1 354 ? 8.700 -11.468 -18.319 1.00 92.19 354 THR A CA 1
ATOM 2814 C C . THR A 1 354 ? 9.549 -11.718 -17.077 1.00 92.19 354 THR A C 1
ATOM 2816 O O . THR A 1 354 ? 10.547 -12.444 -17.128 1.00 92.19 354 THR A O 1
ATOM 2819 N N . LEU A 1 355 ? 9.127 -11.160 -15.943 1.00 93.69 355 LEU A N 1
ATOM 2820 C CA . LEU A 1 355 ? 9.725 -11.394 -14.626 1.00 93.69 355 LEU A CA 1
ATOM 2821 C C . LEU A 1 355 ? 8.746 -12.199 -13.768 1.00 93.69 355 LEU A C 1
ATOM 2823 O O . LEU A 1 355 ? 7.569 -11.845 -13.665 1.00 93.69 355 LEU A O 1
ATOM 2827 N N . LYS A 1 356 ? 9.219 -13.269 -13.121 1.00 93.31 356 LYS A N 1
ATOM 2828 C CA . LYS A 1 356 ? 8.386 -14.085 -12.222 1.00 93.31 356 LYS A CA 1
ATOM 2829 C C . LYS A 1 356 ? 8.873 -14.003 -10.786 1.00 93.31 356 LYS A C 1
ATOM 2831 O O . LYS A 1 356 ? 10.062 -14.167 -10.515 1.00 93.31 356 LYS A O 1
ATOM 2836 N N . LYS A 1 357 ? 7.915 -13.834 -9.869 1.00 93.25 357 LYS A N 1
ATOM 2837 C CA . LYS A 1 357 ? 8.116 -13.754 -8.415 1.00 93.25 357 LYS A CA 1
ATOM 2838 C C . LYS A 1 357 ? 9.185 -12.722 -8.041 1.00 93.25 357 LYS A C 1
ATOM 2840 O O . LYS A 1 357 ? 10.227 -13.069 -7.487 1.00 93.25 357 LYS A O 1
ATOM 2845 N N . LEU A 1 358 ? 8.912 -11.459 -8.353 1.00 94.00 358 LEU A N 1
ATOM 2846 C CA . LEU A 1 358 ? 9.692 -10.345 -7.829 1.00 94.00 358 LEU A CA 1
ATOM 2847 C C . LEU A 1 358 ? 9.289 -10.095 -6.372 1.00 94.00 358 LEU A C 1
ATOM 2849 O O . LEU A 1 358 ? 8.103 -9.969 -6.058 1.00 94.00 358 LEU A O 1
ATOM 2853 N N . VAL A 1 359 ? 10.281 -10.012 -5.495 1.00 94.81 359 VAL A N 1
ATOM 2854 C CA . VAL A 1 359 ? 10.117 -9.679 -4.082 1.00 94.81 359 VAL A CA 1
ATOM 2855 C C . VAL A 1 359 ? 11.049 -8.530 -3.738 1.00 94.81 359 VAL A C 1
ATOM 2857 O O . VAL A 1 359 ? 12.255 -8.630 -3.953 1.00 94.81 359 VAL A O 1
ATOM 2860 N N . CYS A 1 360 ? 10.493 -7.460 -3.181 1.00 95.50 360 CYS A N 1
ATOM 2861 C CA . CYS A 1 360 ? 11.253 -6.329 -2.664 1.00 95.50 360 CYS A CA 1
ATOM 2862 C C . CYS A 1 360 ? 10.904 -6.145 -1.188 1.00 95.50 360 CYS A C 1
ATOM 2864 O O . CYS A 1 360 ? 9.753 -5.849 -0.862 1.00 95.50 360 CYS A O 1
ATOM 2866 N N . ASP A 1 361 ? 11.880 -6.300 -0.303 1.00 95.31 361 ASP A N 1
ATOM 2867 C CA . ASP A 1 361 ? 11.721 -6.068 1.129 1.00 95.31 361 ASP A CA 1
ATOM 2868 C C . ASP A 1 361 ? 12.498 -4.823 1.540 1.00 95.31 361 ASP A C 1
ATOM 2870 O O . ASP A 1 361 ? 13.611 -4.584 1.074 1.00 95.31 361 ASP A O 1
ATOM 2874 N N . PHE A 1 362 ? 11.912 -4.021 2.417 1.00 94.88 362 PHE A N 1
ATOM 2875 C CA . PHE A 1 362 ? 12.458 -2.743 2.836 1.00 94.88 362 PHE A CA 1
ATOM 2876 C C . PHE A 1 362 ? 12.352 -2.579 4.353 1.00 94.88 362 PHE A C 1
ATOM 2878 O O . PHE A 1 362 ? 11.263 -2.625 4.936 1.00 94.88 362 PHE A O 1
ATOM 2885 N N . TYR A 1 363 ? 13.507 -2.370 4.979 1.00 93.69 363 TYR A N 1
ATOM 2886 C CA . TYR A 1 363 ? 13.716 -2.263 6.419 1.00 93.69 363 TYR A CA 1
ATOM 2887 C C . TYR A 1 363 ? 14.388 -0.920 6.726 1.00 93.69 363 TYR A C 1
ATOM 2889 O O . TYR A 1 363 ? 15.614 -0.832 6.735 1.00 93.69 363 TYR A O 1
ATOM 2897 N N . PRO A 1 364 ? 13.611 0.155 6.941 1.00 89.94 364 PRO A N 1
ATOM 2898 C CA . PRO A 1 364 ? 14.170 1.501 7.057 1.00 89.94 364 PRO A CA 1
ATOM 2899 C C . PRO A 1 364 ? 14.883 1.788 8.378 1.00 89.94 364 PRO A C 1
ATOM 2901 O O . PRO A 1 364 ? 15.625 2.758 8.432 1.00 89.94 364 PRO A O 1
ATOM 2904 N N . TYR A 1 365 ? 14.627 1.009 9.435 1.00 88.44 365 TYR A N 1
ATOM 2905 C CA . TYR A 1 365 ? 15.080 1.300 10.802 1.00 88.44 365 TYR A CA 1
ATOM 2906 C C . TYR A 1 365 ? 15.758 0.091 11.460 1.00 88.44 365 TYR A C 1
ATOM 2908 O O . TYR A 1 365 ? 15.508 -0.197 12.633 1.00 88.44 365 TYR A O 1
ATOM 2916 N N . HIS A 1 366 ? 16.596 -0.632 10.722 1.00 90.12 366 HIS A N 1
ATOM 2917 C CA . HIS A 1 366 ? 17.254 -1.828 11.237 1.00 90.12 366 HIS A CA 1
ATOM 2918 C C . HIS A 1 366 ? 18.502 -1.461 12.062 1.00 90.12 366 HIS A C 1
ATOM 2920 O O . HIS A 1 366 ? 19.330 -0.693 11.574 1.00 90.12 366 HIS A O 1
ATOM 2926 N N . PRO A 1 367 ? 18.701 -1.967 13.292 1.00 88.88 367 PRO A N 1
ATOM 2927 C CA . PRO A 1 367 ? 19.927 -1.710 14.053 1.00 88.88 367 PRO A CA 1
ATOM 2928 C C . PRO A 1 367 ? 21.178 -2.182 13.299 1.00 88.88 367 PRO A C 1
ATOM 2930 O O . PRO A 1 367 ? 21.238 -3.326 12.850 1.00 88.88 367 PRO A O 1
ATOM 2933 N N . ALA A 1 368 ? 22.193 -1.325 13.162 1.00 87.62 368 ALA A N 1
ATOM 2934 C CA . ALA A 1 368 ? 23.384 -1.673 12.389 1.00 87.62 368 ALA A CA 1
ATOM 2935 C C . ALA A 1 368 ? 24.157 -2.840 13.038 1.00 87.62 368 ALA A C 1
ATOM 2937 O O . ALA A 1 368 ? 24.587 -2.751 14.188 1.00 87.62 368 ALA A O 1
ATOM 2938 N N . GLY A 1 369 ? 24.348 -3.933 12.291 1.00 82.62 369 GLY A N 1
ATOM 2939 C CA . GLY A 1 369 ? 24.970 -5.168 12.793 1.00 82.62 369 GLY A CA 1
ATOM 2940 C C . GLY A 1 369 ? 24.033 -6.056 13.625 1.00 82.62 369 GLY A C 1
ATOM 2941 O O . GLY A 1 369 ? 24.493 -7.010 14.249 1.00 82.62 369 GLY A O 1
ATOM 2942 N N . GLY A 1 370 ? 22.732 -5.748 13.659 1.00 85.25 370 GLY A N 1
ATOM 2943 C CA . GLY A 1 370 ? 21.711 -6.609 14.251 1.00 85.25 370 GLY A CA 1
ATOM 2944 C C . GLY A 1 370 ? 21.512 -7.915 13.472 1.00 85.25 370 GLY A C 1
ATOM 2945 O O . GLY A 1 370 ? 21.867 -8.029 12.299 1.00 85.25 370 GLY A O 1
ATOM 2946 N N . SER A 1 371 ? 20.928 -8.922 14.130 1.00 85.81 371 SER A N 1
ATOM 2947 C CA . SER A 1 371 ? 20.544 -10.169 13.453 1.00 85.81 371 SER A CA 1
ATOM 2948 C C . SER A 1 371 ? 19.358 -9.938 12.519 1.00 85.81 371 SER A C 1
ATOM 2950 O O . SER A 1 371 ? 18.455 -9.162 12.831 1.00 85.81 371 SER A O 1
ATOM 2952 N N . ARG A 1 372 ? 19.341 -10.660 11.395 1.00 87.50 372 ARG A N 1
ATOM 2953 C CA . ARG A 1 372 ? 18.315 -10.574 10.347 1.00 87.50 372 ARG A CA 1
ATOM 2954 C C . ARG A 1 372 ? 17.425 -11.824 10.294 1.00 87.50 372 ARG A C 1
ATOM 2956 O O . ARG A 1 372 ? 16.599 -11.953 9.397 1.00 87.50 372 ARG A O 1
ATOM 2963 N N . LYS A 1 373 ? 17.545 -12.751 11.256 1.00 85.31 373 LYS A N 1
ATOM 2964 C CA . LYS A 1 373 ? 16.795 -14.031 11.292 1.00 85.31 373 LYS A CA 1
ATOM 2965 C C . LYS A 1 373 ? 15.277 -13.879 11.272 1.00 85.31 373 LYS A C 1
ATOM 2967 O O . LYS A 1 373 ? 14.578 -14.797 10.857 1.00 85.31 373 LYS A O 1
ATOM 2972 N N . HIS A 1 374 ? 14.753 -12.758 11.760 1.00 87.50 374 HIS A N 1
ATOM 2973 C CA . HIS A 1 374 ? 13.313 -12.494 11.798 1.00 87.50 374 HIS A CA 1
ATOM 2974 C C . HIS A 1 374 ? 12.758 -11.900 10.502 1.00 87.50 374 HIS A C 1
ATOM 2976 O O . HIS A 1 374 ? 11.548 -11.673 10.408 1.00 87.50 374 HIS A O 1
ATOM 2982 N N . TRP A 1 375 ? 13.611 -11.608 9.519 1.00 90.19 375 TRP A N 1
ATOM 2983 C CA . TRP A 1 375 ? 13.174 -11.122 8.219 1.00 90.19 375 TRP A CA 1
ATOM 2984 C C . TRP A 1 375 ? 12.432 -12.212 7.447 1.00 90.19 375 TRP A C 1
ATOM 2986 O O . TRP A 1 375 ? 12.734 -13.403 7.518 1.00 90.19 375 TRP A O 1
ATOM 2996 N N . ILE A 1 376 ? 11.400 -11.803 6.716 1.00 82.38 376 ILE A N 1
ATOM 2997 C CA . ILE A 1 376 ? 10.455 -12.739 6.113 1.00 82.38 376 ILE A CA 1
ATOM 2998 C C . ILE A 1 376 ? 11.093 -13.374 4.881 1.00 82.38 376 ILE A C 1
ATOM 3000 O O . ILE A 1 376 ? 11.560 -12.686 3.973 1.00 82.38 376 ILE A O 1
ATOM 3004 N N . TYR A 1 377 ? 11.094 -14.707 4.848 1.00 76.19 377 TYR A N 1
ATOM 3005 C CA . TYR A 1 377 ? 11.723 -15.500 3.790 1.00 76.19 377 TYR A CA 1
ATOM 3006 C C . TYR A 1 377 ? 13.216 -15.200 3.608 1.00 76.19 377 TYR A C 1
ATOM 3008 O O . TYR A 1 377 ? 13.769 -15.527 2.564 1.00 76.19 377 TYR A O 1
ATOM 3016 N N . TYR A 1 378 ? 13.867 -14.557 4.576 1.00 79.12 378 TYR A N 1
ATOM 3017 C CA . TYR A 1 378 ? 15.286 -14.252 4.506 1.00 79.12 378 TYR A CA 1
ATOM 3018 C C . TYR A 1 378 ? 16.068 -15.409 5.117 1.00 79.12 378 TYR A C 1
ATOM 3020 O O . TYR A 1 378 ? 15.815 -15.822 6.248 1.00 79.12 378 TYR A O 1
ATOM 3028 N N . GLN A 1 379 ? 17.014 -15.945 4.359 1.00 71.44 379 GLN A N 1
ATOM 3029 C CA . GLN A 1 379 ? 18.005 -16.870 4.886 1.00 71.44 379 GLN A CA 1
ATOM 3030 C C . GLN A 1 379 ? 19.257 -16.041 5.157 1.00 71.44 379 GLN A C 1
ATOM 3032 O O . GLN A 1 379 ? 19.714 -15.331 4.263 1.00 71.44 379 GLN A O 1
ATOM 3037 N N . GLU A 1 380 ? 19.788 -16.085 6.383 1.00 63.53 380 GLU A N 1
ATOM 3038 C CA . GLU A 1 380 ? 21.095 -15.492 6.687 1.00 63.53 380 GLU A CA 1
ATOM 3039 C C . GLU A 1 380 ? 22.160 -16.261 5.888 1.00 63.53 380 GLU A C 1
ATOM 3041 O O . GLU A 1 380 ? 22.668 -17.296 6.305 1.00 63.53 380 GLU A O 1
ATOM 3046 N N . THR A 1 381 ? 22.413 -15.796 4.669 1.00 61.88 381 THR A N 1
ATOM 3047 C CA . THR A 1 381 ? 23.420 -16.303 3.735 1.00 61.88 381 THR A CA 1
ATOM 3048 C C . THR A 1 381 ? 24.786 -15.660 4.030 1.00 61.88 381 THR A C 1
ATOM 3050 O O . THR A 1 381 ? 24.948 -14.898 4.993 1.00 61.88 381 THR A O 1
ATOM 3053 N N . MET A 1 382 ? 25.769 -15.909 3.152 1.00 57.22 382 MET A N 1
ATOM 3054 C CA . MET A 1 382 ? 27.104 -15.282 3.159 1.00 57.22 382 MET A CA 1
ATOM 3055 C C . MET A 1 382 ? 27.087 -13.735 3.122 1.00 57.22 382 MET A C 1
ATOM 3057 O O . MET A 1 382 ? 28.122 -13.107 3.331 1.00 57.22 382 MET A O 1
ATOM 3061 N N . PHE A 1 383 ? 25.934 -13.094 2.890 1.00 68.62 383 PHE A N 1
ATOM 3062 C CA . PHE A 1 383 ? 25.798 -11.631 2.917 1.00 68.62 383 PHE A CA 1
ATOM 3063 C C . PHE A 1 383 ? 25.883 -11.033 4.329 1.00 68.62 383 PHE A C 1
ATOM 3065 O O . PHE A 1 383 ? 26.193 -9.851 4.479 1.00 68.62 383 PHE A O 1
ATOM 3072 N N . SER A 1 384 ? 25.658 -11.834 5.376 1.00 70.44 384 SER A N 1
ATOM 3073 C CA . SER A 1 384 ? 25.806 -11.396 6.772 1.00 70.44 384 SER A CA 1
ATOM 3074 C C . SER A 1 384 ? 27.252 -11.010 7.116 1.00 70.44 384 SER A C 1
ATOM 3076 O O . SER A 1 384 ? 27.487 -9.937 7.674 1.00 70.44 384 SER A O 1
ATOM 3078 N N . GLU A 1 385 ? 28.230 -11.828 6.717 1.00 74.12 385 GLU A N 1
ATOM 3079 C CA . GLU A 1 385 ? 29.661 -11.530 6.874 1.00 74.12 385 GLU A CA 1
ATOM 3080 C C . GLU A 1 385 ? 30.053 -10.269 6.093 1.00 74.12 385 GLU A C 1
ATOM 3082 O O . GLU A 1 385 ? 30.652 -9.352 6.653 1.00 74.12 385 GLU A O 1
ATOM 3087 N N . ARG A 1 386 ? 29.612 -10.158 4.833 1.00 77.44 386 ARG A N 1
ATOM 3088 C CA . ARG A 1 386 ? 29.886 -8.980 3.992 1.00 77.44 386 ARG A CA 1
ATOM 3089 C C . ARG A 1 386 ? 29.269 -7.695 4.530 1.00 77.44 386 ARG A C 1
ATOM 3091 O O . ARG A 1 386 ? 29.910 -6.650 4.507 1.00 77.44 386 ARG A O 1
ATOM 3098 N N . THR A 1 387 ? 28.051 -7.766 5.062 1.00 79.44 387 THR A N 1
ATOM 3099 C CA . THR A 1 387 ? 27.404 -6.624 5.723 1.00 79.44 387 THR A CA 1
ATOM 3100 C C . THR A 1 387 ? 28.249 -6.136 6.899 1.00 79.44 387 THR A C 1
ATOM 3102 O O . THR A 1 387 ? 28.417 -4.930 7.081 1.00 79.44 387 THR A O 1
ATOM 3105 N N . ASN A 1 388 ? 28.805 -7.057 7.692 1.00 83.38 388 ASN A N 1
ATOM 3106 C CA . ASN A 1 388 ? 29.673 -6.702 8.813 1.00 83.38 388 ASN A CA 1
ATOM 3107 C C . ASN A 1 388 ? 30.975 -6.040 8.340 1.00 83.38 388 ASN A C 1
ATOM 3109 O O . ASN A 1 388 ? 31.413 -5.064 8.953 1.00 83.38 388 ASN A O 1
ATOM 3113 N N . ASP A 1 389 ? 31.555 -6.498 7.228 1.00 85.81 389 ASP A N 1
ATOM 3114 C CA . ASP A 1 389 ? 32.710 -5.844 6.603 1.00 85.81 389 ASP A CA 1
ATOM 3115 C C . ASP A 1 389 ? 32.375 -4.433 6.103 1.00 85.81 389 ASP A C 1
ATOM 3117 O O . ASP A 1 389 ? 33.153 -3.495 6.308 1.00 85.81 389 ASP A O 1
ATOM 3121 N N . LEU A 1 390 ? 31.201 -4.257 5.490 1.00 84.38 390 LEU A N 1
ATOM 3122 C CA . LEU A 1 390 ? 30.690 -2.961 5.041 1.00 84.38 390 LEU A CA 1
ATOM 3123 C C . LEU A 1 390 ? 30.525 -1.994 6.221 1.00 84.38 390 LEU A C 1
ATOM 3125 O O . LEU A 1 390 ? 31.012 -0.863 6.186 1.00 84.38 390 LEU A O 1
ATOM 3129 N N . LEU A 1 391 ? 29.905 -2.471 7.303 1.00 87.81 391 LEU A N 1
ATOM 3130 C CA . LEU A 1 391 ? 29.721 -1.726 8.543 1.00 87.81 391 LEU A CA 1
ATOM 3131 C C . LEU A 1 391 ? 31.066 -1.346 9.172 1.00 87.81 391 LEU A C 1
ATOM 3133 O O . LEU A 1 391 ? 31.233 -0.222 9.647 1.00 87.81 391 LEU A O 1
ATOM 3137 N N . LYS A 1 392 ? 32.044 -2.257 9.166 1.00 88.06 392 LYS A N 1
ATOM 3138 C CA . LYS A 1 392 ? 33.398 -1.978 9.656 1.00 88.06 392 LYS A CA 1
ATOM 3139 C C . LYS A 1 392 ? 34.054 -0.865 8.840 1.00 88.06 392 LYS A C 1
ATOM 3141 O O . LYS A 1 392 ? 34.539 0.093 9.433 1.00 88.06 392 LYS A O 1
ATOM 3146 N N . LYS A 1 393 ? 34.012 -0.943 7.504 1.00 86.19 393 LYS A N 1
ATOM 3147 C CA . LYS A 1 393 ? 34.529 0.114 6.614 1.00 86.19 393 LYS A CA 1
ATOM 3148 C C . LYS A 1 393 ? 33.849 1.457 6.878 1.00 86.19 393 LYS A C 1
ATOM 3150 O O . LYS A 1 393 ? 34.533 2.469 6.984 1.00 86.19 393 LYS A O 1
ATOM 3155 N N . TYR A 1 394 ? 32.529 1.462 7.042 1.00 84.12 394 TYR A N 1
ATOM 3156 C CA . TYR A 1 394 ? 31.768 2.672 7.348 1.00 84.12 394 TYR A CA 1
ATOM 3157 C C . TYR A 1 394 ? 32.192 3.302 8.686 1.00 84.12 394 TYR A C 1
ATOM 3159 O O . TYR A 1 394 ? 32.438 4.505 8.756 1.00 84.12 394 TYR A O 1
ATOM 3167 N N . LYS A 1 395 ? 32.378 2.493 9.738 1.00 85.19 395 LYS A N 1
ATOM 3168 C CA . LYS A 1 395 ? 32.897 2.973 11.031 1.00 85.19 395 LYS A CA 1
ATOM 3169 C C . LYS A 1 395 ? 34.301 3.575 10.915 1.00 85.19 395 LYS A C 1
ATOM 3171 O O . LYS A 1 395 ? 34.573 4.567 11.583 1.00 85.19 395 LYS A O 1
ATOM 3176 N N . GLU A 1 396 ? 35.179 3.014 10.083 1.00 85.06 396 GLU A N 1
ATOM 3177 C CA . GLU A 1 396 ? 36.518 3.577 9.843 1.00 85.06 396 GLU A CA 1
ATOM 3178 C C . GLU A 1 396 ? 36.467 4.921 9.096 1.00 85.06 396 GLU A C 1
ATOM 3180 O O . GLU A 1 396 ? 37.211 5.837 9.446 1.00 85.06 396 GLU A O 1
ATOM 3185 N N . ILE A 1 397 ? 35.549 5.083 8.135 1.00 83.12 397 ILE A N 1
ATOM 3186 C CA . ILE A 1 397 ? 35.313 6.374 7.462 1.00 83.12 397 ILE A CA 1
ATOM 3187 C C . ILE A 1 397 ? 34.877 7.427 8.488 1.00 83.12 397 ILE A C 1
ATOM 3189 O O . ILE A 1 397 ? 35.505 8.478 8.580 1.00 83.12 397 ILE A O 1
ATOM 3193 N N . ILE A 1 398 ? 33.888 7.107 9.334 1.00 78.81 398 ILE A N 1
ATOM 3194 C CA . ILE A 1 398 ? 33.419 8.006 10.403 1.00 78.81 398 ILE A CA 1
ATOM 3195 C C . ILE A 1 398 ? 34.572 8.420 11.326 1.00 78.81 398 ILE A C 1
ATOM 3197 O O . ILE A 1 398 ? 34.727 9.604 11.609 1.00 78.81 398 ILE A O 1
ATOM 3201 N N . LYS A 1 399 ? 35.410 7.477 11.777 1.00 81.81 399 LYS A N 1
ATOM 3202 C CA . LYS A 1 399 ? 36.572 7.790 12.634 1.00 81.81 399 LYS A CA 1
ATOM 3203 C C . LYS A 1 399 ? 37.603 8.688 11.953 1.00 81.81 399 LYS A C 1
ATOM 3205 O O . LYS A 1 399 ? 38.316 9.405 12.642 1.00 81.81 399 LYS A O 1
ATOM 3210 N N . THR A 1 400 ? 37.728 8.593 10.632 1.00 79.12 400 THR A N 1
ATOM 3211 C CA . THR A 1 400 ? 38.692 9.387 9.861 1.00 79.12 400 THR A CA 1
ATOM 3212 C C . THR A 1 400 ? 38.194 10.816 9.660 1.00 79.12 400 THR A C 1
ATOM 3214 O O . THR A 1 400 ? 38.987 11.753 9.682 1.00 79.12 400 THR A O 1
ATOM 3217 N N . GLU A 1 401 ? 36.886 10.992 9.471 1.00 75.31 401 GLU A N 1
ATOM 3218 C CA . GLU A 1 401 ? 36.280 12.297 9.192 1.00 75.31 401 GLU A CA 1
ATOM 3219 C C . GLU A 1 401 ? 35.892 13.080 10.458 1.00 75.31 401 GLU A C 1
ATOM 3221 O O . GLU A 1 401 ? 35.878 14.312 10.437 1.00 75.31 401 GLU A O 1
ATOM 3226 N N . LEU A 1 402 ? 35.616 12.402 11.577 1.00 69.12 402 LEU A N 1
ATOM 3227 C CA . LEU A 1 402 ? 35.399 13.039 12.878 1.00 69.12 402 LEU A CA 1
ATOM 3228 C C . LEU A 1 402 ? 36.716 13.184 13.651 1.00 69.12 402 LEU A C 1
ATOM 3230 O O . LEU A 1 402 ? 37.472 12.231 13.812 1.00 69.12 402 LEU A O 1
ATOM 3234 N N . SER A 1 403 ? 36.967 14.377 14.198 1.00 58.38 403 SER A N 1
ATOM 3235 C CA . SER A 1 403 ? 38.135 14.656 15.042 1.00 58.38 403 SER A CA 1
ATOM 3236 C C . SER A 1 403 ? 38.267 13.645 16.199 1.00 58.38 403 SER A C 1
ATOM 3238 O O . SER A 1 403 ? 37.248 13.283 16.799 1.00 58.38 403 SER A O 1
ATOM 3240 N N . PRO A 1 404 ? 39.497 13.266 16.608 1.00 58.84 404 PRO A N 1
ATOM 3241 C CA . PRO A 1 404 ? 39.761 12.227 17.618 1.00 58.84 404 PRO A CA 1
ATOM 3242 C C . PRO A 1 404 ? 39.224 12.524 19.034 1.00 58.84 404 PRO A C 1
ATOM 3244 O O . PRO A 1 404 ? 39.296 11.668 19.910 1.00 58.84 404 PRO A O 1
ATOM 3247 N N . SER A 1 405 ? 38.674 13.718 19.275 1.00 53.47 405 SER A N 1
ATOM 3248 C CA . SER A 1 405 ? 38.004 14.122 20.520 1.00 53.47 405 SER A CA 1
ATOM 3249 C C . SER A 1 405 ? 36.499 13.808 20.561 1.00 53.47 405 SER A C 1
ATOM 3251 O O . SER A 1 405 ? 35.844 14.079 21.568 1.00 53.47 405 SER A O 1
ATOM 3253 N N . SER A 1 406 ? 35.933 13.251 19.487 1.00 62.69 406 SER A N 1
ATOM 3254 C CA . SER A 1 406 ? 34.502 12.942 19.375 1.00 62.69 406 SER A CA 1
ATOM 3255 C C . SER A 1 406 ? 34.200 11.559 19.962 1.00 62.69 406 SER A C 1
ATOM 3257 O O . SER A 1 406 ? 34.858 10.581 19.609 1.00 62.69 406 SER A O 1
ATOM 3259 N N . ASN A 1 407 ? 33.187 11.447 20.832 1.00 69.06 407 ASN A N 1
ATOM 3260 C CA . ASN A 1 407 ? 32.746 10.167 21.404 1.00 69.06 407 ASN A CA 1
ATOM 3261 C C . ASN A 1 407 ? 32.064 9.296 20.326 1.00 69.06 407 ASN A C 1
ATOM 3263 O O . ASN A 1 407 ? 30.838 9.254 20.211 1.00 69.06 407 ASN A O 1
ATOM 3267 N N . CYS A 1 408 ? 32.881 8.626 19.511 1.00 72.44 408 CYS A N 1
ATOM 3268 C CA . CYS A 1 408 ? 32.439 7.777 18.408 1.00 72.44 408 CYS A CA 1
ATOM 3269 C C . CYS A 1 408 ? 31.624 6.567 18.894 1.00 72.44 408 CYS A C 1
ATOM 3271 O O . CYS A 1 408 ? 30.749 6.097 18.172 1.00 72.44 408 CYS A O 1
ATOM 3273 N N . ASP A 1 409 ? 31.835 6.101 20.126 1.00 75.62 409 ASP A N 1
ATOM 3274 C CA . ASP A 1 409 ? 31.101 4.964 20.694 1.00 75.62 409 ASP A CA 1
ATOM 3275 C C . ASP A 1 409 ? 29.609 5.281 20.894 1.00 75.62 409 ASP A C 1
ATOM 3277 O O . ASP A 1 409 ? 28.733 4.458 20.600 1.00 75.62 409 ASP A O 1
ATOM 3281 N N . ASN A 1 410 ? 29.288 6.516 21.290 1.00 74.88 410 ASN A N 1
ATOM 3282 C CA . ASN A 1 410 ? 27.902 6.992 21.344 1.00 74.88 410 ASN A CA 1
ATOM 3283 C C . ASN A 1 410 ? 27.261 7.100 19.950 1.00 74.88 410 ASN A C 1
ATOM 3285 O O . ASN A 1 410 ? 26.061 6.864 19.800 1.00 74.88 410 ASN A O 1
ATOM 3289 N N . ILE A 1 411 ? 28.046 7.425 18.920 1.00 75.19 411 ILE A N 1
ATOM 3290 C CA . ILE A 1 411 ? 27.569 7.475 17.530 1.00 75.19 411 ILE A CA 1
ATOM 3291 C C . ILE A 1 411 ? 27.286 6.053 17.035 1.00 75.19 411 ILE A C 1
ATOM 3293 O O . ILE A 1 411 ? 26.212 5.777 16.502 1.00 75.19 411 ILE A O 1
ATOM 3297 N N . PHE A 1 412 ? 28.210 5.120 17.273 1.00 82.12 412 PHE A N 1
ATOM 3298 C CA . PHE A 1 412 ? 28.083 3.735 16.826 1.00 82.12 412 PHE A CA 1
ATOM 3299 C C . PHE A 1 412 ? 26.960 2.969 17.523 1.00 82.12 412 PHE A C 1
ATOM 3301 O O . PHE A 1 412 ? 26.322 2.138 16.882 1.00 82.12 412 PHE A O 1
ATOM 3308 N N . SER A 1 413 ? 26.683 3.250 18.798 1.00 79.50 413 SER A N 1
ATOM 3309 C CA . SER A 1 413 ? 25.556 2.637 19.523 1.00 79.50 413 SER A CA 1
ATOM 3310 C C . SER A 1 413 ? 24.182 3.107 19.027 1.00 79.50 413 SER A C 1
ATOM 3312 O O . SER A 1 413 ? 23.181 2.418 19.227 1.00 79.50 413 SER A O 1
ATOM 3314 N N . ASN A 1 414 ? 24.128 4.248 18.334 1.00 81.94 414 ASN A N 1
ATOM 3315 C CA . ASN A 1 414 ? 22.914 4.799 17.731 1.00 81.94 414 ASN A CA 1
ATOM 3316 C C . ASN A 1 414 ? 22.845 4.612 16.212 1.00 81.94 414 ASN A C 1
ATOM 3318 O O . ASN A 1 414 ? 21.965 5.193 15.568 1.00 81.94 414 ASN A O 1
ATOM 3322 N N . LEU A 1 415 ? 23.755 3.817 15.646 1.00 86.38 415 LEU A N 1
ATOM 3323 C CA . LEU A 1 415 ? 23.800 3.577 14.217 1.00 86.38 415 LEU A CA 1
ATOM 3324 C C . LEU A 1 415 ? 22.681 2.623 13.789 1.00 86.38 415 LEU A C 1
ATOM 3326 O O . LEU A 1 415 ? 22.489 1.536 14.338 1.00 86.38 415 LEU A O 1
ATOM 3330 N N . MET A 1 416 ? 21.958 3.052 12.770 1.00 87.38 416 MET A N 1
ATOM 3331 C CA . MET A 1 416 ? 20.885 2.325 12.122 1.00 87.38 416 MET A CA 1
ATOM 3332 C C . MET A 1 416 ? 21.279 2.048 10.672 1.00 87.38 416 MET A C 1
ATOM 3334 O O . MET A 1 416 ? 22.223 2.624 10.129 1.00 87.38 416 MET A O 1
ATOM 3338 N N . SER A 1 417 ? 20.540 1.147 10.051 1.00 88.75 417 SER A N 1
ATOM 3339 C CA . SER A 1 417 ? 20.671 0.770 8.659 1.00 88.75 417 SER A CA 1
ATOM 3340 C C . SER A 1 417 ? 19.303 0.781 7.997 1.00 88.75 417 SER A C 1
ATOM 3342 O O . SER A 1 417 ? 18.316 0.296 8.555 1.00 88.75 417 SER A O 1
ATOM 3344 N N . LEU A 1 418 ? 19.268 1.361 6.807 1.00 90.31 418 LEU A N 1
ATOM 3345 C CA . LEU A 1 418 ? 18.179 1.245 5.861 1.00 90.31 418 LEU A CA 1
ATOM 3346 C C . LEU A 1 418 ? 18.585 0.153 4.881 1.00 90.31 418 LEU A C 1
ATOM 3348 O O . LEU A 1 418 ? 19.600 0.280 4.197 1.00 90.31 418 LEU A O 1
ATOM 3352 N N . VAL A 1 419 ? 17.817 -0.932 4.843 1.00 90.25 419 VAL A N 1
ATOM 3353 C CA . VAL A 1 419 ? 18.134 -2.095 4.012 1.00 90.25 419 VAL A CA 1
ATOM 3354 C C . VAL A 1 419 ? 17.013 -2.348 3.022 1.00 90.25 419 VAL A C 1
ATOM 3356 O O . VAL A 1 419 ? 15.843 -2.406 3.403 1.00 90.25 419 VAL A O 1
ATOM 3359 N N . CYS A 1 420 ? 17.370 -2.526 1.754 1.00 92.38 420 CYS A N 1
ATOM 3360 C CA . CYS A 1 420 ? 16.463 -3.001 0.724 1.00 92.38 420 CYS A CA 1
ATOM 3361 C C . CYS A 1 420 ? 16.991 -4.300 0.117 1.00 92.38 420 CYS A C 1
ATOM 3363 O O . CYS A 1 420 ? 18.141 -4.366 -0.308 1.00 92.38 420 CYS A O 1
ATOM 3365 N N . VAL A 1 421 ? 16.151 -5.331 0.092 1.00 91.44 421 VAL A N 1
ATOM 3366 C CA . VAL A 1 421 ? 16.480 -6.657 -0.433 1.00 91.44 421 VAL A CA 1
ATOM 3367 C C . VAL A 1 421 ? 15.593 -6.926 -1.641 1.00 91.44 421 VAL A C 1
ATOM 3369 O O . VAL A 1 421 ? 14.371 -6.987 -1.513 1.00 91.44 421 VAL A O 1
ATOM 3372 N N . PHE A 1 422 ? 16.204 -7.104 -2.808 1.00 92.44 422 PHE A N 1
ATOM 3373 C CA . PHE A 1 422 ? 15.520 -7.430 -4.055 1.00 92.44 422 PHE A CA 1
ATOM 3374 C C . PHE A 1 422 ? 15.816 -8.868 -4.442 1.00 92.44 422 PHE A C 1
ATOM 3376 O O . PHE A 1 422 ? 16.972 -9.284 -4.495 1.00 92.44 422 PHE A O 1
ATOM 3383 N N . ARG A 1 423 ? 14.766 -9.635 -4.724 1.00 91.62 423 ARG A N 1
ATOM 3384 C CA . ARG A 1 423 ? 14.865 -11.044 -5.098 1.00 91.62 423 ARG A CA 1
ATOM 3385 C C . ARG A 1 423 ? 13.979 -11.323 -6.294 1.00 91.62 423 ARG A C 1
ATOM 3387 O O . ARG A 1 423 ? 12.802 -10.973 -6.289 1.00 91.62 423 ARG A O 1
ATOM 3394 N N . LEU A 1 424 ? 14.539 -11.976 -7.303 1.00 92.06 424 LEU A N 1
ATOM 3395 C CA . LEU A 1 424 ? 13.815 -12.378 -8.502 1.00 92.06 424 LEU A CA 1
ATOM 3396 C C . LEU A 1 424 ? 14.069 -13.855 -8.791 1.00 92.06 424 LEU A C 1
ATOM 3398 O O . LEU A 1 424 ? 15.216 -14.307 -8.820 1.00 92.06 424 LEU A O 1
ATOM 3402 N N . GLN A 1 425 ? 12.990 -14.607 -9.009 1.00 89.88 425 GLN A N 1
ATOM 3403 C CA . GLN A 1 425 ? 13.078 -16.046 -9.235 1.00 89.88 425 GLN A CA 1
ATOM 3404 C C . GLN A 1 425 ? 13.437 -16.397 -10.676 1.00 89.88 425 GLN A C 1
ATOM 3406 O O . GLN A 1 425 ? 14.284 -17.261 -10.879 1.00 89.88 425 GLN A O 1
ATOM 3411 N N . ASP A 1 426 ? 12.777 -15.768 -11.650 1.00 89.00 426 ASP A N 1
ATOM 3412 C CA . ASP A 1 426 ? 12.992 -16.042 -13.070 1.00 89.00 426 ASP A CA 1
ATOM 3413 C C . ASP A 1 426 ? 12.897 -14.759 -13.901 1.00 89.00 426 ASP A C 1
ATOM 3415 O O . ASP A 1 426 ? 12.023 -13.917 -13.670 1.00 89.00 426 ASP A O 1
ATOM 3419 N N . ILE A 1 427 ? 13.757 -14.667 -14.915 1.00 91.19 427 ILE A N 1
ATOM 3420 C CA . ILE A 1 427 ? 13.717 -13.651 -15.970 1.00 91.19 427 ILE A CA 1
ATOM 3421 C C . ILE A 1 427 ? 13.709 -14.326 -17.343 1.00 91.19 427 ILE A C 1
ATOM 3423 O O . ILE A 1 427 ? 14.493 -15.246 -17.604 1.00 91.19 427 ILE A O 1
ATOM 3427 N N . PHE A 1 428 ? 12.827 -13.850 -18.219 1.00 89.31 428 PHE A N 1
ATOM 3428 C CA . PHE A 1 428 ? 12.734 -14.263 -19.614 1.00 89.31 428 PHE A CA 1
ATOM 3429 C C . PHE A 1 428 ? 12.651 -13.027 -20.508 1.00 89.31 428 PHE A C 1
ATOM 3431 O O . PHE A 1 428 ? 11.858 -12.129 -20.246 1.00 89.31 428 PHE A O 1
ATOM 3438 N N . ILE A 1 429 ? 13.456 -12.996 -21.561 1.00 88.12 429 ILE A N 1
ATOM 3439 C CA . ILE A 1 429 ? 13.474 -11.959 -22.588 1.00 88.12 429 ILE A CA 1
ATOM 3440 C C . ILE A 1 429 ? 13.326 -12.659 -23.934 1.00 88.12 429 ILE A C 1
ATOM 3442 O O . ILE A 1 429 ? 14.145 -13.510 -24.298 1.00 88.12 429 ILE A O 1
ATOM 3446 N N . PHE A 1 430 ? 12.272 -12.306 -24.657 1.00 83.62 430 PHE A N 1
ATOM 3447 C CA . PHE A 1 430 ? 11.967 -12.817 -25.985 1.00 83.62 430 PHE A CA 1
ATOM 3448 C C . PHE A 1 430 ? 12.050 -11.681 -26.997 1.00 83.62 430 PHE A C 1
ATOM 3450 O O . PHE A 1 430 ? 11.465 -10.617 -26.782 1.00 83.62 430 PHE A O 1
ATOM 3457 N N . CYS A 1 431 ? 12.732 -11.933 -28.111 1.00 76.06 431 CYS A N 1
ATOM 3458 C CA . CYS A 1 431 ? 12.648 -11.068 -29.281 1.00 76.06 431 CYS A CA 1
ATOM 3459 C C . CYS A 1 431 ? 11.439 -11.501 -30.117 1.00 76.06 431 CYS A C 1
ATOM 3461 O O . CYS A 1 431 ? 11.292 -12.682 -30.445 1.00 76.06 431 CYS A O 1
ATOM 3463 N N . VAL A 1 432 ? 10.569 -10.550 -30.438 1.00 67.38 432 VAL A N 1
ATOM 3464 C CA . VAL A 1 432 ? 9.356 -10.746 -31.232 1.00 67.38 432 VAL A CA 1
ATOM 3465 C C . VAL A 1 432 ? 9.495 -9.858 -32.471 1.00 67.38 432 VAL A C 1
ATOM 3467 O O . VAL A 1 432 ? 9.129 -8.689 -32.452 1.00 67.38 432 VAL A O 1
ATOM 3470 N N . THR A 1 433 ? 10.119 -10.371 -33.531 1.00 62.09 433 THR A N 1
ATOM 3471 C CA . THR A 1 433 ? 10.238 -9.670 -34.824 1.00 62.09 433 THR A CA 1
ATOM 3472 C C . THR A 1 433 ? 8.994 -9.868 -35.710 1.00 62.09 433 THR A C 1
ATOM 3474 O O . THR A 1 433 ? 8.244 -10.829 -35.536 1.00 62.09 433 THR A O 1
ATOM 3477 N N . ASP A 1 434 ? 8.785 -8.917 -36.627 1.00 55.88 434 ASP A N 1
ATOM 3478 C CA . ASP A 1 434 ? 7.581 -8.601 -37.421 1.00 55.88 434 ASP A CA 1
ATOM 3479 C C . ASP A 1 434 ? 6.957 -9.739 -38.296 1.00 55.88 434 ASP A C 1
ATOM 3481 O O . ASP A 1 434 ? 7.658 -10.666 -38.723 1.00 55.88 434 ASP A O 1
ATOM 3485 N N . PRO A 1 435 ? 5.631 -9.678 -38.592 1.00 47.91 435 PRO A N 1
ATOM 3486 C CA . PRO A 1 435 ? 4.840 -10.565 -39.470 1.00 47.91 435 PRO A CA 1
ATOM 3487 C C . PRO A 1 435 ? 5.364 -10.903 -40.876 1.00 47.91 435 PRO A C 1
ATOM 3489 O O . PRO A 1 435 ? 4.842 -11.843 -41.481 1.00 47.91 435 PRO A O 1
ATOM 3492 N N . SER A 1 436 ? 6.367 -10.211 -41.418 1.00 48.28 436 SER A N 1
ATOM 3493 C CA . SER A 1 436 ? 7.016 -10.588 -42.690 1.00 48.28 436 SER A CA 1
ATOM 3494 C C . SER A 1 436 ? 7.906 -11.843 -42.582 1.00 48.28 436 SER A C 1
ATOM 3496 O O . SER A 1 436 ? 8.207 -12.501 -43.584 1.00 48.28 436 SER A O 1
ATOM 3498 N N . SER A 1 437 ? 8.276 -12.248 -41.362 1.00 51.53 437 SER A N 1
ATOM 3499 C CA . SER A 1 437 ? 8.953 -13.517 -41.092 1.00 51.53 437 SER A CA 1
ATOM 3500 C C . SER A 1 437 ? 7.948 -14.674 -41.086 1.00 51.53 437 SER A C 1
ATOM 3502 O O . SER A 1 437 ? 7.205 -14.884 -40.130 1.00 51.53 437 SER A O 1
ATOM 3504 N N . SER A 1 438 ? 7.969 -15.508 -42.128 1.00 46.09 438 SER A N 1
ATOM 3505 C CA . SER A 1 438 ? 7.143 -16.731 -42.248 1.00 46.09 438 SER A CA 1
ATOM 3506 C C . SER A 1 438 ? 7.366 -17.800 -41.153 1.00 46.09 438 SER A C 1
ATOM 3508 O O . SER A 1 438 ? 6.847 -18.914 -41.251 1.00 46.09 438 SER A O 1
ATOM 3510 N N . LYS A 1 439 ? 8.137 -17.506 -40.097 1.00 48.62 439 LYS A N 1
ATOM 3511 C CA . LYS A 1 439 ? 8.437 -18.421 -38.992 1.00 48.62 439 LYS A CA 1
ATOM 3512 C C . LYS A 1 439 ? 8.137 -17.748 -37.651 1.00 48.62 439 LYS A C 1
ATOM 3514 O O . LYS A 1 439 ? 8.991 -17.087 -37.075 1.00 48.62 439 LYS A O 1
ATOM 3519 N N . HIS A 1 440 ? 6.942 -18.006 -37.118 1.00 49.25 440 HIS A N 1
ATOM 3520 C CA . HIS A 1 440 ? 6.481 -17.648 -35.766 1.00 49.25 440 HIS A CA 1
ATOM 3521 C C . HIS A 1 440 ? 7.258 -18.350 -34.630 1.00 49.25 440 HIS A C 1
ATOM 3523 O O . HIS A 1 440 ? 6.665 -18.993 -33.761 1.00 49.25 440 HIS A O 1
ATOM 3529 N N . LYS A 1 441 ? 8.589 -18.288 -34.616 1.00 52.12 441 LYS A N 1
ATOM 3530 C CA . LYS A 1 441 ? 9.377 -18.828 -33.509 1.00 52.12 441 LYS A CA 1
ATOM 3531 C C . LYS A 1 441 ? 9.850 -17.668 -32.643 1.00 52.12 441 LYS A C 1
ATOM 3533 O O . LYS A 1 441 ? 10.801 -16.989 -32.995 1.00 52.12 441 LYS A O 1
ATOM 3538 N N . THR A 1 442 ? 9.190 -17.459 -31.504 1.00 59.62 442 THR A N 1
ATOM 3539 C CA . THR A 1 442 ? 9.715 -16.603 -30.432 1.00 59.62 442 THR A CA 1
ATOM 3540 C C . THR A 1 442 ? 11.075 -17.148 -30.004 1.00 59.62 442 THR A C 1
ATOM 3542 O O . THR A 1 442 ? 11.147 -18.226 -29.401 1.00 59.62 442 THR A O 1
ATOM 3545 N N . GLU A 1 443 ? 12.152 -16.441 -30.335 1.00 66.00 443 GLU A N 1
ATOM 3546 C CA . GLU A 1 443 ? 13.495 -16.809 -29.897 1.00 66.00 443 GLU A CA 1
ATOM 3547 C C . GLU A 1 443 ? 13.777 -16.199 -28.522 1.00 66.00 443 GLU A C 1
ATOM 3549 O O . GLU A 1 443 ? 13.522 -15.022 -28.257 1.00 66.00 443 GLU A O 1
ATOM 3554 N N . LYS A 1 444 ? 14.266 -17.041 -27.606 1.00 72.06 444 LYS A N 1
ATOM 3555 C CA . LYS A 1 444 ? 14.698 -16.608 -26.278 1.00 72.06 444 LYS A CA 1
ATOM 3556 C C . LYS A 1 444 ? 16.031 -15.887 -26.431 1.00 72.06 444 LYS A C 1
ATOM 3558 O O . LYS A 1 444 ? 17.026 -16.533 -26.741 1.00 72.06 444 LYS A O 1
ATOM 3563 N N . PHE A 1 445 ? 16.048 -14.588 -26.170 1.00 78.56 445 PHE A N 1
ATOM 3564 C CA . PHE A 1 445 ? 17.282 -13.812 -26.105 1.00 78.56 445 PHE A CA 1
ATOM 3565 C C . PHE A 1 445 ? 18.021 -14.083 -24.791 1.00 78.56 445 PHE A C 1
ATOM 3567 O O . PHE A 1 445 ? 19.201 -14.421 -24.780 1.00 78.56 445 PHE A O 1
ATOM 3574 N N . LEU A 1 446 ? 17.291 -14.013 -23.675 1.00 81.75 446 LEU A N 1
ATOM 3575 C CA . LEU A 1 446 ? 17.789 -14.332 -22.340 1.00 81.75 446 LEU A CA 1
ATOM 3576 C C . LEU A 1 446 ? 16.721 -15.121 -21.589 1.00 81.75 446 LEU A C 1
ATOM 3578 O O . LEU A 1 446 ? 15.545 -14.776 -21.606 1.00 81.75 446 LEU A O 1
ATOM 3582 N N . SER A 1 447 ? 17.107 -16.193 -20.913 1.00 82.00 447 SER A N 1
ATOM 3583 C CA . SER A 1 447 ? 16.178 -16.996 -20.121 1.00 82.00 447 SER A CA 1
ATOM 3584 C C . SER A 1 447 ? 16.923 -17.587 -18.949 1.00 82.00 447 SER A C 1
ATOM 3586 O O . SER A 1 447 ? 17.996 -18.160 -19.113 1.00 82.00 447 SER A O 1
ATOM 3588 N N . THR A 1 448 ? 16.314 -17.529 -17.773 1.00 81.06 448 THR A N 1
ATOM 3589 C CA . THR A 1 448 ? 16.745 -18.393 -16.676 1.00 81.06 448 THR A CA 1
ATOM 3590 C C . THR A 1 448 ? 16.432 -19.847 -17.040 1.00 81.06 448 THR A C 1
ATOM 3592 O O . THR A 1 448 ? 15.313 -20.151 -17.459 1.00 81.06 448 THR A O 1
ATOM 3595 N N . ASP A 1 449 ? 17.406 -20.748 -16.887 1.00 78.75 449 ASP A N 1
ATOM 3596 C CA . ASP A 1 449 ? 17.207 -22.197 -17.006 1.00 78.75 449 ASP A CA 1
ATOM 3597 C C . ASP A 1 449 ? 17.559 -22.895 -15.686 1.00 78.75 449 ASP A C 1
ATOM 3599 O O . ASP A 1 449 ? 18.665 -23.391 -15.454 1.00 78.75 449 ASP A O 1
ATOM 3603 N N . ARG A 1 450 ? 16.587 -22.889 -14.770 1.00 77.94 450 ARG A N 1
ATOM 3604 C CA . ARG A 1 450 ? 16.738 -23.469 -13.429 1.00 77.94 450 ARG A CA 1
ATOM 3605 C C . ARG A 1 450 ? 16.857 -24.993 -13.452 1.00 77.94 450 ARG A C 1
ATOM 3607 O O . ARG A 1 450 ? 17.448 -25.557 -12.533 1.00 77.94 450 ARG A O 1
ATOM 3614 N N . ALA A 1 451 ? 16.298 -25.647 -14.474 1.00 72.38 451 ALA A N 1
ATOM 3615 C CA . ALA A 1 451 ? 16.305 -27.101 -14.604 1.00 72.38 451 ALA A CA 1
ATOM 3616 C C . ALA A 1 451 ? 17.704 -27.608 -14.973 1.00 72.38 451 ALA A C 1
ATOM 3618 O O . ALA A 1 451 ? 18.200 -28.543 -14.343 1.00 72.38 451 ALA A O 1
ATOM 3619 N N . VAL A 1 452 ? 18.371 -26.943 -15.921 1.00 75.06 452 VAL A N 1
ATOM 3620 C CA . VAL A 1 452 ? 19.766 -27.240 -16.279 1.00 75.06 452 VAL A CA 1
ATOM 3621 C C . VAL A 1 452 ? 20.711 -26.923 -15.119 1.00 75.06 452 VAL A C 1
ATOM 3623 O O . VAL A 1 452 ? 21.589 -27.725 -14.806 1.00 75.06 452 VAL A O 1
ATOM 3626 N N . MET A 1 453 ? 20.493 -25.801 -14.423 1.00 69.19 453 MET A N 1
ATOM 3627 C CA . MET A 1 453 ? 21.326 -25.395 -13.283 1.00 69.19 453 MET A CA 1
ATOM 3628 C C . MET A 1 453 ? 21.029 -26.152 -11.975 1.00 69.19 453 MET A C 1
ATOM 3630 O O . MET A 1 453 ? 21.736 -25.947 -10.992 1.00 69.19 453 MET A O 1
ATOM 3634 N N . LYS A 1 454 ? 20.001 -27.018 -11.940 1.00 75.69 454 LYS A N 1
ATOM 3635 C CA . LYS A 1 454 ? 19.551 -27.768 -10.747 1.00 75.69 454 LYS A CA 1
ATOM 3636 C C . LYS A 1 454 ? 19.412 -26.889 -9.493 1.00 75.69 454 LYS A C 1
ATOM 3638 O O . LYS A 1 454 ? 19.747 -27.313 -8.387 1.00 75.69 454 LYS A O 1
ATOM 3643 N N . LEU A 1 455 ? 18.933 -25.656 -9.664 1.00 71.12 455 LEU A N 1
ATOM 3644 C CA . LEU A 1 455 ? 18.784 -24.723 -8.547 1.00 71.12 455 LEU A CA 1
ATOM 3645 C C . LEU A 1 455 ? 17.647 -25.185 -7.616 1.00 71.12 455 LEU A C 1
ATOM 3647 O O . LEU A 1 455 ? 16.584 -25.568 -8.119 1.00 71.12 455 LEU A O 1
ATOM 3651 N N . PRO A 1 456 ? 17.815 -25.113 -6.278 1.00 75.38 456 PRO A N 1
ATOM 3652 C CA . PRO A 1 456 ? 16.736 -25.388 -5.329 1.00 75.38 456 PRO A CA 1
ATOM 3653 C C . PRO A 1 456 ? 15.501 -24.526 -5.610 1.00 75.38 456 PRO A C 1
ATOM 3655 O O . PRO A 1 456 ? 15.623 -23.421 -6.137 1.00 75.38 456 PRO A O 1
ATOM 3658 N N . SER A 1 457 ? 14.303 -24.982 -5.233 1.00 70.00 457 SER A N 1
ATOM 3659 C CA . SER A 1 457 ? 13.058 -24.223 -5.457 1.00 70.00 457 SER A CA 1
ATOM 3660 C C . SER A 1 457 ? 13.068 -22.835 -4.814 1.00 70.00 457 SER A C 1
ATOM 3662 O O . SER A 1 457 ? 12.425 -21.921 -5.329 1.00 70.00 457 SER A O 1
ATOM 3664 N N . ASP A 1 458 ? 13.833 -22.679 -3.736 1.00 69.94 458 ASP A N 1
ATOM 3665 C CA . ASP A 1 458 ? 13.779 -21.514 -2.852 1.00 69.94 458 ASP A CA 1
ATOM 3666 C C . ASP A 1 458 ? 14.929 -20.524 -3.102 1.00 69.94 458 ASP A C 1
ATOM 3668 O O . ASP A 1 458 ? 14.972 -19.458 -2.494 1.00 69.94 458 ASP A O 1
ATOM 3672 N N . THR A 1 459 ? 15.864 -20.856 -3.999 1.00 79.50 459 THR A N 1
ATOM 3673 C CA . THR A 1 459 ? 17.003 -19.988 -4.325 1.00 79.50 459 THR A CA 1
ATOM 3674 C C . THR A 1 459 ? 16.610 -18.997 -5.422 1.00 79.50 459 THR A C 1
ATOM 3676 O O . THR A 1 459 ? 16.334 -19.437 -6.543 1.00 79.50 459 THR A O 1
ATOM 3679 N N . PRO A 1 460 ? 16.592 -17.678 -5.170 1.00 84.31 460 PRO A N 1
ATOM 3680 C CA . PRO A 1 460 ? 16.327 -16.706 -6.225 1.00 84.31 460 PRO A CA 1
ATOM 3681 C C . PRO A 1 460 ? 17.457 -16.722 -7.265 1.00 84.31 460 PRO A C 1
ATOM 3683 O O . PRO A 1 460 ? 18.601 -17.041 -6.948 1.00 84.31 460 PRO A O 1
ATOM 3686 N N . THR A 1 461 ? 17.141 -16.391 -8.516 1.00 86.81 461 THR A N 1
ATOM 3687 C CA . THR A 1 461 ? 18.148 -16.259 -9.582 1.00 86.81 461 THR A CA 1
ATOM 3688 C C . THR A 1 461 ? 18.924 -14.952 -9.466 1.00 86.81 461 THR A C 1
ATOM 3690 O O . THR A 1 461 ? 20.115 -14.926 -9.762 1.00 86.81 461 THR A O 1
ATOM 3693 N N . LEU A 1 462 ? 18.272 -13.886 -9.002 1.00 87.69 462 LEU A N 1
ATOM 3694 C CA . LEU A 1 462 ? 18.907 -12.613 -8.677 1.00 87.69 462 LEU A CA 1
ATOM 3695 C C . LEU A 1 462 ? 18.577 -12.251 -7.229 1.00 87.69 462 LEU A C 1
ATOM 3697 O O . LEU A 1 462 ? 17.409 -12.281 -6.838 1.00 87.69 462 LEU A O 1
ATOM 3701 N N . HIS A 1 463 ? 19.601 -11.895 -6.458 1.00 88.19 463 HIS A N 1
ATOM 3702 C CA . HIS A 1 463 ? 19.491 -11.382 -5.094 1.00 88.19 463 HIS A CA 1
ATOM 3703 C C . HIS A 1 463 ? 20.407 -10.167 -4.972 1.00 88.19 463 HIS A C 1
ATOM 3705 O O . HIS A 1 463 ? 21.607 -10.301 -5.189 1.00 88.19 463 HIS A O 1
ATOM 3711 N N . VAL A 1 464 ? 19.840 -9.010 -4.643 1.00 89.12 464 VAL A N 1
ATOM 3712 C CA . VAL A 1 464 ? 20.557 -7.735 -4.489 1.00 89.12 464 VAL A CA 1
ATOM 3713 C C . VAL A 1 464 ? 20.213 -7.155 -3.124 1.00 89.12 464 VAL A C 1
ATOM 3715 O O . VAL A 1 464 ? 19.036 -7.082 -2.762 1.00 89.12 464 VAL A O 1
ATOM 3718 N N . GLU A 1 465 ? 21.228 -6.731 -2.374 1.00 87.88 465 GLU A N 1
ATOM 3719 C CA . GLU A 1 465 ? 21.059 -6.057 -1.086 1.00 87.88 465 GLU A CA 1
ATOM 3720 C C . GLU A 1 465 ? 21.672 -4.664 -1.135 1.00 87.88 465 GLU A C 1
ATOM 3722 O O . GLU A 1 465 ? 22.871 -4.498 -1.332 1.00 87.88 465 GLU A O 1
ATOM 3727 N N . LEU A 1 466 ? 20.843 -3.655 -0.893 1.00 88.50 466 LEU A N 1
ATOM 3728 C CA . LEU A 1 466 ? 21.280 -2.275 -0.739 1.00 88.50 466 LEU A CA 1
ATOM 3729 C C . LEU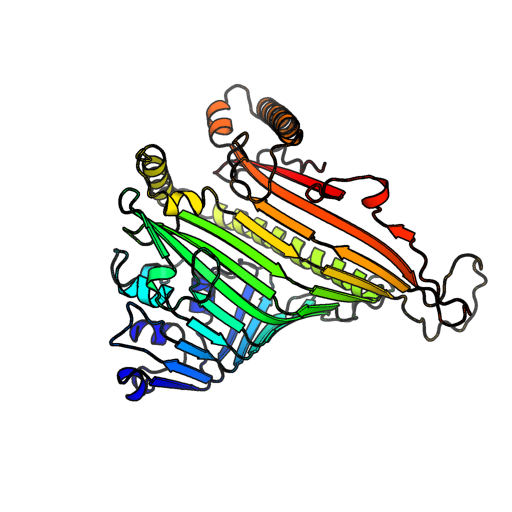 A 1 466 ? 21.206 -1.922 0.740 1.00 88.50 466 LEU A C 1
ATOM 3731 O O . LEU A 1 466 ? 20.142 -2.039 1.347 1.00 88.50 466 LEU A O 1
ATOM 3735 N N . THR A 1 467 ? 22.325 -1.496 1.319 1.00 87.50 467 THR A N 1
ATOM 3736 C CA . THR A 1 467 ? 22.389 -1.058 2.718 1.00 87.50 467 THR A CA 1
ATOM 3737 C C . THR A 1 467 ? 22.969 0.343 2.791 1.00 87.50 467 THR A C 1
ATOM 3739 O O . THR A 1 467 ? 24.065 0.591 2.290 1.00 87.50 467 THR A O 1
ATOM 3742 N N . ASP A 1 468 ? 22.245 1.237 3.455 1.00 86.62 468 ASP A N 1
ATOM 3743 C CA . ASP A 1 468 ? 22.722 2.567 3.819 1.00 86.62 468 ASP A CA 1
ATOM 3744 C C . ASP A 1 468 ? 22.733 2.726 5.344 1.00 86.62 468 ASP A C 1
ATOM 3746 O O . ASP A 1 468 ? 21.838 2.227 6.029 1.00 86.62 468 ASP A O 1
ATOM 3750 N N . PHE A 1 469 ? 23.748 3.397 5.886 1.00 86.19 469 PHE A N 1
ATOM 3751 C CA . PHE A 1 469 ? 23.938 3.569 7.328 1.00 86.19 469 PHE A CA 1
ATOM 3752 C C . PHE A 1 469 ? 23.709 5.023 7.736 1.00 86.19 469 PHE A C 1
ATOM 3754 O O . PHE A 1 469 ? 24.192 5.950 7.088 1.00 86.19 469 PHE A O 1
ATOM 3761 N N . TYR A 1 470 ? 22.995 5.228 8.843 1.00 82.25 470 TYR A N 1
ATOM 3762 C CA . TYR A 1 470 ? 22.647 6.562 9.333 1.00 82.25 470 TYR A CA 1
ATOM 3763 C C . TYR A 1 470 ? 22.430 6.567 10.857 1.00 82.25 470 TYR A C 1
ATOM 3765 O O . TYR A 1 470 ? 22.260 5.519 11.481 1.00 82.25 470 TYR A O 1
ATOM 3773 N N . THR A 1 471 ? 22.434 7.742 11.490 1.00 75.88 471 THR A N 1
ATOM 3774 C CA . THR A 1 471 ? 22.197 7.892 12.940 1.00 75.88 471 THR A CA 1
ATOM 3775 C C . THR A 1 471 ? 20.733 8.231 13.241 1.00 75.88 471 THR A C 1
ATOM 3777 O O . THR A 1 471 ? 20.032 8.833 12.427 1.00 75.88 471 THR A O 1
ATOM 3780 N N . LYS A 1 472 ? 20.240 7.896 14.441 1.00 65.38 472 LYS A N 1
ATOM 3781 C CA . LYS A 1 472 ? 18.854 8.213 14.859 1.00 65.38 472 LYS A CA 1
ATOM 3782 C C . LYS A 1 472 ? 18.501 9.708 14.817 1.00 65.38 472 LYS A C 1
ATOM 3784 O O . LYS A 1 472 ? 17.330 10.036 14.659 1.00 65.38 472 LYS A O 1
ATOM 3789 N N . GLU A 1 473 ? 19.487 10.597 14.918 1.00 60.06 473 GLU A N 1
ATOM 3790 C CA . GLU A 1 473 ? 19.299 12.052 14.821 1.00 60.06 473 GLU A CA 1
ATOM 3791 C C . GLU A 1 473 ? 19.181 12.552 13.366 1.00 60.06 473 GLU A C 1
ATOM 3793 O O . GLU A 1 473 ? 19.040 13.752 13.150 1.00 60.06 4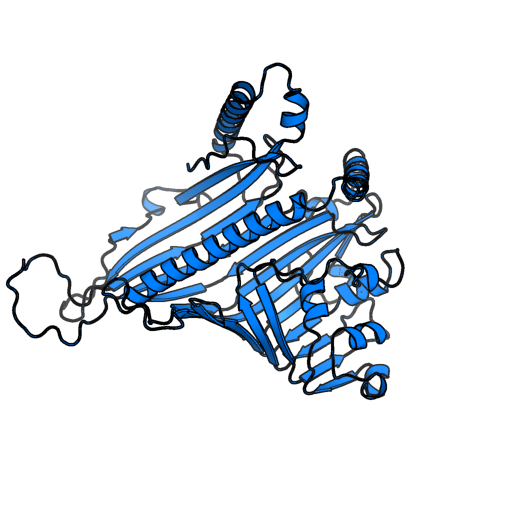73 GLU A O 1
ATOM 3798 N N . ARG A 1 474 ? 19.212 11.646 12.368 1.00 50.22 474 ARG A N 1
ATOM 3799 C CA . ARG A 1 474 ? 19.241 11.947 10.921 1.00 50.22 474 ARG A CA 1
ATOM 3800 C C . ARG A 1 474 ? 20.325 12.959 10.530 1.00 50.22 474 ARG A C 1
ATOM 3802 O O . ARG A 1 474 ? 20.206 13.651 9.525 1.00 50.22 474 ARG A O 1
ATOM 3809 N N . THR A 1 475 ? 21.415 13.025 11.286 1.00 43.00 475 THR A N 1
ATOM 3810 C CA . THR A 1 475 ? 22.623 13.707 10.837 1.00 43.00 475 THR A CA 1
ATOM 3811 C C . THR A 1 475 ? 23.329 12.794 9.840 1.00 43.00 475 THR A C 1
ATOM 3813 O O . THR A 1 475 ? 23.947 11.794 10.211 1.00 43.00 475 THR A O 1
ATOM 3816 N N . HIS A 1 476 ? 23.197 13.106 8.549 1.00 42.38 476 HIS A N 1
ATOM 3817 C CA . HIS A 1 476 ? 24.068 12.537 7.527 1.00 42.38 476 HIS A CA 1
ATOM 3818 C C . HIS A 1 476 ? 25.478 13.079 7.771 1.00 42.38 476 HIS A C 1
ATOM 3820 O O . HIS A 1 476 ? 25.775 14.236 7.480 1.00 42.38 476 HIS A O 1
ATOM 3826 N N . TYR A 1 477 ? 26.340 12.256 8.366 1.00 40.03 477 TYR A N 1
ATOM 3827 C CA . TYR A 1 477 ? 27.771 12.534 8.378 1.00 40.03 477 TYR A CA 1
ATOM 3828 C C . TYR A 1 477 ? 28.327 12.280 6.971 1.00 40.03 477 TYR A C 1
ATOM 3830 O O . TYR A 1 477 ? 27.788 11.425 6.250 1.00 40.03 477 TYR A O 1
ATOM 3838 N N . PRO A 1 478 ? 29.365 13.024 6.550 1.00 32.09 478 PRO A N 1
ATOM 3839 C CA . PRO A 1 478 ? 30.016 12.743 5.283 1.00 32.09 478 PRO A CA 1
ATOM 3840 C C . PRO A 1 478 ? 30.444 11.258 5.249 1.00 32.09 478 PRO A C 1
ATOM 3842 O O . PRO A 1 478 ? 30.719 10.633 6.274 1.00 32.09 478 PRO A O 1
ATOM 3845 N N . GLY A 1 479 ? 30.272 10.621 4.085 1.00 36.38 479 GLY A N 1
ATOM 3846 C CA . GLY A 1 479 ? 30.459 9.172 3.925 1.00 36.38 479 GLY A CA 1
ATOM 3847 C C . GLY A 1 479 ? 29.202 8.340 3.636 1.00 36.38 479 GLY A C 1
ATOM 3848 O O . GLY A 1 479 ? 29.312 7.115 3.579 1.00 36.38 479 GLY A O 1
ATOM 3849 N N . THR A 1 480 ? 28.035 8.952 3.386 1.00 37.44 480 THR A N 1
ATOM 3850 C CA . THR A 1 480 ? 26.852 8.269 2.811 1.00 37.44 480 THR A CA 1
ATOM 3851 C C . THR A 1 480 ? 27.171 7.817 1.379 1.00 37.44 480 THR A C 1
ATOM 3853 O O . THR A 1 480 ? 26.885 8.490 0.393 1.00 37.44 480 THR A O 1
ATOM 3856 N N . LYS A 1 481 ? 27.877 6.695 1.252 1.00 38.62 481 LYS A N 1
ATOM 3857 C CA . LYS A 1 481 ? 28.090 6.005 -0.016 1.00 38.62 481 LYS A CA 1
ATOM 3858 C C . LYS A 1 481 ? 27.052 4.898 -0.083 1.00 38.62 481 LYS A C 1
ATOM 3860 O O . LYS A 1 481 ? 27.123 3.955 0.696 1.00 38.62 481 LYS A O 1
ATOM 3865 N N . THR A 1 482 ? 26.099 5.006 -1.006 1.00 36.06 482 THR A N 1
ATOM 3866 C CA . THR A 1 482 ? 25.268 3.863 -1.393 1.00 36.06 482 THR A CA 1
ATOM 3867 C C . THR A 1 482 ? 26.207 2.772 -1.897 1.00 36.06 482 THR A C 1
ATOM 3869 O O . THR A 1 482 ? 26.833 2.921 -2.947 1.00 36.06 482 THR A O 1
ATOM 3872 N N . PHE A 1 483 ? 26.352 1.697 -1.132 1.00 34.78 483 PHE A N 1
ATOM 3873 C CA . PHE A 1 483 ? 27.049 0.510 -1.601 1.00 34.78 483 PHE A CA 1
ATOM 3874 C C . PHE A 1 483 ? 26.029 -0.334 -2.369 1.00 34.78 483 PHE A C 1
ATOM 3876 O O . PHE A 1 483 ? 25.031 -0.779 -1.803 1.00 34.78 483 PHE A O 1
ATOM 3883 N N . ILE A 1 484 ? 26.249 -0.464 -3.675 1.00 29.98 484 ILE A N 1
ATOM 3884 C CA . ILE A 1 484 ? 25.486 -1.340 -4.565 1.00 29.98 484 ILE A CA 1
ATOM 3885 C C . ILE A 1 484 ? 26.319 -2.618 -4.707 1.00 29.98 484 ILE A C 1
ATOM 3887 O O . ILE A 1 484 ? 27.451 -2.530 -5.185 1.00 29.98 484 ILE A O 1
ATOM 3891 N N . GLU A 1 485 ? 25.792 -3.767 -4.276 1.00 40.31 485 GLU A N 1
ATOM 3892 C CA . GLU A 1 485 ? 26.354 -5.096 -4.583 1.00 40.31 485 GLU A CA 1
ATOM 3893 C C . GLU A 1 485 ? 25.379 -5.931 -5.409 1.00 40.31 485 GLU A C 1
ATOM 3895 O O . GLU A 1 485 ? 24.205 -6.067 -4.988 1.00 40.31 485 GLU A O 1
#

Foldseek 3Di:
DLVVVPQFFPPDDSVQADVVVVVFKGKDAWTWTDQLVVCLAVVDQQQKGWPTKIFGMWIWGGPPVALQFAATEIETEEIETEMEGFLDGDPPPPPPDCHVLNPPPDQAQDSVVLRVLQHKYWYQKYWYWYDYPWKTWIKIFGGKIKHQAALVRHDGRTSVRSKDAWPVLQKMKGKIKIKTAKIKIKMATPDQCCPPVDRLGDIWIKMFGTKMKMKIWMAGNTRGHTDAMEIEIETAEIEGEDEPSNVVNVVVVVVVVVVSSVSSVVVVVVVVVVDDPVPVPPPVVVVVVVVVSVVPDDPDTDPVCVVSPDPHYKYKYWYAKYKYKYWYDQPPDPPDDDPDDPDDDQHTKIKIKMFGTKMKMKGAFAQQLDDPVPPPLDDPDPVSVVSVVVVVVLLVVVCVQDDPPDPSVVQNRQKGKIKMKIFTAWMWMWIDGDPVPPDRDTDTPDTDDCVVVVDDPSHGPDIWMWMFMAGPVRPPDPPRDTDTD

Radius of gyration: 26.35 Å; chains: 1; bounding box: 72×56×79 Å